Protein AF-0000000066029168 (afdb_homodimer)

Solvent-accessible surface area (backbone atoms only — not comparable to full-atom values): 29497 Å² total; per-residue (Å²): 119,81,52,88,54,54,31,35,22,41,38,50,58,65,86,40,77,75,39,48,61,49,51,48,52,44,50,51,52,42,51,74,70,70,40,44,60,35,27,30,56,81,32,41,83,78,48,62,88,82,56,47,64,32,50,69,71,51,37,32,75,62,29,53,31,34,42,28,40,27,51,43,68,51,44,52,57,50,44,74,64,18,18,88,59,65,28,30,35,32,34,28,15,76,76,62,83,32,93,64,8,74,31,48,55,93,45,38,60,63,48,48,52,36,40,44,58,63,52,44,39,79,41,65,36,54,26,36,31,36,35,36,28,51,92,88,35,76,79,45,71,49,55,12,62,27,28,40,38,39,31,16,80,43,93,84,40,68,33,40,38,34,35,24,51,70,84,42,66,49,37,44,44,49,13,45,27,39,32,42,24,21,20,63,14,15,76,45,70,35,32,77,47,63,27,45,36,38,41,56,70,42,73,34,30,37,41,20,48,32,74,48,72,54,85,63,68,67,26,38,36,40,49,29,84,43,40,40,36,40,37,49,52,95,53,100,77,76,42,45,39,40,24,30,62,82,45,69,56,72,88,55,56,68,80,28,35,36,41,38,30,52,37,93,58,45,33,39,39,51,34,53,73,78,65,49,71,40,57,45,48,22,67,75,49,69,45,43,73,135,120,80,50,88,56,54,32,34,23,41,38,51,57,65,85,40,76,76,40,50,59,48,48,48,52,44,49,52,52,42,50,75,69,72,39,45,61,36,28,31,55,80,30,41,84,78,47,62,89,82,57,48,65,31,50,69,72,52,38,32,74,61,27,55,31,33,42,30,39,28,51,42,68,52,45,49,57,51,46,75,65,18,19,89,60,65,29,30,33,34,31,28,15,78,75,62,84,32,96,66,10,74,32,48,54,93,47,37,62,63,49,48,52,36,39,45,58,63,53,43,38,79,41,66,37,54,25,35,32,36,34,36,28,51,93,89,35,76,78,46,72,49,57,14,62,28,27,38,38,39,31,15,82,43,95,85,39,68,31,40,38,35,36,24,51,69,84,41,67,49,38,43,44,47,13,43,28,39,33,43,23,22,22,64,13,15,77,45,71,35,32,78,46,63,29,46,36,37,40,58,71,44,72,32,30,37,41,21,48,31,74,49,70,55,86,65,67,68,27,36,37,39,50,28,84,45,40,40,36,40,35,49,50,95,52,98,77,76,43,47,40,39,23,30,64,82,44,68,55,74,88,56,57,68,81,28,34,36,40,38,31,53,38,94,58,45,33,39,36,51,34,54,72,80,66,50,70,40,57,47,47,22,65,76,50,68,44,43,73,135

pLDDT: mean 93.36, std 8.08, range [49.38, 98.94]

InterPro domains:
  IPR002504 NAD kinase [MF_00361] (6-287)
  IPR002504 NAD kinase [PF01513] (8-118)
  IPR016064 NAD kinase/diacylglycerol kinase-like domain superfamily [SSF111331] (7-288)
  IPR017437 ATP-NAD kinase, PpnK-type, C-terminal [G3DSA:2.60.200.30] (127-264)
  IPR017438 Inorganic polyphosphate/ATP-NAD kinase, N-terminal [G3DSA:3.40.50.10330] (23-287)

Nearest PDB structures (foldseek):
  7mh7-assembly1_A  TM=9.683E-01  e=2.211E-41  Pseudomonas aeruginosa PAO1
  7qvs-assembly1_B-2  TM=9.734E-01  e=2.471E-40  Pseudomonas aeruginosa
  2an1-assembly3_B  TM=9.473E-01  e=1.249E-38  Salmonella enterica subsp. enterica serovar Typhimurium str. LT2
  2an1-assembly3_D  TM=9.606E-01  e=1.560E-36  Salmonella enterica subsp. enterica serovar Typhimurium str. LT2
  1y3h-assembly1_A-2  TM=9.093E-01  e=1.136E-28  Mycobacterium tuberculosis

Foldseek 3Di:
DQFPWAEEEEAEDQPDPLQLVLSVVQVVLCVVSNHQYEYEPNNCVSDDPPHHYDHLLVCLQPGQEYEYEEAPLRVQVSLQSRQVSVHAYAAEYSDDAYLARHHYSVCNSVLVVCVRNPQWDKDWFWWKKKFKDDPRDTPDIGIASFWKKKFQVDPVAWFWKWKDKQNHTDDIWTARIKIKTGLSNQPPVQVVLVGDRDDRRAQKIKIGGHGTPDPPDDIDIDGLAIKMKMAGDDDPDGFMWMDHSNHTDPGHDNGMMMIMHIDPTTHMYIGHNPDDSVVSVCRVVVNDDD/DQFPWAEEEEAEDQPDPLQLVLSVVQVVLCVVSNHQYEYEPNNCVSDDPPHHYDHLLVCLQPGQEYEYEEAPLRVQVSLQSRQVSVHAYAAEYSDDAYLARHHYSVCNSVQVVCVRNPQWDKDWFWWKKKFKDDPRDTPDIGIASFWKKKFQVDPVAWFWKWKDKQNHTDDIWTARIKIKTGLSNQPPPQVVLVGDRDDRRAQKIKIGGRGTPDPPDDIDIDGLAIKMKMAGDDDPDGFMWMDHSNHTDPGHDNGMMMIMHIDPTTHMYIGHNPDDSVVSVCRVVVNDDD

Structure (mmCIF, N/CA/C/O backbone):
data_AF-0000000066029168-model_v1
#
loop_
_entity.id
_entity.type
_entity.pdbx_description
1 polymer 'NAD kinase'
#
loop_
_atom_site.group_PDB
_atom_site.id
_atom_site.type_symbol
_atom_site.label_atom_id
_atom_site.label_alt_id
_atom_site.label_comp_id
_atom_site.label_asym_id
_atom_site.label_entity_id
_atom_site.label_seq_id
_atom_site.pdbx_PDB_ins_code
_atom_site.Cartn_x
_atom_site.Cartn_y
_atom_site.Cartn_z
_atom_site.occupancy
_atom_site.B_iso_or_equiv
_atom_site.auth_seq_id
_atom_site.auth_comp_id
_atom_site.auth_asym_id
_atom_site.auth_atom_id
_atom_site.pdbx_PDB_model_num
ATOM 1 N N . MET A 1 1 ? -19.781 -22.609 -28.25 1 49.88 1 MET A N 1
ATOM 2 C CA . MET A 1 1 ? -19.094 -21.516 -28.922 1 49.88 1 MET A CA 1
ATOM 3 C C . MET A 1 1 ? -17.609 -21.828 -29.078 1 49.88 1 MET A C 1
ATOM 5 O O . MET A 1 1 ? -17.031 -22.547 -28.266 1 49.88 1 MET A O 1
ATOM 9 N N . PRO A 1 2 ? -17.125 -21.688 -30.297 1 60.5 2 PRO A N 1
ATOM 10 C CA . PRO A 1 2 ? -15.711 -22.016 -30.516 1 60.5 2 PRO A CA 1
ATOM 11 C C . PRO A 1 2 ? -14.789 -21.312 -29.516 1 60.5 2 PRO A C 1
ATOM 13 O O . PRO A 1 2 ? -15.086 -20.203 -29.078 1 60.5 2 PRO A O 1
ATOM 16 N N . SER A 1 3 ? -13.977 -22.062 -28.859 1 74.5 3 SER A N 1
ATOM 17 C CA . SER A 1 3 ? -12.992 -21.516 -27.938 1 74.5 3 SER A CA 1
ATOM 18 C C . SER A 1 3 ? -12.195 -20.375 -28.562 1 74.5 3 SER A C 1
ATOM 20 O O . SER A 1 3 ? -11.906 -20.406 -29.766 1 74.5 3 SER A O 1
ATOM 22 N N . GLN A 1 4 ? -12.016 -19.328 -27.734 1 84.06 4 GLN A N 1
ATOM 23 C CA . GLN A 1 4 ? -11.164 -18.234 -28.188 1 84.06 4 GLN A CA 1
ATOM 24 C C . GLN A 1 4 ? -9.703 -18.656 -28.219 1 84.06 4 GLN A C 1
ATOM 26 O O . GLN A 1 4 ? -8.859 -17.953 -28.766 1 84.06 4 GLN A O 1
ATOM 31 N N . PHE A 1 5 ? -9.531 -19.938 -27.672 1 92.06 5 PHE A N 1
ATOM 32 C CA . PHE A 1 5 ? -8.18 -20.484 -27.609 1 92.06 5 PHE A CA 1
ATOM 33 C C . PHE A 1 5 ? -8.07 -21.766 -28.422 1 92.06 5 PHE A C 1
ATOM 35 O O . PHE A 1 5 ? -9.031 -22.531 -28.5 1 92.06 5 PHE A O 1
ATOM 42 N N . ARG A 1 6 ? -6.918 -22.047 -28.969 1 94.44 6 ARG A N 1
ATOM 43 C CA . ARG A 1 6 ? -6.734 -23.234 -29.781 1 94.44 6 ARG A CA 1
ATOM 44 C C . ARG A 1 6 ? -5.719 -24.188 -29.156 1 94.44 6 ARG A C 1
ATOM 46 O O . ARG A 1 6 ? -5.984 -25.375 -29 1 94.44 6 ARG A O 1
ATOM 53 N N . THR A 1 7 ? -4.598 -23.688 -28.797 1 96.81 7 THR A N 1
ATOM 54 C CA . THR A 1 7 ? -3.537 -24.484 -28.219 1 96.81 7 THR A CA 1
ATOM 55 C C . THR A 1 7 ? -3.445 -24.25 -26.703 1 96.81 7 THR A C 1
ATOM 57 O O . THR A 1 7 ? -3.18 -23.141 -26.266 1 96.81 7 THR A O 1
ATOM 60 N N . ILE A 1 8 ? -3.607 -25.281 -25.938 1 97.75 8 ILE A N 1
ATOM 61 C CA . ILE A 1 8 ? -3.609 -25.219 -24.484 1 97.75 8 ILE A CA 1
ATOM 62 C C . ILE A 1 8 ? -2.338 -25.875 -23.938 1 97.75 8 ILE A C 1
ATOM 64 O O . ILE A 1 8 ? -2.061 -27.031 -24.219 1 97.75 8 ILE A O 1
ATOM 68 N N . ALA A 1 9 ? -1.584 -25.094 -23.219 1 97.81 9 ALA A N 1
ATOM 69 C CA . ALA A 1 9 ? -0.502 -25.703 -22.453 1 97.81 9 ALA A CA 1
ATOM 70 C C . ALA A 1 9 ? -1.026 -26.281 -21.141 1 97.81 9 ALA A C 1
ATOM 72 O O . ALA A 1 9 ? -1.751 -25.609 -20.406 1 97.81 9 ALA A O 1
ATOM 73 N N . LEU A 1 10 ? -0.704 -27.484 -20.891 1 96 10 LEU A N 1
ATOM 74 C CA . LEU A 1 10 ? -1.039 -28.156 -19.625 1 96 10 LEU A CA 1
ATOM 75 C C . LEU A 1 10 ? 0.212 -28.391 -18.781 1 96 10 LEU A C 1
ATOM 77 O O . LEU A 1 10 ? 1.127 -29.094 -19.203 1 96 10 LEU A O 1
ATOM 81 N N . ILE A 1 11 ? 0.187 -27.719 -17.609 1 94.56 11 ILE A N 1
ATOM 82 C CA . ILE A 1 11 ? 1.343 -27.766 -16.719 1 94.56 11 ILE A CA 1
ATOM 83 C C . ILE A 1 11 ? 0.929 -28.312 -15.367 1 94.56 11 ILE A C 1
ATOM 85 O O . ILE A 1 11 ? -0.102 -27.922 -14.812 1 94.56 11 ILE A O 1
ATOM 89 N N . GLY A 1 12 ? 1.604 -29.266 -14.836 1 89.12 12 GLY A N 1
ATOM 90 C CA . GLY A 1 12 ? 1.287 -29.844 -13.539 1 89.12 12 GLY A CA 1
ATOM 91 C C . GLY A 1 12 ? 2.518 -30.203 -12.727 1 89.12 12 GLY A C 1
ATOM 92 O O . GLY A 1 12 ? 3.617 -30.328 -13.281 1 89.12 12 GLY A O 1
ATOM 93 N N . LYS A 1 13 ? 2.23 -30.312 -11.375 1 79.38 13 LYS A N 1
ATOM 94 C CA . LYS A 1 13 ? 3.283 -30.812 -10.508 1 79.38 13 LYS A CA 1
ATOM 95 C C . LYS A 1 13 ? 3.359 -32.344 -10.57 1 79.38 13 LYS A C 1
ATOM 97 O O . LYS A 1 13 ? 2.371 -33.031 -10.305 1 79.38 13 LYS A O 1
ATOM 102 N N . PRO A 1 14 ? 4.41 -32.969 -11.016 1 65.31 14 PRO A N 1
ATOM 103 C CA . PRO A 1 14 ? 4.488 -34.406 -11.25 1 65.31 14 PRO A CA 1
ATOM 104 C C . PRO A 1 14 ? 4.141 -35.219 -10.016 1 65.31 14 PRO A C 1
ATOM 106 O O . PRO A 1 14 ? 3.625 -36.344 -10.133 1 65.31 14 PRO A O 1
ATOM 109 N N . ASP A 1 15 ? 4.535 -34.844 -8.82 1 65.12 15 ASP A N 1
ATOM 110 C CA . ASP A 1 15 ? 4.594 -35.75 -7.676 1 65.12 15 ASP A CA 1
ATOM 111 C C . ASP A 1 15 ? 3.27 -35.75 -6.914 1 65.12 15 ASP A C 1
ATOM 113 O O . ASP A 1 15 ? 3.199 -36.25 -5.785 1 65.12 15 ASP A O 1
ATOM 117 N N . ALA A 1 16 ? 2.254 -35.25 -7.426 1 62.19 16 ALA A N 1
ATOM 118 C CA . ALA A 1 16 ? 1.099 -35.281 -6.535 1 62.19 16 ALA A CA 1
ATOM 119 C C . ALA A 1 16 ? 0.057 -36.281 -7.043 1 62.19 16 ALA A C 1
ATOM 121 O O . ALA A 1 16 ? -0.502 -36.094 -8.125 1 62.19 16 ALA A O 1
ATOM 122 N N . PRO A 1 17 ? -0.01 -37.562 -6.418 1 59.47 17 PRO A N 1
ATOM 123 C CA . PRO A 1 17 ? -0.981 -38.562 -6.855 1 59.47 17 PRO A CA 1
ATOM 124 C C . PRO A 1 17 ? -2.367 -37.969 -7.105 1 59.47 17 PRO A C 1
ATOM 126 O O . PRO A 1 17 ? -3.078 -38.406 -8.008 1 59.47 17 PRO A O 1
ATOM 129 N N . ARG A 1 18 ? -2.703 -37 -6.203 1 66.69 18 ARG A N 1
ATOM 130 C CA . ARG A 1 18 ? -4.027 -36.406 -6.309 1 66.69 18 ARG A CA 1
ATOM 131 C C . ARG A 1 18 ? -4.16 -35.594 -7.598 1 66.69 18 ARG A C 1
ATOM 133 O O . ARG A 1 18 ? -5.273 -35.375 -8.078 1 66.69 18 ARG A O 1
ATOM 140 N N . ILE A 1 19 ? -3.094 -35.469 -8.234 1 73.75 19 ILE A N 1
ATOM 141 C CA . ILE A 1 19 ? -3.045 -34.594 -9.406 1 73.75 19 ILE A CA 1
ATOM 142 C C . ILE A 1 19 ? -3.424 -35.375 -10.656 1 73.75 19 ILE A C 1
ATOM 144 O O . ILE A 1 19 ? -4.008 -34.844 -11.594 1 73.75 19 ILE A O 1
ATOM 148 N N . ALA A 1 20 ? -3.273 -36.625 -10.578 1 77.44 20 ALA A N 1
ATOM 149 C CA . ALA A 1 20 ? -3.406 -37.438 -11.789 1 77.44 20 ALA A CA 1
ATOM 150 C C . ALA A 1 20 ? -4.855 -37.469 -12.266 1 77.44 20 ALA A C 1
ATOM 152 O O . ALA A 1 20 ? -5.121 -37.281 -13.461 1 77.44 20 ALA A O 1
ATOM 153 N N . ASP A 1 21 ? -5.734 -37.594 -11.328 1 83 21 ASP A N 1
ATOM 154 C CA . ASP A 1 21 ? -7.145 -37.656 -11.695 1 83 21 ASP A CA 1
ATOM 155 C C . ASP A 1 21 ? -7.621 -36.344 -12.281 1 83 21 ASP A C 1
ATOM 157 O O . ASP A 1 21 ? -8.32 -36.312 -13.297 1 83 21 ASP A O 1
ATOM 161 N N . THR A 1 22 ? -7.25 -35.281 -11.656 1 87.81 22 THR A N 1
ATOM 162 C CA . THR A 1 22 ? -7.645 -33.938 -12.125 1 87.81 22 THR A CA 1
ATOM 163 C C . THR A 1 22 ? -7.055 -33.656 -13.5 1 87.81 22 THR A C 1
ATOM 165 O O . THR A 1 22 ? -7.754 -33.188 -14.391 1 87.81 22 THR A O 1
ATOM 168 N N . LEU A 1 23 ? -5.852 -34.031 -13.672 1 87.31 23 LEU A N 1
ATOM 169 C CA . LEU A 1 23 ? -5.18 -33.812 -14.953 1 87.31 23 LEU A CA 1
ATOM 170 C C . LEU A 1 23 ? -5.824 -34.625 -16.062 1 87.31 23 LEU A C 1
ATOM 172 O O . LEU A 1 23 ? -6.004 -34.156 -17.172 1 87.31 23 LEU A O 1
ATOM 176 N N . ALA A 1 24 ? -6.109 -35.844 -15.695 1 85.75 24 ALA A N 1
ATOM 177 C CA . ALA A 1 24 ? -6.738 -36.719 -16.672 1 85.75 24 ALA A CA 1
ATOM 178 C C . ALA A 1 24 ? -8.102 -36.188 -17.109 1 85.75 24 ALA A C 1
ATOM 180 O O . ALA A 1 24 ? -8.438 -36.219 -18.281 1 85.75 24 ALA A O 1
ATOM 181 N N . ALA A 1 25 ? -8.812 -35.75 -16.141 1 90.81 25 ALA A N 1
ATOM 182 C CA . ALA A 1 25 ? -10.133 -35.188 -16.438 1 90.81 25 ALA A CA 1
ATOM 183 C C . ALA A 1 25 ? -10.016 -33.938 -17.328 1 90.81 25 ALA A C 1
ATOM 185 O O . ALA A 1 25 ? -10.773 -33.781 -18.297 1 90.81 25 ALA A O 1
ATOM 186 N N . ILE A 1 26 ? -9.109 -33.094 -17.016 1 93.62 26 ILE A N 1
ATOM 187 C CA . ILE A 1 26 ? -8.898 -31.891 -17.781 1 93.62 26 ILE A CA 1
ATOM 188 C C . ILE A 1 26 ? -8.438 -32.25 -19.203 1 93.62 26 ILE A C 1
ATOM 190 O O . ILE A 1 26 ? -8.953 -31.688 -20.172 1 93.62 26 ILE A O 1
ATOM 194 N N . HIS A 1 27 ? -7.543 -33.125 -19.25 1 92.12 27 HIS A N 1
ATOM 195 C CA . HIS A 1 27 ? -7.016 -33.562 -20.547 1 92.12 27 HIS A CA 1
ATOM 196 C C . HIS A 1 27 ? -8.117 -34.125 -21.438 1 92.12 27 HIS A C 1
ATOM 198 O O . HIS A 1 27 ? -8.227 -33.781 -22.609 1 92.12 27 HIS A O 1
ATOM 204 N N . SER A 1 28 ? -8.898 -35 -20.891 1 92.19 28 SER A N 1
ATOM 205 C CA . SER A 1 28 ? -10.008 -35.625 -21.625 1 92.19 28 SER A CA 1
ATOM 206 C C . SER A 1 28 ? -10.992 -34.562 -22.125 1 92.19 28 SER A C 1
ATOM 208 O O . SER A 1 28 ? -11.406 -34.594 -23.281 1 92.19 28 SER A O 1
ATOM 210 N N . TYR A 1 29 ? -11.32 -33.656 -21.266 1 95.31 29 TYR A N 1
ATOM 211 C CA . TYR A 1 29 ? -12.227 -32.594 -21.625 1 95.31 29 TYR A CA 1
ATOM 212 C C . TYR A 1 29 ? -11.672 -31.766 -22.781 1 95.31 29 TYR A C 1
ATOM 214 O O . TYR A 1 29 ? -12.375 -31.484 -23.75 1 95.31 29 TYR A O 1
ATOM 222 N N . LEU A 1 30 ? -10.375 -31.375 -22.672 1 94.44 30 LEU A N 1
ATOM 223 C CA . LEU A 1 30 ? -9.766 -30.531 -23.703 1 94.44 30 LEU A CA 1
ATOM 224 C C . LEU A 1 30 ? -9.727 -31.266 -25.031 1 94.44 30 LEU A C 1
ATOM 226 O O . LEU A 1 30 ? -10 -30.672 -26.078 1 94.44 30 LEU A O 1
ATOM 230 N N . LEU A 1 31 ? -9.469 -32.562 -25 1 91.75 31 LEU A N 1
ATOM 231 C CA . LEU A 1 31 ? -9.422 -33.344 -26.219 1 91.75 31 LEU A CA 1
ATOM 232 C C . LEU A 1 31 ? -10.797 -33.438 -26.875 1 91.75 31 LEU A C 1
ATOM 234 O O . LEU A 1 31 ? -10.922 -33.281 -28.094 1 91.75 31 LEU A O 1
ATOM 238 N N . THR A 1 32 ? -11.727 -33.656 -26.078 1 93.38 32 THR A N 1
ATOM 239 C CA . THR A 1 32 ? -13.086 -33.844 -26.578 1 93.38 32 THR A CA 1
ATOM 240 C C . THR A 1 32 ? -13.625 -32.531 -27.141 1 93.38 32 THR A C 1
ATOM 242 O O . THR A 1 32 ? -14.492 -32.5 -28.016 1 93.38 32 THR A O 1
ATOM 245 N N . SER A 1 33 ? -13.078 -31.453 -26.672 1 93.31 33 SER A N 1
ATOM 246 C CA . SER A 1 33 ? -13.492 -30.125 -27.141 1 93.31 33 SER A CA 1
ATOM 247 C C . SER A 1 33 ? -12.789 -29.75 -28.422 1 93.31 33 SER A C 1
ATOM 249 O O . SER A 1 33 ? -12.992 -28.656 -28.953 1 93.31 33 SER A O 1
ATOM 251 N N . GLY A 1 34 ? -11.883 -30.594 -28.891 1 92.19 34 GLY A N 1
ATOM 252 C CA . GLY A 1 34 ? -11.211 -30.359 -30.156 1 92.19 34 GLY A CA 1
ATOM 253 C C . GLY A 1 34 ? -10.039 -29.406 -30.047 1 92.19 34 GLY A C 1
ATOM 254 O O . GLY A 1 34 ? -9.648 -28.781 -31.031 1 92.19 34 GLY A O 1
ATOM 255 N N . LEU A 1 35 ? -9.547 -29.203 -28.875 1 94.31 35 LEU A N 1
ATOM 256 C CA . LEU A 1 35 ? -8.438 -28.281 -28.641 1 94.31 35 LEU A CA 1
ATOM 257 C C . LEU A 1 35 ? -7.102 -29 -28.75 1 94.31 35 LEU A C 1
ATOM 259 O O . LEU A 1 35 ? -7.027 -30.219 -28.516 1 94.31 35 LEU A O 1
ATOM 263 N N . GLU A 1 36 ? -6.113 -28.312 -29.141 1 95.62 36 GLU A N 1
ATOM 264 C CA . GLU A 1 36 ? -4.754 -28.859 -29.141 1 95.62 36 GLU A CA 1
ATOM 265 C C . GLU A 1 36 ? -4.117 -28.75 -27.766 1 95.62 36 GLU A C 1
ATOM 267 O O . GLU A 1 36 ? -4.191 -27.703 -27.125 1 95.62 36 GLU A O 1
ATOM 272 N N . ILE A 1 37 ? -3.549 -29.797 -27.344 1 96.5 37 ILE A N 1
ATOM 273 C CA . ILE A 1 37 ? -2.971 -29.828 -26 1 96.5 37 ILE A CA 1
ATOM 274 C C . ILE A 1 37 ? -1.457 -30 -26.094 1 96.5 37 ILE A C 1
ATOM 276 O O . ILE A 1 37 ? -0.971 -30.875 -26.828 1 96.5 37 ILE A O 1
ATOM 280 N N . LEU A 1 38 ? -0.752 -29.156 -25.453 1 96.44 38 LEU A N 1
ATOM 281 C CA . LEU A 1 38 ? 0.69 -29.266 -25.266 1 96.44 38 LEU A CA 1
ATOM 282 C C . LEU A 1 38 ? 1.031 -29.484 -23.797 1 96.44 38 LEU A C 1
ATOM 284 O O . LEU A 1 38 ? 0.864 -28.578 -22.984 1 96.44 38 LEU A O 1
ATOM 288 N N . VAL A 1 39 ? 1.532 -30.625 -23.5 1 94.88 39 VAL A N 1
ATOM 289 C CA . VAL A 1 39 ? 1.824 -31 -22.109 1 94.88 39 VAL A CA 1
ATOM 290 C C . VAL A 1 39 ? 3.268 -30.625 -21.781 1 94.88 39 VAL A C 1
ATOM 292 O O . VAL A 1 39 ? 4.184 -30.906 -22.562 1 94.88 39 VAL A O 1
ATOM 295 N N . GLU A 1 40 ? 3.414 -29.969 -20.641 1 94.5 40 GLU A N 1
ATOM 296 C CA . GLU A 1 40 ? 4.766 -29.641 -20.188 1 94.5 40 GLU A CA 1
ATOM 297 C C . GLU A 1 40 ? 5.582 -30.906 -19.922 1 94.5 40 GLU A C 1
ATOM 299 O O . GLU A 1 40 ? 5.086 -31.859 -19.312 1 94.5 40 GLU A O 1
ATOM 304 N N . HIS A 1 41 ? 6.785 -30.906 -20.281 1 92.06 41 HIS A N 1
ATOM 305 C CA . HIS A 1 41 ? 7.66 -32.062 -20.281 1 92.06 41 HIS A CA 1
ATOM 306 C C . HIS A 1 41 ? 7.75 -32.688 -18.891 1 92.06 41 HIS A C 1
ATOM 308 O O . HIS A 1 41 ? 7.797 -33.938 -18.75 1 92.06 41 HIS A O 1
ATOM 314 N N . GLY A 1 42 ? 7.742 -31.922 -17.891 1 86.62 42 GLY A N 1
ATOM 315 C CA . GLY A 1 42 ? 7.938 -32.406 -16.531 1 86.62 42 GLY A CA 1
ATOM 316 C C . GLY A 1 42 ? 6.793 -33.281 -16.047 1 86.62 42 GLY A C 1
ATOM 317 O O . GLY A 1 42 ? 6.98 -34.125 -15.18 1 86.62 42 GLY A O 1
ATOM 318 N N . CYS A 1 43 ? 5.645 -33.094 -16.625 1 85.12 43 CYS A N 1
ATOM 319 C CA . CYS A 1 43 ? 4.504 -33.875 -16.172 1 85.12 43 CYS A CA 1
ATOM 320 C C . CYS A 1 43 ? 3.994 -34.812 -17.266 1 85.12 43 CYS A C 1
ATOM 322 O O . CYS A 1 43 ? 2.873 -35.312 -17.188 1 85.12 43 CYS A O 1
ATOM 324 N N . ALA A 1 44 ? 4.762 -35.031 -18.266 1 86.81 44 ALA A N 1
ATOM 325 C CA . ALA A 1 44 ? 4.383 -35.812 -19.422 1 86.81 44 ALA A CA 1
ATOM 326 C C . ALA A 1 44 ? 4.07 -37.281 -19.031 1 86.81 44 ALA A C 1
ATOM 328 O O . ALA A 1 44 ? 3.246 -37.938 -19.656 1 86.81 44 ALA A O 1
ATOM 329 N N . GLY A 1 45 ? 4.688 -37.688 -17.953 1 83.88 45 GLY A N 1
ATOM 330 C CA . GLY A 1 45 ? 4.508 -39.062 -17.516 1 83.88 45 GLY A CA 1
ATOM 331 C C . GLY A 1 45 ? 3.098 -39.344 -17.031 1 83.88 45 GLY A C 1
ATOM 332 O O . GLY A 1 45 ? 2.697 -40.5 -16.938 1 83.88 45 GLY A O 1
ATOM 333 N N . LEU A 1 46 ? 2.387 -38.344 -16.781 1 82.12 46 LEU A N 1
ATOM 334 C CA . LEU A 1 46 ? 1.026 -38.5 -16.281 1 82.12 46 LEU A CA 1
ATOM 335 C C . LEU A 1 46 ? 0.031 -38.625 -17.422 1 82.12 46 LEU A C 1
ATOM 337 O O . LEU A 1 46 ? -1.163 -38.844 -17.203 1 82.12 46 LEU A O 1
ATOM 341 N N . PHE A 1 47 ? 0.499 -38.594 -18.656 1 85 47 PHE A N 1
ATOM 342 C CA . PHE A 1 47 ? -0.367 -38.625 -19.844 1 85 47 PHE A CA 1
ATOM 343 C C . PHE A 1 47 ? 0.017 -39.75 -20.781 1 85 47 PHE A C 1
ATOM 345 O O . PHE A 1 47 ? 1.091 -40.344 -20.641 1 85 47 PHE A O 1
ATOM 352 N N . PRO A 1 48 ? -0.929 -40.031 -21.656 1 81.44 48 PRO A N 1
ATOM 353 C CA . PRO A 1 48 ? -0.587 -41.031 -22.641 1 81.44 48 PRO A CA 1
ATOM 354 C C . PRO A 1 48 ? 0.63 -40.656 -23.484 1 81.44 48 PRO A C 1
ATOM 356 O O . PRO A 1 48 ? 0.89 -39.469 -23.703 1 81.44 48 PRO A O 1
ATOM 359 N N . ARG A 1 49 ? 1.316 -41.625 -23.922 1 84.56 49 ARG A N 1
ATOM 360 C CA . ARG A 1 49 ? 2.529 -41.438 -24.719 1 84.56 49 ARG A CA 1
ATOM 361 C C . ARG A 1 49 ? 2.23 -40.688 -26 1 84.56 49 ARG A C 1
ATOM 363 O O . ARG A 1 49 ? 3.127 -40.062 -26.578 1 84.56 49 ARG A O 1
ATOM 370 N N . SER A 1 50 ? 1.029 -40.656 -26.375 1 84.5 50 SER A N 1
ATOM 371 C CA . SER A 1 50 ? 0.639 -40 -27.625 1 84.5 50 SER A CA 1
ATOM 372 C C . SER A 1 50 ? 0.441 -38.5 -27.422 1 84.5 50 SER A C 1
ATOM 374 O O . SER A 1 50 ? 0.355 -37.75 -28.406 1 84.5 50 SER A O 1
ATOM 376 N N . ALA A 1 51 ? 0.479 -38.125 -26.219 1 88.38 51 ALA A N 1
ATOM 377 C CA . ALA A 1 51 ? 0.249 -36.688 -25.953 1 88.38 51 ALA A CA 1
ATOM 378 C C . ALA A 1 51 ? 1.413 -35.844 -26.453 1 88.38 51 ALA A C 1
ATOM 380 O O . ALA A 1 51 ? 2.576 -36.219 -26.312 1 88.38 51 ALA A O 1
ATOM 381 N N . ARG A 1 52 ? 1.124 -34.75 -27.125 1 93.38 52 ARG A N 1
ATOM 382 C CA . ARG A 1 52 ? 2.154 -33.781 -27.531 1 93.38 52 ARG A CA 1
ATOM 383 C C . ARG A 1 52 ? 2.762 -33.094 -26.312 1 93.38 52 ARG A C 1
ATOM 385 O O . ARG A 1 52 ? 2.035 -32.594 -25.453 1 93.38 52 ARG A O 1
ATOM 392 N N . THR A 1 53 ? 4.062 -33.094 -26.25 1 95.19 53 THR A N 1
ATOM 393 C CA . THR A 1 53 ? 4.762 -32.5 -25.125 1 95.19 53 THR A CA 1
ATOM 394 C C . THR A 1 53 ? 5.684 -31.391 -25.578 1 95.19 53 THR A C 1
ATOM 396 O O . THR A 1 53 ? 5.992 -31.281 -26.766 1 95.19 53 THR A O 1
ATOM 399 N N . GLY A 1 54 ? 6.02 -30.516 -24.703 1 95.81 54 GLY A N 1
ATOM 400 C CA . GLY A 1 54 ? 6.945 -29.422 -24.969 1 95.81 54 GLY A CA 1
ATOM 401 C C . GLY A 1 54 ? 7.637 -28.891 -23.734 1 95.81 54 GLY A C 1
ATOM 402 O O . GLY A 1 54 ? 7.141 -29.078 -22.609 1 95.81 54 GLY A O 1
ATOM 403 N N . THR A 1 55 ? 8.789 -28.297 -23.984 1 96 55 THR A N 1
ATOM 404 C CA . THR A 1 55 ? 9.484 -27.578 -22.922 1 96 55 THR A CA 1
ATOM 405 C C . THR A 1 55 ? 8.773 -26.266 -22.609 1 96 55 THR A C 1
ATOM 407 O O . THR A 1 55 ? 7.902 -25.828 -23.359 1 96 55 THR A O 1
ATOM 410 N N . MET A 1 56 ? 9.172 -25.672 -21.531 1 95.44 56 MET A N 1
ATOM 411 C CA . MET A 1 56 ? 8.539 -24.422 -21.141 1 95.44 56 MET A CA 1
ATOM 412 C C . MET A 1 56 ? 8.688 -23.359 -22.234 1 95.44 56 MET A C 1
ATOM 414 O O . MET A 1 56 ? 7.723 -22.688 -22.578 1 95.44 56 MET A O 1
ATOM 418 N N . PRO A 1 57 ? 9.844 -23.203 -22.812 1 96 57 PRO A N 1
ATOM 419 C CA . PRO A 1 57 ? 9.977 -22.234 -23.906 1 96 57 PRO A CA 1
ATOM 420 C C . PRO A 1 57 ? 9.07 -22.547 -25.094 1 96 57 PRO A C 1
ATOM 422 O O . PRO A 1 57 ? 8.547 -21.641 -25.734 1 96 57 PRO A O 1
ATOM 425 N N . GLU A 1 58 ? 8.93 -23.812 -25.359 1 97.06 58 GLU A N 1
ATOM 426 C CA . GLU A 1 58 ? 8.047 -24.219 -26.453 1 97.06 58 GLU A CA 1
ATOM 427 C C . GLU A 1 58 ? 6.59 -23.891 -26.125 1 97.06 58 GLU A C 1
ATOM 429 O O . GLU A 1 58 ? 5.852 -23.406 -26.984 1 97.06 58 GLU A O 1
ATOM 434 N N . LEU A 1 59 ? 6.234 -24.188 -24.938 1 97.69 59 LEU A N 1
ATOM 435 C CA . LEU A 1 59 ? 4.887 -23.828 -24.516 1 97.69 59 LEU A CA 1
ATOM 436 C C . LEU A 1 59 ? 4.66 -22.328 -24.656 1 97.69 59 LEU A C 1
ATOM 438 O O . LEU A 1 59 ? 3.619 -21.891 -25.156 1 97.69 59 LEU A O 1
ATOM 442 N N . ALA A 1 60 ? 5.598 -21.547 -24.234 1 97.31 60 ALA A N 1
ATOM 443 C CA . ALA A 1 60 ? 5.512 -20.078 -24.266 1 97.31 60 ALA A CA 1
ATOM 444 C C . ALA A 1 60 ? 5.27 -19.578 -25.688 1 97.31 60 ALA A C 1
ATOM 446 O O . ALA A 1 60 ? 4.516 -18.625 -25.891 1 97.31 60 ALA A O 1
ATOM 447 N N . ARG A 1 61 ? 5.793 -20.219 -26.656 1 97.06 61 ARG A N 1
ATOM 448 C CA . ARG A 1 61 ? 5.73 -19.766 -28.031 1 97.06 61 ARG A CA 1
ATOM 449 C C . ARG A 1 61 ? 4.465 -20.266 -28.719 1 97.06 61 ARG A C 1
ATOM 451 O O . ARG A 1 61 ? 3.965 -19.625 -29.656 1 97.06 61 ARG A O 1
ATOM 458 N N . GLN A 1 62 ? 3.969 -21.344 -28.188 1 97.31 62 GLN A N 1
ATOM 459 C CA . GLN A 1 62 ? 2.967 -22.047 -29 1 97.31 62 GLN A CA 1
ATOM 460 C C . GLN A 1 62 ? 1.587 -21.953 -28.344 1 97.31 62 GLN A C 1
ATOM 462 O O . GLN A 1 62 ? 0.568 -22.031 -29.047 1 97.31 62 GLN A O 1
ATOM 467 N N . ALA A 1 63 ? 1.581 -21.797 -27.094 1 97.88 63 ALA A N 1
ATOM 468 C CA . ALA A 1 63 ? 0.304 -21.906 -26.391 1 97.88 63 ALA A CA 1
ATOM 469 C C . ALA A 1 63 ? -0.451 -20.578 -26.438 1 97.88 63 ALA A C 1
ATOM 471 O O . ALA A 1 63 ? 0.158 -19.5 -26.359 1 97.88 63 ALA A O 1
ATOM 472 N N . ASP A 1 64 ? -1.763 -20.688 -26.438 1 97.44 64 ASP A N 1
ATOM 473 C CA . ASP A 1 64 ? -2.639 -19.531 -26.344 1 97.44 64 ASP A CA 1
ATOM 474 C C . ASP A 1 64 ? -3.035 -19.266 -24.891 1 97.44 64 ASP A C 1
ATOM 476 O O . ASP A 1 64 ? -3.42 -18.156 -24.531 1 97.44 64 ASP A O 1
ATOM 480 N N . ILE A 1 65 ? -3.004 -20.266 -24.156 1 98.19 65 ILE A N 1
ATOM 481 C CA . ILE A 1 65 ? -3.387 -20.234 -22.75 1 98.19 65 ILE A CA 1
ATOM 482 C C . ILE A 1 65 ? -2.721 -21.391 -22.016 1 98.19 65 ILE A C 1
ATOM 484 O O . ILE A 1 65 ? -2.426 -22.438 -22.609 1 98.19 65 ILE A O 1
ATOM 488 N N . ALA A 1 66 ? -2.449 -21.219 -20.75 1 98.44 66 ALA A N 1
ATOM 489 C CA . ALA A 1 66 ? -1.855 -22.281 -19.938 1 98.44 66 ALA A CA 1
ATOM 490 C C . ALA A 1 66 ? -2.76 -22.641 -18.766 1 98.44 66 ALA A C 1
ATOM 492 O O . ALA A 1 66 ? -3.207 -21.766 -18.031 1 98.44 66 ALA A O 1
ATOM 493 N N . VAL A 1 67 ? -3.016 -23.891 -18.641 1 97.69 67 VAL A N 1
ATOM 494 C CA . VAL A 1 67 ? -3.699 -24.453 -17.484 1 97.69 67 VAL A CA 1
ATOM 495 C C . VAL A 1 67 ? -2.682 -25.078 -16.531 1 97.69 67 VAL A C 1
ATOM 497 O O . VAL A 1 67 ? -1.995 -26.031 -16.906 1 97.69 67 VAL A O 1
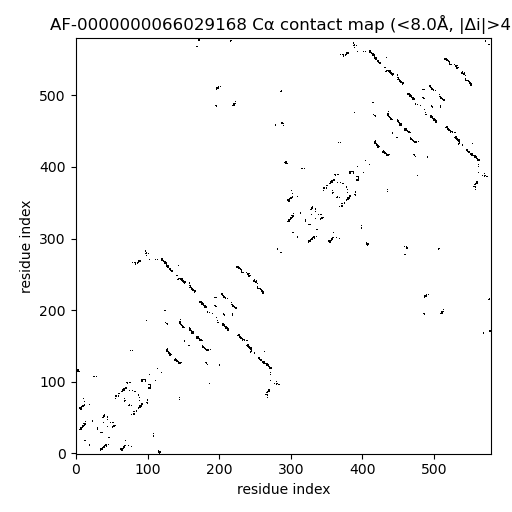ATOM 500 N N . VAL A 1 68 ? -2.611 -24.5 -15.398 1 96.75 68 VAL A N 1
ATOM 501 C CA . VAL A 1 68 ? -1.631 -24.938 -14.414 1 96.75 68 VAL A CA 1
ATOM 502 C C . VAL A 1 68 ? -2.34 -25.672 -13.273 1 96.75 68 VAL A C 1
ATOM 504 O O . VAL A 1 68 ? -3.205 -25.109 -12.609 1 96.75 68 VAL A O 1
ATOM 507 N N . VAL A 1 69 ? -1.968 -26.906 -13.078 1 94.94 69 VAL A N 1
ATOM 508 C CA . VAL A 1 69 ? -2.543 -27.734 -12.016 1 94.94 69 VAL A CA 1
ATOM 509 C C . VAL A 1 69 ? -1.511 -27.938 -10.906 1 94.94 69 VAL A C 1
ATOM 511 O O . VAL A 1 69 ? -0.472 -28.562 -11.133 1 94.94 69 VAL A O 1
ATOM 514 N N . GLY A 1 70 ? -1.735 -27.453 -9.781 1 93 70 GLY A N 1
ATOM 515 C CA . GLY A 1 70 ? -0.812 -27.484 -8.656 1 93 70 GLY A CA 1
ATOM 516 C C . GLY A 1 70 ? -1.092 -26.406 -7.625 1 93 70 GLY A C 1
ATOM 517 O O . GLY A 1 70 ? -2.238 -26 -7.449 1 93 70 GLY A O 1
ATOM 518 N N . GLY A 1 71 ? -0.097 -26.047 -6.863 1 93.44 71 GLY A N 1
ATOM 519 C CA . GLY A 1 71 ? -0.211 -24.953 -5.898 1 93.44 71 GLY A CA 1
ATOM 520 C C . GLY A 1 71 ? 0.246 -23.625 -6.449 1 93.44 71 GLY A C 1
ATOM 521 O O . GLY A 1 71 ? 0.552 -23.5 -7.637 1 93.44 71 GLY A O 1
ATOM 522 N N . ASP A 1 72 ? 0.274 -22.641 -5.57 1 95.62 72 ASP A N 1
ATOM 523 C CA . ASP A 1 72 ? 0.728 -21.297 -5.957 1 95.62 72 ASP A CA 1
ATOM 524 C C . ASP A 1 72 ? 2.146 -21.344 -6.52 1 95.62 72 ASP A C 1
ATOM 526 O O . ASP A 1 72 ? 2.461 -20.641 -7.48 1 95.62 72 ASP A O 1
ATOM 530 N N . GLY A 1 73 ? 2.967 -22.188 -5.914 1 94.12 73 GLY A N 1
ATOM 531 C CA . GLY A 1 73 ? 4.332 -22.312 -6.402 1 94.12 73 GLY A CA 1
ATOM 532 C C . GLY A 1 73 ? 4.406 -22.766 -7.848 1 94.12 73 GLY A C 1
ATOM 533 O O . GLY A 1 73 ? 5.23 -22.266 -8.617 1 94.12 73 GLY A O 1
ATOM 534 N N . THR A 1 74 ? 3.564 -23.719 -8.227 1 93.19 74 THR A N 1
ATOM 535 C CA . THR A 1 74 ? 3.525 -24.219 -9.594 1 93.19 74 THR A CA 1
ATOM 536 C C . THR A 1 74 ? 3.113 -23.125 -10.562 1 93.19 74 THR A C 1
ATOM 538 O O . THR A 1 74 ? 3.732 -22.953 -11.617 1 93.19 74 THR A O 1
ATOM 541 N N . LEU A 1 75 ? 2.096 -22.453 -10.195 1 96.38 75 LEU A N 1
ATOM 542 C CA . LEU A 1 75 ? 1.637 -21.375 -11.078 1 96.38 75 LEU A CA 1
ATOM 543 C C . LEU A 1 75 ? 2.676 -20.266 -11.172 1 96.38 75 LEU A C 1
ATOM 545 O O . LEU A 1 75 ? 2.895 -19.703 -12.25 1 96.38 75 LEU A O 1
ATOM 549 N N . LEU A 1 76 ? 3.285 -19.969 -10.039 1 96.5 76 LEU A N 1
ATOM 550 C CA . LEU A 1 76 ? 4.352 -18.969 -10.031 1 96.5 76 LEU A CA 1
ATOM 551 C C . LEU A 1 76 ? 5.457 -19.344 -11.008 1 96.5 76 LEU A C 1
ATOM 553 O O . LEU A 1 76 ? 5.922 -18.5 -11.781 1 96.5 76 LEU A O 1
ATOM 557 N N . GLY A 1 77 ? 5.883 -20.531 -10.969 1 94.69 77 GLY A N 1
ATOM 558 C CA . GLY A 1 77 ? 6.898 -21.031 -11.891 1 94.69 77 GLY A CA 1
ATOM 559 C C . GLY A 1 77 ? 6.488 -20.906 -13.344 1 94.69 77 GLY A C 1
ATOM 560 O O . GLY A 1 77 ? 7.281 -20.469 -14.188 1 94.69 77 GLY A O 1
ATOM 561 N N . ALA A 1 78 ? 5.281 -21.281 -13.648 1 96.44 78 ALA A N 1
ATOM 562 C CA . ALA A 1 78 ? 4.766 -21.172 -15.008 1 96.44 78 ALA A CA 1
ATOM 563 C C . ALA A 1 78 ? 4.711 -19.719 -15.461 1 96.44 78 ALA A C 1
ATOM 565 O O . ALA A 1 78 ? 5.109 -19.391 -16.578 1 96.44 78 ALA A O 1
ATOM 566 N N . ALA A 1 79 ? 4.258 -18.875 -14.562 1 97.62 79 ALA A N 1
ATOM 567 C CA . ALA A 1 79 ? 4.105 -17.453 -14.875 1 97.62 79 ALA A CA 1
ATOM 568 C C . ALA A 1 79 ? 5.445 -16.828 -15.258 1 97.62 79 ALA A C 1
ATOM 570 O O . ALA A 1 79 ? 5.523 -16.047 -16.203 1 97.62 79 ALA A O 1
ATOM 571 N N . ARG A 1 80 ? 6.418 -17.172 -14.531 1 94.75 80 ARG A N 1
ATOM 572 C CA . ARG A 1 80 ? 7.742 -16.594 -14.773 1 94.75 80 ARG A CA 1
ATOM 573 C C . ARG A 1 80 ? 8.203 -16.875 -16.203 1 94.75 80 ARG A C 1
ATOM 575 O O . ARG A 1 80 ? 8.883 -16.047 -16.812 1 94.75 80 ARG A O 1
ATOM 582 N N . SER A 1 81 ? 7.77 -18.016 -16.734 1 93.94 81 SER A N 1
ATOM 583 C CA . SER A 1 81 ? 8.234 -18.438 -18.047 1 93.94 81 SER A CA 1
ATOM 584 C C . SER A 1 81 ? 7.297 -17.969 -19.156 1 93.94 81 SER A C 1
ATOM 586 O O . SER A 1 81 ? 7.707 -17.828 -20.312 1 93.94 81 SER A O 1
ATOM 588 N N . LEU A 1 82 ? 6.117 -17.656 -18.812 1 97.31 82 LEU A N 1
ATOM 589 C CA . LEU A 1 82 ? 5.113 -17.531 -19.875 1 97.31 82 LEU A CA 1
ATOM 590 C C . LEU A 1 82 ? 4.699 -16.078 -20.062 1 97.31 82 LEU A C 1
ATOM 592 O O . LEU A 1 82 ? 4.215 -15.703 -21.125 1 97.31 82 LEU A O 1
ATOM 596 N N . TYR A 1 83 ? 4.812 -15.234 -19.016 1 95.88 83 TYR A N 1
ATOM 597 C CA . TYR A 1 83 ? 4.16 -13.93 -19.031 1 95.88 83 TYR A CA 1
ATOM 598 C C . TYR A 1 83 ? 4.746 -13.047 -20.125 1 95.88 83 TYR A C 1
ATOM 600 O O . TYR A 1 83 ? 4.023 -12.273 -20.766 1 95.88 83 TYR A O 1
ATOM 608 N N . ALA A 1 84 ? 6.027 -13.211 -20.375 1 94.94 84 ALA A N 1
ATOM 609 C CA . ALA A 1 84 ? 6.684 -12.383 -21.375 1 94.94 84 ALA A CA 1
ATOM 610 C C . ALA A 1 84 ? 6.121 -12.648 -22.766 1 94.94 84 ALA A C 1
ATOM 612 O O . ALA A 1 84 ? 6.262 -11.828 -23.672 1 94.94 84 ALA A O 1
ATOM 613 N N . HIS A 1 85 ? 5.5 -13.781 -22.969 1 96.44 85 HIS A N 1
ATOM 614 C CA . HIS A 1 85 ? 4.93 -14.172 -24.25 1 96.44 85 HIS A CA 1
ATOM 615 C C . HIS A 1 85 ? 3.43 -13.891 -24.297 1 96.44 85 HIS A C 1
ATOM 617 O O . HIS A 1 85 ? 2.758 -14.234 -25.266 1 96.44 85 HIS A O 1
ATOM 623 N N . GLY A 1 86 ? 2.939 -13.359 -23.188 1 96.88 86 GLY A N 1
ATOM 624 C CA . GLY A 1 86 ? 1.544 -12.953 -23.156 1 96.88 86 GLY A CA 1
ATOM 625 C C . GLY A 1 86 ? 0.585 -14.117 -23 1 96.88 86 GLY A C 1
ATOM 626 O O . GLY A 1 86 ? -0.6 -14 -23.312 1 96.88 86 GLY A O 1
ATOM 627 N N . VAL A 1 87 ? 1.068 -15.25 -22.562 1 98.06 87 VAL A N 1
ATOM 628 C CA . VAL A 1 87 ? 0.219 -16.422 -22.391 1 98.06 87 VAL A CA 1
ATOM 629 C C . VAL A 1 87 ? -0.548 -16.312 -21.078 1 98.06 87 VAL A C 1
ATOM 631 O O . VAL A 1 87 ? 0.048 -16.359 -20 1 98.06 87 VAL A O 1
ATOM 634 N N . PRO A 1 88 ? -1.835 -16.203 -21.125 1 98.38 88 PRO A N 1
ATOM 635 C CA . PRO A 1 88 ? -2.6 -16.141 -19.875 1 98.38 88 PRO A CA 1
ATOM 636 C C . PRO A 1 88 ? -2.637 -17.484 -19.141 1 98.38 88 PRO A C 1
ATOM 638 O O . PRO A 1 88 ? -2.469 -18.531 -19.766 1 98.38 88 PRO A O 1
ATOM 641 N N . LEU A 1 89 ? -2.873 -17.406 -17.859 1 98.62 89 LEU A N 1
ATOM 642 C CA . LEU A 1 89 ? -2.811 -18.594 -17.016 1 98.62 89 LEU A CA 1
ATOM 643 C C . LEU A 1 89 ? -4.156 -18.844 -16.344 1 98.62 89 LEU A C 1
ATOM 645 O O . LEU A 1 89 ? -4.871 -17.906 -15.992 1 98.62 89 LEU A O 1
ATOM 649 N N . VAL A 1 90 ? -4.465 -20.062 -16.172 1 98.5 90 VAL A N 1
ATOM 650 C CA . VAL A 1 90 ? -5.551 -20.547 -15.312 1 98.5 90 VAL A CA 1
ATOM 651 C C . VAL A 1 90 ? -4.996 -21.516 -14.266 1 98.5 90 VAL A C 1
ATOM 653 O O . VAL A 1 90 ? -4.266 -22.438 -14.602 1 98.5 90 VAL A O 1
ATOM 656 N N . GLY A 1 91 ? -5.34 -21.25 -13.039 1 97.56 91 GLY A N 1
ATOM 657 C CA . GLY A 1 91 ? -4.809 -22.078 -11.969 1 97.56 91 GLY A CA 1
ATOM 658 C C . GLY A 1 91 ? -5.844 -23 -11.344 1 97.56 91 GLY A C 1
ATOM 659 O O . GLY A 1 91 ? -6.871 -22.531 -10.844 1 97.56 91 GLY A O 1
ATOM 660 N N . ILE A 1 92 ? -5.543 -24.281 -11.359 1 96.12 92 ILE A N 1
ATOM 661 C CA . ILE A 1 92 ? -6.363 -25.297 -10.711 1 96.12 92 ILE A CA 1
ATOM 662 C C . ILE A 1 92 ? -5.613 -25.875 -9.523 1 96.12 92 ILE A C 1
ATOM 664 O O . ILE A 1 92 ? -4.508 -26.406 -9.672 1 96.12 92 ILE A O 1
ATOM 668 N N . ASN A 1 93 ? -6.254 -25.719 -8.344 1 92.75 93 ASN A N 1
ATOM 669 C CA . ASN A 1 93 ? -5.566 -26.188 -7.145 1 92.75 93 ASN A CA 1
ATOM 670 C C . ASN A 1 93 ? -5.703 -27.703 -6.973 1 92.75 93 ASN A C 1
ATOM 672 O O . ASN A 1 93 ? -6.375 -28.359 -7.766 1 92.75 93 ASN A O 1
ATOM 676 N N . LEU A 1 94 ? -4.926 -28.391 -6.027 1 84.69 94 LEU A N 1
ATOM 677 C CA . LEU A 1 94 ? -4.934 -29.828 -5.785 1 84.69 94 LEU A CA 1
ATOM 678 C C . LEU A 1 94 ? -5.664 -30.156 -4.484 1 84.69 94 LEU A C 1
ATOM 680 O O . LEU A 1 94 ? -5.492 -31.234 -3.93 1 84.69 94 LEU A O 1
ATOM 684 N N . GLY A 1 95 ? -6.43 -29.266 -3.996 1 78.88 95 GLY A N 1
ATOM 685 C CA . GLY A 1 95 ? -7.152 -29.531 -2.764 1 78.88 95 GLY A CA 1
ATOM 686 C C . GLY A 1 95 ? -7.41 -28.281 -1.939 1 78.88 95 GLY A C 1
ATOM 687 O O . GLY A 1 95 ? -8.523 -28.078 -1.45 1 78.88 95 GLY A O 1
ATOM 688 N N . ARG A 1 96 ? -6.316 -27.562 -1.767 1 84.62 96 ARG A N 1
ATOM 689 C CA . ARG A 1 96 ? -6.484 -26.359 -0.961 1 84.62 96 ARG A CA 1
ATOM 690 C C . ARG A 1 96 ? -6.422 -25.094 -1.83 1 84.62 96 ARG A C 1
ATOM 692 O O . ARG A 1 96 ? -5.574 -25 -2.721 1 84.62 96 ARG A O 1
ATOM 699 N N . LEU A 1 97 ? -7.258 -24.219 -1.529 1 90.56 97 LEU A N 1
ATOM 700 C CA . LEU A 1 97 ? -7.328 -22.953 -2.225 1 90.56 97 LEU A CA 1
ATOM 701 C C . LEU A 1 97 ? -6.027 -22.172 -2.053 1 90.56 97 LEU A C 1
ATOM 703 O O . LEU A 1 97 ? -5.469 -22.109 -0.955 1 90.56 97 LEU A O 1
ATOM 707 N N . GLY A 1 98 ? -5.504 -21.594 -3.188 1 95 98 GLY A N 1
ATOM 708 C CA . GLY A 1 98 ? -4.348 -20.719 -3.15 1 95 98 GLY A CA 1
ATOM 709 C C . GLY A 1 98 ? -4.66 -19.312 -3.609 1 95 98 GLY A C 1
ATOM 710 O O . GLY A 1 98 ? -5.75 -19.031 -4.117 1 95 98 GLY A O 1
ATOM 711 N N . PHE A 1 99 ? -3.74 -18.422 -3.432 1 97 99 PHE A N 1
ATOM 712 C CA . PHE A 1 99 ? -3.922 -17.031 -3.85 1 97 99 PHE A CA 1
ATOM 713 C C . PHE A 1 99 ? -3.9 -16.922 -5.371 1 97 99 PHE A C 1
ATOM 715 O O . PHE A 1 99 ? -4.527 -16.031 -5.938 1 97 99 PHE A O 1
ATOM 722 N N . LEU A 1 100 ? -3.195 -17.906 -6.016 1 97.31 100 LEU A N 1
ATOM 723 C CA . LEU A 1 100 ? -3.076 -17.828 -7.465 1 97.31 100 LEU A CA 1
ATOM 724 C C . LEU A 1 100 ? -3.889 -18.938 -8.125 1 97.31 100 LEU A C 1
ATOM 726 O O . LEU A 1 100 ? -4.348 -18.781 -9.266 1 97.31 100 LEU A O 1
ATOM 730 N N . VAL A 1 101 ? -4.027 -20.062 -7.477 1 96.62 101 VAL A N 1
ATOM 731 C CA . VAL A 1 101 ? -4.777 -21.203 -8 1 96.62 101 VAL A CA 1
ATOM 732 C C . VAL A 1 101 ? -6.145 -21.281 -7.328 1 96.62 101 VAL A C 1
ATOM 734 O O . VAL A 1 101 ? -6.305 -21.938 -6.297 1 96.62 101 VAL A O 1
ATOM 737 N N . ASP A 1 102 ? -7.129 -20.75 -7.977 1 96.31 102 ASP A N 1
ATOM 738 C CA . ASP A 1 102 ? -8.383 -20.438 -7.301 1 96.31 102 ASP A CA 1
ATOM 739 C C . ASP A 1 102 ? -9.5 -21.375 -7.773 1 96.31 102 ASP A C 1
ATOM 741 O O . ASP A 1 102 ? -10.664 -21.203 -7.402 1 96.31 102 ASP A O 1
ATOM 745 N N . ILE A 1 103 ? -9.211 -22.406 -8.602 1 96.75 103 ILE A N 1
ATOM 746 C CA . ILE A 1 103 ? -10.219 -23.344 -9.07 1 96.75 103 ILE A CA 1
ATOM 747 C C . ILE A 1 103 ? -10 -24.719 -8.422 1 96.75 103 ILE A C 1
ATOM 749 O O . ILE A 1 103 ? -8.906 -25.281 -8.5 1 96.75 103 ILE A O 1
ATOM 753 N N . SER A 1 104 ? -11 -25.234 -7.82 1 94.38 104 SER A N 1
ATOM 754 C CA . SER A 1 104 ? -10.914 -26.547 -7.172 1 94.38 104 SER A CA 1
ATOM 755 C C . SER A 1 104 ? -10.945 -27.672 -8.195 1 94.38 104 SER A C 1
ATOM 757 O O . SER A 1 104 ? -11.555 -27.531 -9.258 1 94.38 104 SER A O 1
ATOM 759 N N . PRO A 1 105 ? -10.383 -28.812 -7.816 1 92.38 105 PRO A N 1
ATOM 760 C CA . PRO A 1 105 ? -10.375 -29.953 -8.727 1 92.38 105 PRO A CA 1
ATOM 761 C C . PRO A 1 105 ? -11.781 -30.422 -9.109 1 92.38 105 PRO A C 1
ATOM 763 O O . PRO A 1 105 ? -12.031 -30.781 -10.258 1 92.38 105 PRO A O 1
ATOM 766 N N . ASN A 1 106 ? -12.695 -30.328 -8.188 1 92.38 106 ASN A N 1
ATOM 767 C CA . ASN A 1 106 ? -14.047 -30.812 -8.422 1 92.38 106 ASN A CA 1
ATOM 768 C C . ASN A 1 106 ? -14.797 -29.922 -9.406 1 92.38 106 ASN A C 1
ATOM 770 O O . ASN A 1 106 ? -15.773 -30.359 -10.023 1 92.38 106 ASN A O 1
ATOM 774 N N . GLU A 1 107 ? -14.336 -28.703 -9.562 1 95.06 107 GLU A N 1
ATOM 775 C CA . GLU A 1 107 ? -15 -27.766 -10.477 1 95.06 107 GLU A CA 1
ATOM 776 C C . GLU A 1 107 ? -14.125 -27.469 -11.688 1 95.06 107 GLU A C 1
ATOM 778 O O . GLU A 1 107 ? -14.445 -26.594 -12.492 1 95.06 107 GLU A O 1
ATOM 783 N N . ALA A 1 108 ? -13.086 -28.156 -11.828 1 95.69 108 ALA A N 1
ATOM 784 C CA . ALA A 1 108 ? -12.039 -27.797 -12.781 1 95.69 108 ALA A CA 1
ATOM 785 C C . ALA A 1 108 ? -12.578 -27.781 -14.211 1 95.69 108 ALA A C 1
ATOM 787 O O . ALA A 1 108 ? -12.422 -26.797 -14.93 1 95.69 108 ALA A O 1
ATOM 788 N N . VAL A 1 109 ? -13.25 -28.828 -14.609 1 96.5 109 VAL A N 1
ATOM 789 C CA . VAL A 1 109 ? -13.711 -28.969 -15.992 1 96.5 109 VAL A CA 1
ATOM 790 C C . VAL A 1 109 ? -14.773 -27.922 -16.297 1 96.5 109 VAL A C 1
ATOM 792 O O . VAL A 1 109 ? -14.711 -27.25 -17.312 1 96.5 109 VAL A O 1
ATOM 795 N N . ASP A 1 110 ? -15.695 -27.703 -15.383 1 96.94 110 ASP A N 1
ATOM 796 C CA . ASP A 1 110 ? -16.766 -26.75 -15.57 1 96.94 110 ASP A CA 1
ATOM 797 C C . ASP A 1 110 ? -16.219 -25.328 -15.672 1 96.94 110 ASP A C 1
ATOM 799 O O . ASP A 1 110 ? -16.609 -24.562 -16.578 1 96.94 110 ASP A O 1
ATOM 803 N N . LYS A 1 111 ? -15.383 -24.984 -14.766 1 97.44 111 LYS A N 1
ATOM 804 C CA . LYS A 1 111 ? -14.82 -23.625 -14.742 1 97.44 111 LYS A CA 1
ATOM 805 C C . LYS A 1 111 ? -13.914 -23.391 -15.953 1 97.44 111 LYS A C 1
ATOM 807 O O . LYS A 1 111 ? -13.914 -22.312 -16.531 1 97.44 111 LYS A O 1
ATOM 812 N N . LEU A 1 112 ? -13.18 -24.406 -16.297 1 96.88 112 LEU A N 1
ATOM 813 C CA . LEU A 1 112 ? -12.328 -24.297 -17.469 1 96.88 112 LEU A CA 1
ATOM 814 C C . LEU A 1 112 ? -13.172 -24.109 -18.734 1 96.88 112 LEU A C 1
ATOM 816 O O . LEU A 1 112 ? -12.836 -23.297 -19.594 1 96.88 112 LEU A O 1
ATOM 820 N N . HIS A 1 113 ? -14.258 -24.875 -18.875 1 96.5 113 HIS A N 1
ATOM 821 C CA . HIS A 1 113 ? -15.172 -24.719 -20 1 96.5 113 HIS A CA 1
ATOM 822 C C . HIS A 1 113 ? -15.68 -23.281 -20.094 1 96.5 113 HIS A C 1
ATOM 824 O O . HIS A 1 113 ? -15.672 -22.688 -21.188 1 96.5 113 HIS A O 1
ATOM 830 N N . ALA A 1 114 ? -16.094 -22.75 -18.969 1 97.12 114 ALA A N 1
ATOM 831 C CA . ALA A 1 114 ? -16.594 -21.391 -18.938 1 97.12 114 ALA A CA 1
ATOM 832 C C . ALA A 1 114 ? -15.516 -20.391 -19.375 1 97.12 114 ALA A C 1
ATOM 834 O O . ALA A 1 114 ? -15.766 -19.531 -20.203 1 97.12 114 ALA A O 1
ATOM 835 N N . ILE A 1 115 ? -14.328 -20.562 -18.859 1 97.38 115 ILE A N 1
ATOM 836 C CA . ILE A 1 115 ? -13.227 -19.656 -19.156 1 97.38 115 ILE A CA 1
ATOM 837 C C . ILE A 1 115 ? -12.859 -19.734 -20.625 1 97.38 115 ILE A C 1
ATOM 839 O O . ILE A 1 115 ? -12.719 -18.703 -21.297 1 97.38 115 ILE A O 1
ATOM 843 N N . LEU A 1 116 ? -12.789 -20.922 -21.203 1 96.19 116 LEU A N 1
ATOM 844 C CA . LEU A 1 116 ? -12.398 -21.109 -22.594 1 96.19 116 LEU A CA 1
ATOM 845 C C . LEU A 1 116 ? -13.477 -20.578 -23.531 1 96.19 116 LEU A C 1
ATOM 847 O O . LEU A 1 116 ? -13.195 -20.234 -24.688 1 96.19 116 LEU A O 1
ATOM 851 N N . SER A 1 117 ? -14.688 -20.484 -22.969 1 94.81 117 SER A N 1
ATOM 852 C CA . SER A 1 117 ? -15.797 -19.969 -23.766 1 94.81 117 SER A CA 1
ATOM 853 C C . SER A 1 117 ? -15.891 -18.438 -23.625 1 94.81 117 SER A C 1
ATOM 855 O O . SER A 1 117 ? -16.781 -17.828 -24.219 1 94.81 117 SER A O 1
ATOM 857 N N . GLY A 1 118 ? -15.062 -17.891 -22.75 1 95.12 118 GLY A N 1
ATOM 858 C CA . GLY A 1 118 ? -15.008 -16.438 -22.641 1 95.12 118 GLY A CA 1
ATOM 859 C C . GLY A 1 118 ? -15.648 -15.906 -21.375 1 95.12 118 GLY A C 1
ATOM 860 O O . GLY A 1 118 ? -15.617 -14.703 -21.109 1 95.12 118 GLY A O 1
ATOM 861 N N . ALA A 1 119 ? -16.266 -16.75 -20.625 1 96.62 119 ALA A N 1
ATOM 862 C CA . ALA A 1 119 ? -16.891 -16.344 -19.375 1 96.62 119 ALA A CA 1
ATOM 863 C C . ALA A 1 119 ? -15.875 -16.359 -18.234 1 96.62 119 ALA A C 1
ATOM 865 O O . ALA A 1 119 ? -15.844 -17.281 -17.422 1 96.62 119 ALA A O 1
ATOM 866 N N . CYS A 1 120 ? -15.094 -15.305 -18.141 1 97.12 120 CYS A N 1
ATOM 867 C CA . CYS A 1 120 ? -14.047 -15.234 -17.141 1 97.12 120 CYS A CA 1
ATOM 868 C C . CYS A 1 120 ? -13.688 -13.789 -16.828 1 97.12 120 CYS A C 1
ATOM 870 O O . CYS A 1 120 ? -14.141 -12.867 -17.516 1 97.12 120 CYS A O 1
ATOM 872 N N . ARG A 1 121 ? -13.031 -13.562 -15.75 1 97.06 121 ARG A N 1
ATOM 873 C CA . ARG A 1 121 ? -12.406 -12.297 -15.383 1 97.06 121 ARG A CA 1
ATOM 874 C C . ARG A 1 121 ? -10.906 -12.328 -15.648 1 97.06 121 ARG A C 1
ATOM 876 O O . ARG A 1 121 ? -10.172 -13.07 -14.992 1 97.06 121 ARG A O 1
ATOM 883 N N . ALA A 1 122 ? -10.484 -11.53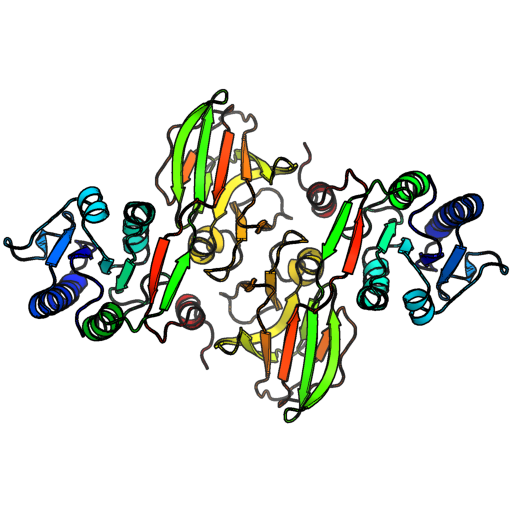1 -16.609 1 97.38 122 ALA A N 1
ATOM 884 C CA . ALA A 1 122 ? -9.055 -11.414 -16.891 1 97.38 122 ALA A CA 1
ATOM 885 C C . ALA A 1 122 ? -8.398 -10.383 -15.969 1 97.38 122 ALA A C 1
ATOM 887 O O . ALA A 1 122 ? -8.898 -9.266 -15.82 1 97.38 122 ALA A O 1
ATOM 888 N N . GLU A 1 123 ? -7.418 -10.766 -15.312 1 98.12 123 GLU A N 1
ATOM 889 C CA . GLU A 1 123 ? -6.699 -9.883 -14.398 1 98.12 123 GLU A CA 1
ATOM 890 C C . GLU A 1 123 ? -5.227 -9.773 -14.781 1 98.12 123 GLU A C 1
ATOM 892 O O . GLU A 1 123 ? -4.586 -10.781 -15.094 1 98.12 123 GLU A O 1
ATOM 897 N N . GLU A 1 124 ? -4.719 -8.523 -14.789 1 98.38 124 GLU A N 1
ATOM 898 C CA . GLU A 1 124 ? -3.307 -8.266 -15.055 1 98.38 124 GLU A CA 1
ATOM 899 C C . GLU A 1 124 ? -2.557 -7.926 -13.773 1 98.38 124 GLU A C 1
ATOM 901 O O . GLU A 1 124 ? -2.977 -7.043 -13.016 1 98.38 124 GLU A O 1
ATOM 906 N N . ARG A 1 125 ? -1.58 -8.633 -13.469 1 98.38 125 ARG A N 1
ATOM 907 C CA . ARG A 1 125 ? -0.666 -8.375 -12.367 1 98.38 125 ARG A CA 1
ATOM 908 C C . ARG A 1 125 ? 0.76 -8.172 -12.867 1 98.38 125 ARG A C 1
ATOM 910 O O . ARG A 1 125 ? 1.184 -8.828 -13.82 1 98.38 125 ARG A O 1
ATOM 917 N N . TYR A 1 126 ? 1.523 -7.293 -12.273 1 98.56 126 TYR A N 1
ATOM 918 C CA . TYR A 1 126 ? 2.834 -6.949 -12.812 1 98.56 126 TYR A CA 1
ATOM 919 C C . TYR A 1 126 ? 3.947 -7.555 -11.969 1 98.56 126 TYR A C 1
ATOM 921 O O . TYR A 1 126 ? 3.969 -7.387 -10.742 1 98.56 126 TYR A O 1
ATOM 929 N N . PRO A 1 127 ? 4.852 -8.25 -12.609 1 98.62 127 PRO A N 1
ATOM 930 C CA . PRO A 1 127 ? 6.07 -8.68 -11.922 1 98.62 127 PRO A CA 1
ATOM 931 C C . PRO A 1 127 ? 7.047 -7.531 -11.68 1 98.62 127 PRO A C 1
ATOM 933 O O . PRO A 1 127 ? 6.797 -6.402 -12.109 1 98.62 127 PRO A O 1
ATOM 936 N N . LEU A 1 128 ? 8.039 -7.852 -10.945 1 98.81 128 LEU A N 1
ATOM 937 C CA . LEU A 1 128 ? 9.203 -6.98 -10.836 1 98.81 128 LEU A CA 1
ATOM 938 C C . LEU A 1 128 ? 10.297 -7.395 -11.812 1 98.81 128 LEU A C 1
ATOM 940 O O . LEU A 1 128 ? 10.445 -8.586 -12.109 1 98.81 128 LEU A O 1
ATOM 944 N N . ALA A 1 129 ? 10.977 -6.438 -12.336 1 98.62 129 ALA A N 1
ATOM 945 C CA . ALA A 1 129 ? 12.227 -6.645 -13.07 1 98.62 129 ALA A CA 1
ATOM 946 C C . ALA A 1 129 ? 13.43 -6.188 -12.242 1 98.62 129 ALA A C 1
ATOM 948 O O . ALA A 1 129 ? 13.461 -5.059 -11.75 1 98.62 129 ALA A O 1
ATOM 949 N N . ALA A 1 130 ? 14.406 -7.035 -12.102 1 98.62 130 ALA A N 1
ATOM 950 C CA . ALA A 1 130 ? 15.602 -6.723 -11.32 1 98.62 130 ALA A CA 1
ATOM 951 C C . ALA A 1 130 ? 16.859 -6.816 -12.18 1 98.62 130 ALA A C 1
ATOM 953 O O . ALA A 1 130 ? 16.969 -7.695 -13.039 1 98.62 130 ALA A O 1
ATOM 954 N N . ARG A 1 131 ? 17.766 -5.93 -11.898 1 98.5 131 ARG A N 1
ATOM 955 C CA . ARG A 1 131 ? 19.094 -5.949 -12.531 1 98.5 131 ARG A CA 1
ATOM 956 C C . ARG A 1 131 ? 20.203 -5.832 -11.492 1 98.5 131 ARG A C 1
ATOM 958 O O . ARG A 1 131 ? 20.078 -5.062 -10.531 1 98.5 131 ARG A O 1
ATOM 965 N N . LEU A 1 132 ? 21.156 -6.621 -11.656 1 98.25 132 LEU A N 1
ATOM 966 C CA . LEU A 1 132 ? 22.391 -6.5 -10.906 1 98.25 132 LEU A CA 1
ATOM 967 C C . LEU A 1 132 ? 23.453 -5.754 -11.719 1 98.25 132 LEU A C 1
ATOM 969 O O . LEU A 1 132 ? 23.812 -6.188 -12.812 1 98.25 132 LEU A O 1
ATOM 973 N N . LEU A 1 133 ? 23.922 -4.695 -11.18 1 98.25 133 LEU A N 1
ATOM 974 C CA . LEU A 1 133 ? 24.875 -3.846 -11.883 1 98.25 133 LEU A CA 1
ATOM 975 C C . LEU A 1 133 ? 26.25 -3.914 -11.219 1 98.25 133 LEU A C 1
ATOM 977 O O . LEU A 1 133 ? 26.359 -3.803 -10 1 98.25 133 LEU A O 1
ATOM 981 N N . ARG A 1 134 ? 27.266 -4.18 -12.039 1 97 134 ARG A N 1
ATOM 982 C CA . ARG A 1 134 ? 28.672 -4.125 -11.648 1 97 134 ARG A CA 1
ATOM 983 C C . ARG A 1 134 ? 29.453 -3.176 -12.555 1 97 134 ARG A C 1
ATOM 985 O O . ARG A 1 134 ? 29.5 -3.367 -13.766 1 97 134 ARG A O 1
ATOM 992 N N . ASN A 1 135 ? 30.062 -2.104 -11.953 1 94.88 135 ASN A N 1
ATOM 993 C CA . ASN A 1 135 ? 30.781 -1.089 -12.719 1 94.88 135 ASN A CA 1
ATOM 994 C C . ASN A 1 135 ? 29.906 -0.481 -13.812 1 94.88 135 ASN A C 1
ATOM 996 O O . ASN A 1 135 ? 30.312 -0.368 -14.961 1 94.88 135 ASN A O 1
ATOM 1000 N N . GLY A 1 136 ? 28.625 -0.321 -13.469 1 93.62 136 GLY A N 1
ATOM 1001 C CA . GLY A 1 136 ? 27.688 0.361 -14.352 1 93.62 136 GLY A CA 1
ATOM 1002 C C . GLY A 1 136 ? 27.109 -0.547 -15.414 1 93.62 136 GLY A C 1
ATOM 1003 O O . GLY A 1 136 ? 26.25 -0.123 -16.203 1 93.62 136 GLY A O 1
ATOM 1004 N N . GLN A 1 137 ? 27.531 -1.801 -15.391 1 97.06 137 GLN A N 1
ATOM 1005 C CA . GLN A 1 137 ? 27.047 -2.746 -16.391 1 97.06 137 GLN A CA 1
ATOM 1006 C C . GLN A 1 137 ? 26.141 -3.791 -15.758 1 97.06 137 GLN A C 1
ATOM 1008 O O . GLN A 1 137 ? 26.391 -4.266 -14.656 1 97.06 137 GLN A O 1
ATOM 1013 N N . THR A 1 138 ? 25.172 -4.148 -16.484 1 97.62 138 THR A N 1
ATOM 1014 C CA . THR A 1 138 ? 24.281 -5.211 -16.031 1 97.62 138 THR A CA 1
ATOM 1015 C C . THR A 1 138 ? 24.969 -6.574 -16.141 1 97.62 138 THR A C 1
ATOM 1017 O O . THR A 1 138 ? 25.328 -7 -17.25 1 97.62 138 THR A O 1
ATOM 1020 N N . ILE A 1 139 ? 25.109 -7.297 -15.07 1 96.12 139 ILE A N 1
ATOM 1021 C CA . ILE A 1 139 ? 25.781 -8.594 -15.141 1 96.12 139 ILE A CA 1
ATOM 1022 C C . ILE A 1 139 ? 24.75 -9.711 -14.984 1 96.12 139 ILE A C 1
ATOM 1024 O O . ILE A 1 139 ? 25.047 -10.875 -15.258 1 96.12 139 ILE A O 1
ATOM 1028 N N . ALA A 1 140 ? 23.562 -9.359 -14.477 1 97.25 140 ALA A N 1
ATOM 1029 C CA . ALA A 1 140 ? 22.453 -10.305 -14.352 1 97.25 140 ALA A CA 1
ATOM 1030 C C . ALA A 1 140 ? 21.109 -9.586 -14.336 1 97.25 140 ALA A C 1
ATOM 1032 O O . ALA A 1 140 ? 21.031 -8.414 -13.961 1 97.25 140 ALA A O 1
ATOM 1033 N N . GLN A 1 141 ? 20.141 -10.195 -14.805 1 97.38 141 GLN A N 1
ATOM 1034 C CA . GLN A 1 141 ? 18.781 -9.68 -14.789 1 97.38 141 GLN A CA 1
ATOM 1035 C C . GLN A 1 141 ? 17.781 -10.789 -14.484 1 97.38 141 GLN A C 1
ATOM 1037 O O . GLN A 1 141 ? 18.047 -11.961 -14.734 1 97.38 141 GLN A O 1
ATOM 1042 N N . GLY A 1 142 ? 16.688 -10.453 -13.922 1 96.62 142 GLY A N 1
ATOM 1043 C CA . GLY A 1 142 ? 15.641 -11.398 -13.586 1 96.62 142 GLY A CA 1
ATOM 1044 C C . GLY A 1 142 ? 14.297 -10.742 -13.344 1 96.62 142 GLY A C 1
ATOM 1045 O O . GLY A 1 142 ? 14.188 -9.516 -13.352 1 96.62 142 GLY A O 1
ATOM 1046 N N . SER A 1 143 ? 13.312 -11.555 -13.289 1 97.44 143 SER A N 1
ATOM 1047 C CA . SER A 1 143 ? 11.961 -11.086 -12.977 1 97.44 143 SER A CA 1
ATOM 1048 C C . SER A 1 143 ? 11.383 -11.844 -11.789 1 97.44 143 SER A C 1
ATOM 1050 O O . SER A 1 143 ? 11.812 -12.953 -11.477 1 97.44 143 SER A O 1
ATOM 1052 N N . ALA A 1 144 ? 10.508 -11.227 -11.109 1 98.44 144 ALA A N 1
ATOM 1053 C CA . ALA A 1 144 ? 9.867 -11.82 -9.938 1 98.44 144 ALA A CA 1
ATOM 1054 C C . ALA A 1 144 ? 8.367 -11.562 -9.945 1 98.44 144 ALA A C 1
ATOM 1056 O O . ALA A 1 144 ? 7.926 -10.414 -10.008 1 98.44 144 ALA A O 1
ATOM 1057 N N . ILE A 1 145 ? 7.617 -12.656 -9.836 1 98.5 145 ILE A N 1
ATOM 1058 C CA . ILE A 1 145 ? 6.168 -12.555 -9.703 1 98.5 145 ILE A CA 1
ATOM 1059 C C . ILE A 1 145 ? 5.809 -12.102 -8.289 1 98.5 145 ILE A C 1
ATOM 1061 O O . ILE A 1 145 ? 4.914 -11.273 -8.102 1 98.5 145 ILE A O 1
ATOM 1065 N N . ASN A 1 146 ? 6.551 -12.648 -7.371 1 98.5 146 ASN A N 1
ATOM 1066 C CA . ASN A 1 146 ? 6.336 -12.305 -5.969 1 98.5 146 ASN A CA 1
ATOM 1067 C C . ASN A 1 146 ? 7.289 -11.203 -5.512 1 98.5 146 ASN A C 1
ATOM 1069 O O . ASN A 1 146 ? 6.863 -10.07 -5.254 1 98.5 146 ASN A O 1
ATOM 1073 N N . GLU A 1 147 ? 8.594 -11.531 -5.457 1 98.81 147 GLU A N 1
ATOM 1074 C CA . GLU A 1 147 ? 9.461 -10.555 -4.809 1 98.81 147 GLU A CA 1
ATOM 1075 C C . GLU A 1 147 ? 10.914 -10.742 -5.238 1 98.81 147 GLU A C 1
ATOM 1077 O O . GLU A 1 147 ? 11.289 -11.805 -5.734 1 98.81 147 GLU A O 1
ATOM 1082 N N . VAL A 1 148 ? 11.648 -9.734 -5.121 1 98.81 148 VAL A N 1
ATOM 1083 C CA . VAL A 1 148 ? 13.109 -9.742 -5.09 1 98.81 148 VAL A CA 1
ATOM 1084 C C . VAL A 1 148 ? 13.594 -9.672 -3.645 1 98.81 148 VAL A C 1
ATOM 1086 O O . VAL A 1 148 ? 13.156 -8.82 -2.871 1 98.81 148 VAL A O 1
ATOM 1089 N N . VAL A 1 149 ? 14.484 -10.602 -3.268 1 98.38 149 VAL A N 1
ATOM 1090 C CA . VAL A 1 149 ? 15.008 -10.625 -1.904 1 98.38 149 VAL A CA 1
ATOM 1091 C C . VAL A 1 149 ? 16.516 -10.414 -1.924 1 98.38 149 VAL A C 1
ATOM 1093 O O . VAL A 1 149 ? 17.234 -11.055 -2.707 1 98.38 149 VAL A O 1
ATOM 1096 N N . VAL A 1 150 ? 16.938 -9.492 -1.163 1 97.06 150 VAL A N 1
ATOM 1097 C CA . VAL A 1 150 ? 18.359 -9.359 -0.83 1 97.06 150 VAL A CA 1
ATOM 1098 C C . VAL A 1 150 ? 18.609 -9.867 0.585 1 97.06 150 VAL A C 1
ATOM 1100 O O . VAL A 1 150 ? 17.953 -9.43 1.537 1 97.06 150 VAL A O 1
ATOM 1103 N N . HIS A 1 151 ? 19.5 -10.734 0.751 1 94 151 HIS A N 1
ATOM 1104 C CA . HIS A 1 151 ? 19.719 -11.281 2.084 1 94 151 HIS A CA 1
ATOM 1105 C C . HIS A 1 151 ? 21.203 -11.531 2.338 1 94 151 HIS A C 1
ATOM 1107 O O . HIS A 1 151 ? 22 -11.602 1.396 1 94 151 HIS A O 1
ATOM 1113 N N . SER A 1 152 ? 21.75 -11.609 3.586 1 88.56 152 SER A N 1
ATOM 1114 C CA . SER A 1 152 ? 23.141 -11.734 4.031 1 88.56 152 SER A CA 1
ATOM 1115 C C . SER A 1 152 ? 23.734 -13.086 3.641 1 88.56 152 SER A C 1
ATOM 1117 O O . SER A 1 152 ? 24.953 -13.242 3.582 1 88.56 152 SER A O 1
ATOM 1119 N N . GLY A 1 153 ? 23.172 -13.984 3.062 1 75.94 153 GLY A N 1
ATOM 1120 C CA . GLY A 1 153 ? 23.672 -15.289 2.67 1 75.94 153 GLY A CA 1
ATOM 1121 C C . GLY A 1 153 ? 24.062 -16.156 3.852 1 75.94 153 GLY A C 1
ATOM 1122 O O . GLY A 1 153 ? 24.375 -17.344 3.684 1 75.94 153 GLY A O 1
ATOM 1123 N N . SER A 1 154 ? 24.359 -15.508 5.004 1 71.06 154 SER A N 1
ATOM 1124 C CA . SER A 1 154 ? 24.719 -16.25 6.207 1 71.06 154 SER A CA 1
ATOM 1125 C C . SER A 1 154 ? 23.766 -15.93 7.359 1 71.06 154 SER A C 1
ATOM 1127 O O . SER A 1 154 ? 23.344 -14.781 7.523 1 71.06 154 SER A O 1
ATOM 1129 N N . ALA A 1 155 ? 23.406 -16.922 8.094 1 64.88 155 ALA A N 1
ATOM 1130 C CA . ALA A 1 155 ? 22.5 -16.781 9.234 1 64.88 155 ALA A CA 1
ATOM 1131 C C . ALA A 1 155 ? 23.188 -16.031 10.383 1 64.88 155 ALA A C 1
ATOM 1133 O O . ALA A 1 155 ? 22.516 -15.492 11.266 1 64.88 155 ALA A O 1
ATOM 1134 N N . THR A 1 156 ? 24.344 -15.938 10.266 1 71.38 156 THR A N 1
ATOM 1135 C CA . THR A 1 156 ? 25.031 -15.445 11.453 1 71.38 156 THR A CA 1
ATOM 1136 C C . THR A 1 156 ? 25.391 -13.969 11.289 1 71.38 156 THR A C 1
ATOM 1138 O O . THR A 1 156 ? 25.875 -13.336 12.234 1 71.38 156 THR A O 1
ATOM 1141 N N . SER A 1 157 ? 25.094 -13.484 10.125 1 79.69 157 SER A N 1
ATOM 1142 C CA . SER A 1 157 ? 25.547 -12.102 9.969 1 79.69 157 SER A CA 1
ATOM 1143 C C . SER A 1 157 ? 24.484 -11.25 9.281 1 79.69 157 SER A C 1
ATOM 1145 O O . SER A 1 157 ? 23.781 -11.734 8.391 1 79.69 157 SER A O 1
ATOM 1147 N N . MET A 1 158 ? 24.422 -10.055 9.773 1 87.12 158 MET A N 1
ATOM 1148 C CA . MET A 1 158 ? 23.562 -9.062 9.125 1 87.12 158 MET A CA 1
ATOM 1149 C C . MET A 1 158 ? 24.297 -8.375 7.977 1 87.12 158 MET A C 1
ATOM 1151 O O . MET A 1 158 ? 25.531 -8.469 7.875 1 87.12 158 MET A O 1
ATOM 1155 N N . ILE A 1 159 ? 23.516 -7.836 7.105 1 90.5 159 ILE A N 1
ATOM 1156 C CA . ILE A 1 159 ? 24.078 -7.043 6.02 1 90.5 159 ILE A CA 1
ATOM 1157 C C . ILE A 1 159 ? 23.594 -5.594 6.141 1 90.5 159 ILE A C 1
ATOM 1159 O O . ILE A 1 159 ? 22.547 -5.328 6.727 1 90.5 159 ILE A O 1
ATOM 1163 N N . GLU A 1 160 ? 24.422 -4.738 5.684 1 93 160 GLU A N 1
ATOM 1164 C CA . GLU A 1 160 ? 24.031 -3.33 5.652 1 93 160 GLU A CA 1
ATOM 1165 C C . GLU A 1 160 ? 23.656 -2.891 4.242 1 93 160 GLU A C 1
ATOM 1167 O O . GLU A 1 160 ? 24.5 -2.926 3.334 1 93 160 GLU A O 1
ATOM 1172 N N . LEU A 1 161 ? 22.469 -2.469 4.098 1 95.19 161 LEU A N 1
ATOM 1173 C CA . LEU A 1 161 ? 21.906 -2.098 2.801 1 95.19 161 LEU A CA 1
ATOM 1174 C C . LEU A 1 161 ? 21.625 -0.602 2.74 1 95.19 161 LEU A C 1
ATOM 1176 O O . LEU A 1 161 ? 21.141 -0.018 3.719 1 95.19 161 LEU A O 1
ATOM 1180 N N . GLU A 1 162 ? 22 -0.042 1.668 1 97 162 GLU A N 1
ATOM 1181 C CA . GLU A 1 162 ? 21.562 1.312 1.347 1 97 162 GLU A CA 1
ATOM 1182 C C . GLU A 1 162 ? 20.484 1.299 0.261 1 97 162 GLU A C 1
ATOM 1184 O O . GLU A 1 162 ? 20.719 0.814 -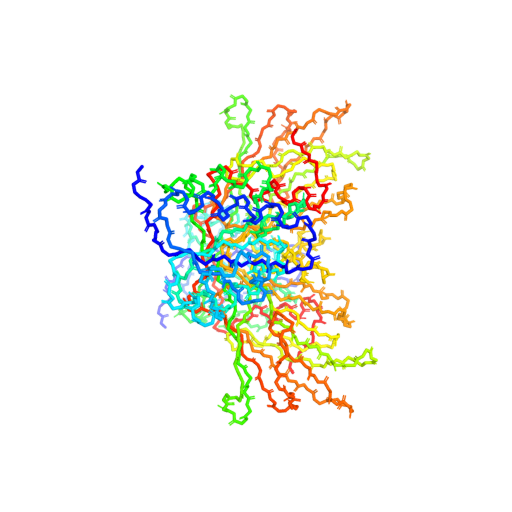0.847 1 97 162 GLU A O 1
ATOM 1189 N N . THR A 1 163 ? 19.359 1.843 0.582 1 98.25 163 THR A N 1
ATOM 1190 C CA . THR A 1 163 ? 18.234 1.799 -0.338 1 98.25 163 THR A CA 1
ATOM 1191 C C . THR A 1 163 ? 17.859 3.205 -0.796 1 98.25 163 THR A C 1
ATOM 1193 O O . THR A 1 163 ? 17.875 4.148 -0.002 1 98.25 163 THR A O 1
ATOM 1196 N N . ALA A 1 164 ? 17.547 3.373 -2.045 1 98.56 164 ALA A N 1
ATOM 1197 C CA . ALA A 1 164 ? 17.016 4.617 -2.609 1 98.56 164 ALA A CA 1
ATOM 1198 C C . ALA A 1 164 ? 15.773 4.359 -3.445 1 98.56 164 ALA A C 1
ATOM 1200 O O . ALA A 1 164 ? 15.625 3.287 -4.035 1 98.56 164 ALA A O 1
ATOM 1201 N N . ILE A 1 165 ? 14.859 5.277 -3.424 1 98.75 165 ILE A N 1
ATOM 1202 C CA . ILE A 1 165 ? 13.656 5.254 -4.242 1 98.75 165 ILE A CA 1
ATOM 1203 C C . ILE A 1 165 ? 13.68 6.422 -5.227 1 98.75 165 ILE A C 1
ATOM 1205 O O . ILE A 1 165 ? 13.703 7.586 -4.816 1 98.75 165 ILE A O 1
ATOM 1209 N N . ASP A 1 166 ? 13.672 6.113 -6.527 1 98.38 166 ASP A N 1
ATOM 1210 C CA . ASP A 1 166 ? 13.727 7.125 -7.578 1 98.38 166 ASP A CA 1
ATOM 1211 C C . ASP A 1 166 ? 14.898 8.078 -7.367 1 98.38 166 ASP A C 1
ATOM 1213 O O . ASP A 1 166 ? 14.742 9.297 -7.469 1 98.38 166 ASP A O 1
ATOM 1217 N N . GLY A 1 167 ? 15.945 7.48 -6.961 1 97.88 167 GLY A N 1
ATOM 1218 C CA . GLY A 1 167 ? 17.188 8.234 -6.824 1 97.88 167 GLY A CA 1
ATOM 1219 C C . GLY A 1 167 ? 17.297 8.961 -5.496 1 97.88 167 GLY A C 1
ATOM 1220 O O . GLY A 1 167 ? 18.328 9.562 -5.199 1 97.88 167 GLY A O 1
ATOM 1221 N N . VAL A 1 168 ? 16.281 8.984 -4.703 1 97.81 168 VAL A N 1
ATOM 1222 C CA . VAL A 1 168 ? 16.297 9.656 -3.41 1 97.81 168 VAL A CA 1
ATOM 1223 C C . VAL A 1 168 ? 16.609 8.648 -2.307 1 97.81 168 VAL A C 1
ATOM 1225 O O . VAL A 1 168 ? 15.961 7.602 -2.209 1 97.81 168 VAL A O 1
ATOM 1228 N N . PHE A 1 169 ? 17.578 8.953 -1.471 1 98.06 169 PHE A N 1
ATOM 1229 C CA . PHE A 1 169 ? 18.031 8.086 -0.396 1 98.06 169 PHE A CA 1
ATOM 1230 C C . PHE A 1 169 ? 16.922 7.824 0.609 1 98.06 169 PHE A C 1
ATOM 1232 O O . PHE A 1 169 ? 16.344 8.766 1.158 1 98.06 169 PHE A O 1
ATOM 1239 N N . LEU A 1 170 ? 16.594 6.555 0.805 1 97.88 170 LEU A N 1
ATOM 1240 C CA . LEU A 1 170 ? 15.633 6.168 1.823 1 97.88 170 LEU A CA 1
ATOM 1241 C C . LEU A 1 170 ? 16.312 5.996 3.18 1 97.88 170 LEU A C 1
ATOM 1243 O O . LEU A 1 170 ? 16.094 6.801 4.09 1 97.88 170 LEU A O 1
ATOM 1247 N N . ASN A 1 171 ? 17.188 5.004 3.271 1 96.69 171 ASN A N 1
ATOM 1248 C CA . ASN A 1 171 ? 17.922 4.77 4.504 1 96.69 171 ASN A CA 1
ATOM 1249 C C . ASN A 1 171 ? 19.062 3.762 4.293 1 96.69 171 ASN A C 1
ATOM 1251 O O . ASN A 1 171 ? 19.203 3.217 3.199 1 96.69 171 ASN A O 1
ATOM 1255 N N . SER A 1 172 ? 19.891 3.688 5.281 1 95 172 SER A N 1
ATOM 1256 C CA . SER A 1 172 ? 20.797 2.562 5.484 1 95 172 SER A CA 1
ATOM 1257 C C . SER A 1 172 ? 20.312 1.655 6.609 1 95 172 SER A C 1
ATOM 1259 O O . SER A 1 172 ? 19.875 2.137 7.656 1 95 172 SER A O 1
ATOM 1261 N N . GLN A 1 173 ? 20.281 0.431 6.332 1 93.75 173 GLN A N 1
ATOM 1262 C CA . GLN A 1 173 ? 19.766 -0.447 7.371 1 93.75 173 GLN A CA 1
ATOM 1263 C C . GLN A 1 173 ? 20.609 -1.707 7.512 1 93.75 173 GLN A C 1
ATOM 1265 O O . GLN A 1 173 ? 21.125 -2.223 6.523 1 93.75 173 GLN A O 1
ATOM 1270 N N . ARG A 1 174 ? 20.766 -2.082 8.719 1 92.62 174 ARG A N 1
ATOM 1271 C CA . ARG A 1 174 ? 21.312 -3.398 9.039 1 92.62 174 ARG A CA 1
ATOM 1272 C C . ARG A 1 174 ? 20.188 -4.398 9.32 1 92.62 174 ARG A C 1
ATOM 1274 O O . ARG A 1 174 ? 19.312 -4.145 10.141 1 92.62 174 ARG A O 1
ATOM 1281 N N . SER A 1 175 ? 20.234 -5.441 8.609 1 93.69 175 SER A N 1
ATOM 1282 C CA . SER A 1 175 ? 19.203 -6.465 8.703 1 93.69 175 SER A CA 1
ATOM 1283 C C . SER A 1 175 ? 19.688 -7.789 8.117 1 93.69 175 SER A C 1
ATOM 1285 O O . SER A 1 175 ? 20.812 -7.883 7.621 1 93.69 175 SER A O 1
ATOM 1287 N N . ASP A 1 176 ? 18.828 -8.82 8.281 1 94.75 176 ASP A N 1
ATOM 1288 C CA . ASP A 1 176 ? 19.078 -10.07 7.566 1 94.75 176 ASP A CA 1
ATOM 1289 C C . ASP A 1 176 ? 18.859 -9.891 6.066 1 94.75 176 ASP A C 1
ATOM 1291 O O . ASP A 1 176 ? 19.344 -10.695 5.262 1 94.75 176 ASP A O 1
ATOM 1295 N N . GLY A 1 177 ? 18.109 -8.891 5.711 1 95.88 177 GLY A N 1
ATOM 1296 C CA . GLY A 1 177 ? 17.859 -8.609 4.305 1 95.88 177 GLY A CA 1
ATOM 1297 C C . GLY A 1 177 ? 16.688 -7.672 4.082 1 95.88 177 GLY A C 1
ATOM 1298 O O . GLY A 1 177 ? 16.219 -7.027 5.023 1 95.88 177 GLY A O 1
ATOM 1299 N N . LEU A 1 178 ? 16.328 -7.555 2.857 1 98.06 178 LEU A N 1
ATOM 1300 C CA . LEU A 1 178 ? 15.211 -6.723 2.416 1 98.06 178 LEU A CA 1
ATOM 1301 C C . LEU A 1 178 ? 14.398 -7.426 1.335 1 98.06 178 LEU A C 1
ATOM 1303 O O . LEU A 1 178 ? 14.961 -8 0.403 1 98.06 178 LEU A O 1
ATOM 1307 N N . ILE A 1 179 ? 13.109 -7.418 1.522 1 98.81 179 ILE A N 1
ATOM 1308 C CA . ILE A 1 179 ? 12.188 -7.953 0.526 1 98.81 179 ILE A CA 1
ATOM 1309 C C . ILE A 1 179 ? 11.547 -6.805 -0.253 1 98.81 179 ILE A C 1
ATOM 1311 O O . ILE A 1 179 ? 10.969 -5.891 0.339 1 98.81 179 ILE A O 1
ATOM 1315 N N . VAL A 1 180 ? 11.688 -6.711 -1.527 1 98.94 180 VAL A N 1
ATOM 1316 C CA . VAL A 1 180 ? 10.914 -5.859 -2.426 1 98.94 180 VAL A CA 1
ATOM 1317 C C . VAL A 1 180 ? 9.852 -6.695 -3.135 1 98.94 180 VAL A C 1
ATOM 1319 O O . VAL A 1 180 ? 10.172 -7.562 -3.947 1 98.94 180 VAL A O 1
ATOM 1322 N N . SER A 1 181 ? 8.609 -6.348 -2.904 1 98.94 181 SER A N 1
ATOM 1323 C CA . SER A 1 181 ? 7.574 -7.309 -3.275 1 98.94 181 SER A CA 1
ATOM 1324 C C . SER A 1 181 ? 6.473 -6.645 -4.094 1 98.94 181 SER A C 1
ATOM 1326 O O . SER A 1 181 ? 6.133 -5.48 -3.861 1 98.94 181 SER A O 1
ATOM 1328 N N . THR A 1 182 ? 5.941 -7.406 -5.004 1 98.88 182 THR A N 1
ATOM 1329 C CA . THR A 1 182 ? 4.73 -7.051 -5.73 1 98.88 182 THR A CA 1
ATOM 1330 C C . THR A 1 182 ? 3.498 -7.211 -4.844 1 98.88 182 THR A C 1
ATOM 1332 O O . THR A 1 182 ? 3.586 -7.777 -3.75 1 98.88 182 THR A O 1
ATOM 1335 N N . PRO A 1 183 ? 2.322 -6.715 -5.332 1 98.88 183 PRO A N 1
ATOM 1336 C CA . PRO A 1 183 ? 1.086 -7.035 -4.617 1 98.88 183 PRO A CA 1
ATOM 1337 C C . PRO A 1 183 ? 0.826 -8.539 -4.527 1 98.88 183 PRO A C 1
ATOM 1339 O O . PRO A 1 183 ? 0.368 -9.031 -3.492 1 98.88 183 PRO A O 1
ATOM 1342 N N . THR A 1 184 ? 1.145 -9.281 -5.578 1 98.56 184 THR A N 1
ATOM 1343 C CA . THR A 1 184 ? 1.009 -10.734 -5.543 1 98.56 184 THR A CA 1
ATOM 1344 C C . THR A 1 184 ? 1.845 -11.328 -4.41 1 98.56 184 THR A C 1
ATOM 1346 O O . THR A 1 184 ? 1.349 -12.133 -3.623 1 98.56 184 THR A O 1
ATOM 1349 N N . GLY A 1 185 ? 3.053 -10.852 -4.293 1 98.56 185 GLY A N 1
ATOM 1350 C CA . GLY A 1 185 ? 3.98 -11.359 -3.295 1 98.56 185 GLY A CA 1
ATOM 1351 C C . GLY A 1 185 ? 3.68 -10.875 -1.892 1 98.56 185 GLY A C 1
ATOM 1352 O O . GLY A 1 185 ? 4.25 -11.367 -0.919 1 98.56 185 GLY A O 1
ATOM 1353 N N . SER A 1 186 ? 2.797 -9.898 -1.726 1 98.75 186 SER A N 1
ATOM 1354 C CA . SER A 1 186 ? 2.486 -9.336 -0.414 1 98.75 186 SER A CA 1
ATOM 1355 C C . SER A 1 186 ? 1.838 -10.383 0.491 1 98.75 186 SER A C 1
ATOM 1357 O O . SER A 1 186 ? 1.785 -10.203 1.71 1 98.75 186 SER A O 1
ATOM 1359 N N . THR A 1 187 ? 1.339 -11.484 -0.038 1 97.88 187 THR A N 1
ATOM 1360 C CA . THR A 1 187 ? 0.729 -12.547 0.745 1 97.88 187 THR A CA 1
ATOM 1361 C C . THR A 1 187 ? 1.686 -13.727 0.888 1 97.88 187 THR A C 1
ATOM 1363 O O . THR A 1 187 ? 1.285 -14.812 1.322 1 97.88 187 THR A O 1
ATOM 1366 N N . ALA A 1 188 ? 2.881 -13.562 0.487 1 97.31 188 ALA A N 1
ATOM 1367 C CA . ALA A 1 188 ? 3.904 -14.602 0.586 1 97.31 188 ALA A CA 1
ATOM 1368 C C . ALA A 1 188 ? 4.973 -14.227 1.609 1 97.31 188 ALA A C 1
ATOM 1370 O O . ALA A 1 188 ? 4.66 -13.992 2.779 1 97.31 188 ALA A O 1
ATOM 1371 N N . TYR A 1 189 ? 6.297 -14.141 1.191 1 97.94 189 TYR A N 1
ATOM 1372 C CA . TYR A 1 189 ? 7.41 -13.93 2.109 1 97.94 189 TYR A CA 1
ATOM 1373 C C . TYR A 1 189 ? 7.316 -12.555 2.77 1 97.94 189 TYR A C 1
ATOM 1375 O O . TYR A 1 189 ? 7.668 -12.398 3.941 1 97.94 189 TYR A O 1
ATOM 1383 N N . ALA A 1 190 ? 6.828 -11.562 2.031 1 98.25 190 ALA A N 1
ATOM 1384 C CA . ALA A 1 190 ? 6.695 -10.211 2.588 1 98.25 190 ALA A CA 1
ATOM 1385 C C . ALA A 1 190 ? 5.75 -10.203 3.787 1 98.25 190 ALA A C 1
ATOM 1387 O O . ALA A 1 190 ? 5.973 -9.469 4.754 1 98.25 190 ALA A O 1
ATOM 1388 N N . LEU A 1 191 ? 4.707 -10.969 3.68 1 97.69 191 LEU A N 1
ATOM 1389 C CA . LEU A 1 191 ? 3.752 -11.07 4.781 1 97.69 191 LEU A CA 1
ATOM 1390 C C . LEU A 1 191 ? 4.43 -11.602 6.039 1 97.69 191 LEU A C 1
ATOM 1392 O O . LEU A 1 191 ? 4.203 -11.086 7.137 1 97.69 191 LEU A O 1
ATOM 1396 N N . SER A 1 192 ? 5.25 -12.555 5.914 1 96.12 192 SER A N 1
ATOM 1397 C CA . SER A 1 192 ? 5.961 -13.164 7.027 1 96.12 192 SER A CA 1
ATOM 1398 C C . SER A 1 192 ? 6.93 -12.18 7.676 1 96.12 192 SER A C 1
ATOM 1400 O O . SER A 1 192 ? 7.234 -12.297 8.867 1 96.12 192 SER A O 1
ATOM 1402 N N . ALA A 1 193 ? 7.375 -11.266 6.852 1 96.25 193 ALA A N 1
ATOM 1403 C CA . ALA A 1 193 ? 8.32 -10.273 7.344 1 96.25 193 ALA A CA 1
ATOM 1404 C C . ALA A 1 193 ? 7.598 -9.07 7.941 1 96.25 193 ALA A C 1
ATOM 1406 O O . ALA A 1 193 ? 8.219 -8.047 8.234 1 96.25 193 ALA A O 1
ATOM 1407 N N . GLY A 1 194 ? 6.293 -9.188 8.031 1 95.88 194 GLY A N 1
ATOM 1408 C CA . GLY A 1 194 ? 5.531 -8.133 8.688 1 95.88 194 GLY A CA 1
ATOM 1409 C C . GLY A 1 194 ? 4.934 -7.141 7.711 1 95.88 194 GLY A C 1
ATOM 1410 O O . GLY A 1 194 ? 4.406 -6.102 8.117 1 95.88 194 GLY A O 1
ATOM 1411 N N . GLY A 1 195 ? 5.016 -7.398 6.453 1 98.06 195 GLY A N 1
ATOM 1412 C CA . GLY A 1 195 ? 4.43 -6.527 5.445 1 98.06 195 GLY A CA 1
ATOM 1413 C C . GLY A 1 195 ? 2.914 -6.582 5.418 1 98.06 195 GLY A C 1
ATOM 1414 O O . GLY A 1 195 ? 2.312 -7.523 5.938 1 98.06 195 GLY A O 1
ATOM 1415 N N . PRO A 1 196 ? 2.328 -5.547 4.82 1 98.69 196 PRO A N 1
ATOM 1416 C CA . PRO A 1 196 ? 0.876 -5.547 4.621 1 98.69 196 PRO A CA 1
ATOM 1417 C C . PRO A 1 196 ? 0.442 -6.43 3.455 1 98.69 196 PRO A C 1
ATOM 1419 O O . PRO A 1 196 ? 1.277 -6.855 2.652 1 98.69 196 PRO A O 1
ATOM 1422 N N . ILE A 1 197 ? -0.83 -6.734 3.455 1 98.75 197 ILE A N 1
ATOM 1423 C CA . ILE A 1 197 ? -1.435 -7.328 2.266 1 98.75 197 ILE A CA 1
ATOM 1424 C C . ILE A 1 197 ? -1.8 -6.227 1.271 1 98.75 197 ILE A C 1
ATOM 1426 O O . ILE A 1 197 ? -2.424 -5.23 1.64 1 98.75 197 ILE A O 1
ATOM 1430 N N . LEU A 1 198 ? -1.371 -6.32 0.073 1 98.88 198 LEU A N 1
ATOM 1431 C CA . LEU A 1 198 ? -1.767 -5.414 -0.999 1 98.88 198 LEU A CA 1
ATOM 1432 C C . LEU A 1 198 ? -2.811 -6.062 -1.902 1 98.88 198 LEU A C 1
ATOM 1434 O O . LEU A 1 198 ? -2.684 -7.23 -2.266 1 98.88 198 LEU A O 1
ATOM 1438 N N . TYR A 1 199 ? -3.865 -5.324 -2.199 1 98.75 199 TYR A N 1
ATOM 1439 C CA . TYR A 1 199 ? -4.789 -5.812 -3.219 1 98.75 199 TYR A CA 1
ATOM 1440 C C . TYR A 1 199 ? -4.047 -6.141 -4.512 1 98.75 199 TYR A C 1
ATOM 1442 O O . TYR A 1 199 ? -3.158 -5.398 -4.93 1 98.75 199 TYR A O 1
ATOM 1450 N N . PRO A 1 200 ? -4.367 -7.199 -5.207 1 97.75 200 PRO A N 1
ATOM 1451 C CA . PRO A 1 200 ? -3.518 -7.77 -6.254 1 97.75 200 PRO A CA 1
ATOM 1452 C C . PRO A 1 200 ? -3.266 -6.797 -7.406 1 97.75 200 PRO A C 1
ATOM 1454 O O . PRO A 1 200 ? -2.193 -6.816 -8.016 1 97.75 200 PRO A O 1
ATOM 1457 N N . THR A 1 201 ? -4.242 -5.965 -7.719 1 97.56 201 THR A N 1
ATOM 1458 C CA . THR A 1 201 ? -4.094 -5.117 -8.898 1 97.56 201 THR A CA 1
ATOM 1459 C C . THR A 1 201 ? -3.633 -3.717 -8.508 1 97.56 201 THR A C 1
ATOM 1461 O O . THR A 1 201 ? -3.602 -2.812 -9.344 1 97.56 201 THR A O 1
ATOM 1464 N N . LEU A 1 202 ? -3.371 -3.484 -7.203 1 98.69 202 LEU A N 1
ATOM 1465 C CA . LEU A 1 202 ? -2.863 -2.189 -6.762 1 98.69 202 LEU A CA 1
ATOM 1466 C C . LEU A 1 202 ? -1.507 -1.893 -7.395 1 98.69 202 LEU A C 1
ATOM 1468 O O . LEU A 1 202 ? -0.607 -2.734 -7.367 1 98.69 202 LEU A O 1
ATOM 1472 N N . ASN A 1 203 ? -1.333 -0.728 -8.016 1 98.75 203 ASN A N 1
ATOM 1473 C CA . ASN A 1 203 ? -0.028 -0.332 -8.539 1 98.75 203 ASN A CA 1
ATOM 1474 C C . ASN A 1 203 ? 0.893 0.16 -7.426 1 98.75 203 ASN A C 1
ATOM 1476 O O . ASN A 1 203 ? 1.06 1.366 -7.238 1 98.75 203 ASN A O 1
ATOM 1480 N N . ALA A 1 204 ? 1.483 -0.777 -6.75 1 98.88 204 ALA A N 1
ATOM 1481 C CA . ALA A 1 204 ? 2.316 -0.47 -5.59 1 98.88 204 ALA A CA 1
ATOM 1482 C C . ALA A 1 204 ? 3.391 -1.536 -5.391 1 98.88 204 ALA A C 1
ATOM 1484 O O . ALA A 1 204 ? 3.279 -2.645 -5.918 1 98.88 204 ALA A O 1
ATOM 1485 N N . THR A 1 205 ? 4.414 -1.172 -4.727 1 98.88 205 THR A N 1
ATOM 1486 C CA . THR A 1 205 ? 5.504 -2.045 -4.305 1 98.88 205 THR A CA 1
ATOM 1487 C C . THR A 1 205 ? 5.773 -1.895 -2.811 1 98.88 205 THR A C 1
ATOM 1489 O O . THR A 1 205 ? 5.781 -0.779 -2.285 1 98.88 205 THR A O 1
ATOM 1492 N N . VAL A 1 206 ? 5.914 -3.006 -2.143 1 98.81 206 VAL A N 1
ATOM 1493 C CA . VAL A 1 206 ? 6.191 -2.922 -0.713 1 98.81 206 VAL A CA 1
ATOM 1494 C C . VAL A 1 206 ? 7.648 -3.295 -0.45 1 98.81 206 VAL A C 1
ATOM 1496 O O . VAL A 1 206 ? 8.188 -4.215 -1.072 1 98.81 206 VAL A O 1
ATOM 1499 N N . LEU A 1 207 ? 8.367 -2.543 0.341 1 98.88 207 LEU A N 1
ATOM 1500 C CA . LEU A 1 207 ? 9.664 -2.857 0.921 1 98.88 207 LEU A CA 1
ATOM 1501 C C . LEU A 1 207 ? 9.523 -3.318 2.367 1 98.88 207 LEU A C 1
ATOM 1503 O O . LEU A 1 207 ? 9.039 -2.566 3.219 1 98.88 207 LEU A O 1
ATOM 1507 N N . ALA A 1 208 ? 9.898 -4.523 2.646 1 98.44 208 ALA A N 1
ATOM 1508 C CA . ALA A 1 208 ? 9.797 -5.105 3.982 1 98.44 208 ALA A CA 1
ATOM 1509 C C . ALA A 1 208 ? 11.148 -5.633 4.453 1 98.44 208 ALA A C 1
ATOM 1511 O O . ALA A 1 208 ? 11.664 -6.613 3.908 1 98.44 208 ALA A O 1
ATOM 1512 N N . PRO A 1 209 ? 11.75 -5.059 5.438 1 97.06 209 PRO A N 1
ATOM 1513 C CA . PRO A 1 209 ? 13.023 -5.57 5.957 1 97.06 209 PRO A CA 1
ATOM 1514 C C . PRO A 1 209 ? 12.867 -6.91 6.672 1 97.06 209 PRO A C 1
ATOM 1516 O O . PRO A 1 209 ? 11.828 -7.18 7.277 1 97.06 209 PRO A O 1
ATOM 1519 N N . ILE A 1 210 ? 13.898 -7.688 6.574 1 96.19 210 ILE A N 1
ATOM 1520 C CA . ILE A 1 210 ? 13.93 -8.953 7.293 1 96.19 210 ILE A CA 1
ATOM 1521 C C . ILE A 1 210 ? 14.719 -8.797 8.586 1 96.19 210 ILE A C 1
ATOM 1523 O O . ILE A 1 210 ? 15.938 -8.609 8.562 1 96.19 210 ILE A O 1
ATOM 1527 N N . ASN A 1 211 ? 14.086 -8.828 9.727 1 94.19 211 ASN A N 1
ATOM 1528 C CA . ASN A 1 211 ? 14.703 -8.734 11.047 1 94.19 211 ASN A CA 1
ATOM 1529 C C . ASN A 1 211 ? 15.656 -7.547 11.141 1 94.19 211 ASN A C 1
ATOM 1531 O O . ASN A 1 211 ? 16.828 -7.711 11.469 1 94.19 211 ASN A O 1
ATOM 1535 N N . PRO A 1 212 ? 15.164 -6.391 10.906 1 93.75 212 PRO A N 1
ATOM 1536 C CA . PRO A 1 212 ? 16.031 -5.215 11 1 93.75 212 PRO A CA 1
ATOM 1537 C C . PRO A 1 212 ? 16.531 -4.965 12.422 1 93.75 212 PRO A C 1
ATOM 1539 O O . PRO A 1 212 ? 15.82 -5.238 13.391 1 93.75 212 PRO A O 1
ATOM 1542 N N . HIS A 1 213 ? 17.625 -4.422 12.453 1 92.06 213 HIS A N 1
ATOM 1543 C CA . HIS A 1 213 ? 18.234 -4.078 13.734 1 92.06 213 HIS A CA 1
ATOM 1544 C C . HIS A 1 213 ? 17.516 -2.889 14.375 1 92.06 213 HIS A C 1
ATOM 1546 O O . HIS A 1 213 ? 17.469 -2.773 15.602 1 92.06 213 HIS A O 1
ATOM 1552 N N . THR A 1 214 ? 17.047 -2.039 13.586 1 90.5 214 THR A N 1
ATOM 1553 C CA . THR A 1 214 ? 16.344 -0.853 14.07 1 90.5 214 THR A CA 1
ATOM 1554 C C . THR A 1 214 ? 14.922 -1.197 14.5 1 90.5 214 THR A C 1
ATOM 1556 O O . THR A 1 214 ? 14.117 -1.646 13.68 1 90.5 214 THR A O 1
ATOM 1559 N N . LEU A 1 215 ? 14.539 -0.844 15.695 1 87.69 215 LEU A N 1
ATOM 1560 C CA . LEU A 1 215 ? 13.258 -1.236 16.281 1 87.69 215 LEU A CA 1
ATOM 1561 C C . LEU A 1 215 ? 12.109 -0.475 15.633 1 87.69 215 LEU A C 1
ATOM 1563 O O . LEU A 1 215 ? 10.969 -0.944 15.641 1 87.69 215 LEU A O 1
ATOM 1567 N N . SER A 1 216 ? 12.414 0.644 15.086 1 91.5 216 SER A N 1
ATOM 1568 C CA . SER A 1 216 ? 11.344 1.473 14.539 1 91.5 216 SER A CA 1
ATOM 1569 C C . SER A 1 216 ? 11.094 1.152 13.07 1 91.5 216 SER A C 1
ATOM 1571 O O . SER A 1 216 ? 10.273 1.802 12.414 1 91.5 216 SER A O 1
ATOM 1573 N N . ASN A 1 217 ? 11.719 0.174 12.609 1 91.69 217 ASN A N 1
ATOM 1574 C CA . ASN A 1 217 ? 11.562 -0.161 11.195 1 91.69 217 ASN A CA 1
ATOM 1575 C C . ASN A 1 217 ? 10.133 -0.593 10.875 1 91.69 217 ASN A C 1
ATOM 1577 O O . ASN A 1 217 ? 9.484 -1.259 11.688 1 91.69 217 ASN A O 1
ATOM 1581 N N . ARG A 1 218 ? 9.656 -0.15 9.773 1 95.94 218 ARG A N 1
ATOM 1582 C CA . ARG A 1 218 ? 8.336 -0.47 9.242 1 95.94 218 ARG A CA 1
ATOM 1583 C C . ARG A 1 218 ? 8.391 -0.74 7.742 1 95.94 218 ARG A C 1
ATOM 1585 O O . ARG A 1 218 ? 9.203 -0.138 7.027 1 95.94 218 ARG A O 1
ATOM 1592 N N . PRO A 1 219 ? 7.5 -1.623 7.289 1 98.25 219 PRO A N 1
ATOM 1593 C CA . PRO A 1 219 ? 7.387 -1.723 5.832 1 98.25 219 PRO A CA 1
ATOM 1594 C C . PRO A 1 219 ? 6.945 -0.413 5.184 1 98.25 219 PRO A C 1
ATOM 1596 O O . PRO A 1 219 ? 6.18 0.348 5.777 1 98.25 219 PRO A O 1
ATOM 1599 N N . ILE A 1 220 ? 7.402 -0.212 4.023 1 98.75 220 ILE A N 1
ATOM 1600 C CA . ILE A 1 220 ? 7.027 0.971 3.258 1 98.75 220 ILE A CA 1
ATOM 1601 C C . ILE A 1 220 ? 6.391 0.549 1.937 1 98.75 220 ILE A C 1
ATOM 1603 O O . ILE A 1 220 ? 6.871 -0.375 1.275 1 98.75 220 ILE A O 1
ATOM 1607 N N . VAL A 1 221 ? 5.277 1.18 1.594 1 98.94 221 VAL A N 1
ATOM 1608 C CA . VAL A 1 221 ? 4.617 0.952 0.313 1 98.94 221 VAL A CA 1
ATOM 1609 C C . VAL A 1 221 ? 4.793 2.174 -0.584 1 98.94 221 VAL A C 1
ATOM 1611 O O . VAL A 1 221 ? 4.496 3.299 -0.176 1 98.94 221 VAL A O 1
ATOM 1614 N N . ILE A 1 222 ? 5.301 1.961 -1.746 1 98.94 222 ILE A N 1
ATOM 1615 C CA . ILE A 1 222 ? 5.559 3.021 -2.715 1 98.94 222 ILE A CA 1
ATOM 1616 C C . ILE A 1 222 ? 4.824 2.719 -4.02 1 98.94 222 ILE A C 1
ATOM 1618 O O . ILE A 1 222 ? 4.16 1.686 -4.141 1 98.94 222 ILE A O 1
ATOM 1622 N N . SER A 1 223 ? 4.918 3.682 -4.984 1 98.88 223 SER A N 1
ATOM 1623 C CA . SER A 1 223 ? 4.309 3.48 -6.293 1 98.88 223 SER A CA 1
ATOM 1624 C C . SER A 1 223 ? 4.922 2.283 -7.012 1 98.88 223 SER A C 1
ATOM 1626 O O . SER A 1 223 ? 6.137 2.08 -6.961 1 98.88 223 SER A O 1
ATOM 1628 N N . GLY A 1 224 ? 4.074 1.565 -7.656 1 98.75 224 GLY A N 1
ATOM 1629 C CA . GLY A 1 224 ? 4.582 0.479 -8.477 1 98.75 224 GLY A CA 1
ATOM 1630 C C . GLY A 1 224 ? 5.484 0.952 -9.602 1 98.75 224 GLY A C 1
ATOM 1631 O O . GLY A 1 224 ? 6.211 0.155 -10.195 1 98.75 224 GLY A O 1
ATOM 1632 N N . ASP A 1 225 ? 5.492 2.234 -9.891 1 98.69 225 ASP A N 1
ATOM 1633 C CA . ASP A 1 225 ? 6.254 2.777 -11.008 1 98.69 225 ASP A CA 1
ATOM 1634 C C . ASP A 1 225 ? 7.617 3.287 -10.547 1 98.69 225 ASP A C 1
ATOM 1636 O O . ASP A 1 225 ? 8.414 3.766 -11.352 1 98.69 225 ASP A O 1
ATOM 1640 N N . SER A 1 226 ? 7.879 3.209 -9.25 1 98.81 226 SER A N 1
ATOM 1641 C CA . SER A 1 226 ? 9.133 3.715 -8.703 1 98.81 226 SER A CA 1
ATOM 1642 C C . SER A 1 226 ? 10.289 2.766 -8.992 1 98.81 226 SER A C 1
ATOM 1644 O O . SER A 1 226 ? 10.086 1.562 -9.172 1 98.81 226 SER A O 1
ATOM 1646 N N . LEU A 1 227 ? 11.477 3.303 -9.062 1 98.88 227 LEU A N 1
ATOM 1647 C CA . LEU A 1 227 ? 12.719 2.541 -9.133 1 98.88 227 LEU A CA 1
ATOM 1648 C C . LEU A 1 227 ? 13.352 2.396 -7.758 1 98.88 227 LEU A C 1
ATOM 1650 O O . LEU A 1 227 ? 13.625 3.396 -7.09 1 98.88 227 LEU A O 1
ATOM 1654 N N . VAL A 1 228 ? 13.516 1.2 -7.316 1 98.94 228 VAL A N 1
ATOM 1655 C CA . VAL A 1 228 ? 14.227 0.918 -6.07 1 98.94 228 VAL A CA 1
ATOM 1656 C C . VAL A 1 228 ? 15.68 0.552 -6.371 1 98.94 228 VAL A C 1
ATOM 1658 O O . VAL A 1 228 ? 15.945 -0.293 -7.227 1 98.94 228 VAL A O 1
ATOM 1661 N N . THR A 1 229 ? 16.578 1.161 -5.75 1 98.81 229 THR A N 1
ATOM 1662 C CA . THR A 1 229 ? 17.984 0.798 -5.875 1 98.81 229 THR A CA 1
ATOM 1663 C C . THR A 1 229 ? 18.562 0.392 -4.52 1 98.81 229 THR A C 1
ATOM 1665 O O . THR A 1 229 ? 18.281 1.03 -3.504 1 98.81 229 THR A O 1
ATOM 1668 N N . ILE A 1 230 ? 19.344 -0.609 -4.504 1 98.44 230 ILE A N 1
ATOM 1669 C CA . ILE A 1 230 ? 19.953 -1.125 -3.285 1 98.44 230 ILE A CA 1
ATOM 1670 C C . ILE A 1 230 ? 21.469 -1.235 -3.479 1 98.44 230 ILE A C 1
ATOM 1672 O O . ILE A 1 230 ? 21.938 -1.821 -4.457 1 98.44 230 ILE A O 1
ATOM 1676 N N . ALA A 1 231 ? 22.188 -0.646 -2.635 1 97.19 231 ALA A N 1
ATOM 1677 C CA . ALA A 1 231 ? 23.641 -0.766 -2.559 1 97.19 231 ALA A CA 1
ATOM 1678 C C . ALA A 1 231 ? 24.078 -1.378 -1.229 1 97.19 231 ALA A C 1
ATOM 1680 O O . ALA A 1 231 ? 23.25 -1.558 -0.326 1 97.19 231 ALA A O 1
ATOM 1681 N N . PHE A 1 232 ? 25.328 -1.714 -1.159 1 94.81 232 PHE A N 1
ATOM 1682 C CA . PHE A 1 232 ? 25.844 -2.416 0.009 1 94.81 232 PHE A CA 1
ATOM 1683 C C . PHE A 1 232 ? 26.953 -1.604 0.69 1 94.81 232 PHE A C 1
ATOM 1685 O O . PHE A 1 232 ? 27.672 -0.86 0.032 1 94.81 232 PHE A O 1
ATOM 1692 N N . ARG A 1 233 ? 26.922 -1.735 1.892 1 90.31 233 ARG A N 1
ATOM 1693 C CA . ARG A 1 233 ? 28.016 -1.114 2.648 1 90.31 233 ARG A CA 1
ATOM 1694 C C . ARG A 1 233 ? 28.969 -2.166 3.203 1 90.31 233 ARG A C 1
ATOM 1696 O O . ARG A 1 233 ? 28.547 -3.281 3.525 1 90.31 233 ARG A O 1
ATOM 1703 N N . PRO A 1 234 ? 30.297 -1.782 3.273 1 81.25 234 PRO A N 1
ATOM 1704 C CA . PRO A 1 234 ? 31.297 -2.742 3.721 1 81.25 234 PRO A CA 1
ATOM 1705 C C . PRO A 1 234 ? 31.062 -3.223 5.152 1 81.25 234 PRO A C 1
ATOM 1707 O O . PRO A 1 234 ? 30.625 -2.445 6.004 1 81.25 234 PRO A O 1
ATOM 1710 N N . ASN A 1 235 ? 31.109 -4.547 5.223 1 74.19 235 ASN A N 1
ATOM 1711 C CA . ASN A 1 235 ? 31.219 -5.184 6.531 1 74.19 235 ASN A CA 1
ATOM 1712 C C . ASN A 1 235 ? 32.281 -6.277 6.539 1 74.19 235 ASN A C 1
ATOM 1714 O O . ASN A 1 235 ? 32.844 -6.605 5.496 1 74.19 235 ASN A O 1
ATOM 1718 N N . LYS A 1 236 ? 32.844 -6.707 7.68 1 63.28 236 LYS A N 1
ATOM 1719 C CA . LYS A 1 236 ? 34 -7.621 7.809 1 63.28 236 LYS A CA 1
ATOM 1720 C C . LYS A 1 236 ? 33.875 -8.781 6.82 1 63.28 236 LYS A C 1
ATOM 1722 O O . LYS A 1 236 ? 34.844 -9.133 6.152 1 63.28 236 LYS A O 1
ATOM 1727 N N . GLU A 1 237 ? 32.844 -9.461 6.773 1 73.31 237 GLU A N 1
ATOM 1728 C CA . GLU A 1 237 ? 32.625 -10.555 5.84 1 73.31 237 GLU A CA 1
ATOM 1729 C C . GLU A 1 237 ? 31.344 -10.328 5.023 1 73.31 237 GLU A C 1
ATOM 1731 O O . GLU A 1 237 ? 30.297 -10.898 5.328 1 73.31 237 GLU A O 1
ATOM 1736 N N . PHE A 1 238 ? 31.641 -9.539 3.953 1 79.62 238 PHE A N 1
ATOM 1737 C CA . PHE A 1 238 ? 30.469 -9.203 3.146 1 79.62 238 PHE A CA 1
ATOM 1738 C C . PHE A 1 238 ? 29.969 -10.422 2.379 1 79.62 238 PHE A C 1
ATOM 1740 O O . PHE A 1 238 ? 30.734 -11.039 1.623 1 79.62 238 PHE A O 1
ATOM 1747 N N . ARG A 1 239 ? 28.781 -10.82 2.646 1 85.62 239 ARG A N 1
ATOM 1748 C CA . ARG A 1 239 ? 28.062 -11.836 1.879 1 85.62 239 ARG A CA 1
ATOM 1749 C C . ARG A 1 239 ? 26.609 -11.43 1.643 1 85.62 239 ARG A C 1
ATOM 1751 O O . ARG A 1 239 ? 25.875 -11.141 2.592 1 85.62 239 ARG A O 1
ATOM 1758 N N . ALA A 1 240 ? 26.297 -11.195 0.402 1 91.88 240 ALA A N 1
ATOM 1759 C CA . ALA A 1 240 ? 24.922 -10.883 0.05 1 91.88 240 ALA A CA 1
ATOM 1760 C C . ALA A 1 240 ? 24.438 -11.742 -1.115 1 91.88 240 ALA A C 1
ATOM 1762 O O . ALA A 1 240 ? 25.219 -12.086 -2.006 1 91.88 240 ALA A O 1
ATOM 1763 N N . GLN A 1 241 ? 23.297 -12.117 -1.018 1 94.5 241 GLN A N 1
ATOM 1764 C CA . GLN A 1 241 ? 22.656 -12.859 -2.096 1 94.5 241 GLN A CA 1
ATOM 1765 C C . GLN A 1 241 ? 21.375 -12.18 -2.545 1 94.5 241 GLN A C 1
ATOM 1767 O O . GLN A 1 241 ? 20.656 -11.586 -1.731 1 94.5 241 GLN A O 1
ATOM 1772 N N . VAL A 1 242 ? 21.125 -12.25 -3.816 1 96.81 242 VAL A N 1
ATOM 1773 C CA . VAL A 1 242 ? 19.891 -11.727 -4.398 1 96.81 242 VAL A CA 1
ATOM 1774 C C . VAL A 1 242 ? 19.141 -12.844 -5.109 1 96.81 242 VAL A C 1
ATOM 1776 O O . VAL A 1 242 ? 19.75 -13.695 -5.758 1 96.81 242 VAL A O 1
ATOM 1779 N N . SER A 1 243 ? 17.875 -12.859 -4.938 1 97.62 243 SER A N 1
ATOM 1780 C CA . SER A 1 243 ? 17.047 -13.836 -5.645 1 97.62 243 SER A CA 1
ATOM 1781 C C . SER A 1 243 ? 15.742 -13.219 -6.125 1 97.62 243 SER A C 1
ATOM 1783 O O . SER A 1 243 ? 15.25 -12.266 -5.531 1 97.62 243 SER A O 1
ATOM 1785 N N . CYS A 1 244 ? 15.266 -13.68 -7.219 1 98 244 CYS A N 1
ATOM 1786 C CA . CYS A 1 244 ? 13.93 -13.414 -7.746 1 98 244 CYS A CA 1
ATOM 1787 C C . CYS A 1 244 ? 13.039 -14.641 -7.633 1 98 244 CYS A C 1
ATOM 1789 O O . CYS A 1 244 ? 13.258 -15.641 -8.32 1 98 244 CYS A O 1
ATOM 1791 N N . ASP A 1 245 ? 12.078 -14.555 -6.797 1 97.62 245 ASP A N 1
ATOM 1792 C CA . ASP A 1 245 ? 11.227 -15.711 -6.535 1 97.62 245 ASP A CA 1
ATOM 1793 C C . ASP A 1 245 ? 12.07 -16.969 -6.277 1 97.62 245 ASP A C 1
ATOM 1795 O O . ASP A 1 245 ? 11.844 -18 -6.895 1 97.62 245 ASP A O 1
ATOM 1799 N N . ASN A 1 246 ? 13.023 -16.812 -5.465 1 94.5 246 ASN A N 1
ATOM 1800 C CA . ASN A 1 246 ? 13.883 -17.891 -4.973 1 94.5 246 ASN A CA 1
ATOM 1801 C C . ASN A 1 246 ? 14.859 -18.344 -6.043 1 94.5 246 ASN A C 1
ATOM 1803 O O . ASN A 1 246 ? 15.562 -19.344 -5.859 1 94.5 246 ASN A O 1
ATOM 1807 N N . VAL A 1 247 ? 14.844 -17.781 -7.219 1 95.25 247 VAL A N 1
ATOM 1808 C CA . VAL A 1 247 ? 15.883 -18.031 -8.219 1 95.25 247 VAL A CA 1
ATOM 1809 C C . VAL A 1 247 ? 17.078 -17.125 -7.965 1 95.25 247 VAL A C 1
ATOM 1811 O O . VAL A 1 247 ? 16.969 -15.898 -8.109 1 95.25 247 VAL A O 1
ATOM 1814 N N . PRO A 1 248 ? 18.188 -17.641 -7.688 1 95.38 248 PRO A N 1
ATOM 1815 C CA . PRO A 1 248 ? 19.328 -16.828 -7.25 1 95.38 248 PRO A CA 1
ATOM 1816 C C . PRO A 1 248 ? 20.016 -16.109 -8.406 1 95.38 248 PRO A C 1
ATOM 1818 O O . PRO A 1 248 ? 20.125 -16.656 -9.508 1 95.38 248 PRO A O 1
ATOM 1821 N N . PHE A 1 249 ? 20.453 -14.922 -8.117 1 94.5 249 PHE A N 1
ATOM 1822 C CA . PHE A 1 249 ? 21.422 -14.227 -8.961 1 94.5 249 PHE A CA 1
ATOM 1823 C C . PHE A 1 249 ? 22.828 -14.758 -8.719 1 94.5 249 PHE A C 1
ATOM 1825 O O . PHE A 1 249 ? 23.062 -15.5 -7.762 1 94.5 249 PHE A O 1
ATOM 1832 N N . PRO A 1 250 ? 23.781 -14.438 -9.68 1 92.19 250 PRO A N 1
ATOM 1833 C CA . PRO A 1 250 ? 25.188 -14.742 -9.375 1 92.19 250 PRO A CA 1
ATOM 1834 C C . PRO A 1 250 ? 25.688 -14.016 -8.133 1 92.19 250 PRO A C 1
ATOM 1836 O O . PRO A 1 250 ? 24.984 -13.164 -7.578 1 92.19 250 PRO A O 1
ATOM 1839 N N . ASP A 1 251 ? 26.844 -14.297 -7.758 1 91.44 251 ASP A N 1
ATOM 1840 C CA . ASP A 1 251 ? 27.422 -13.727 -6.547 1 91.44 251 ASP A CA 1
ATOM 1841 C C . ASP A 1 251 ? 27.438 -12.195 -6.605 1 91.44 251 ASP A C 1
ATOM 1843 O O . ASP A 1 251 ? 27.781 -11.617 -7.637 1 91.44 251 ASP A O 1
ATOM 1847 N N . VAL A 1 252 ? 27.078 -11.641 -5.488 1 93 252 VAL A N 1
ATOM 1848 C CA . VAL A 1 252 ? 27 -10.188 -5.375 1 93 252 VAL A CA 1
ATOM 1849 C C . VAL A 1 252 ? 28.281 -9.664 -4.719 1 93 252 VAL A C 1
ATOM 1851 O O . VAL A 1 252 ? 28.75 -10.219 -3.725 1 93 252 VAL A O 1
ATOM 1854 N N . GLY A 1 253 ? 28.844 -8.68 -5.34 1 92.25 253 GLY A N 1
ATOM 1855 C CA . GLY A 1 253 ? 29.984 -8 -4.754 1 92.25 253 GLY A CA 1
ATOM 1856 C C . GLY A 1 253 ? 29.609 -6.746 -3.99 1 92.25 253 GLY A C 1
ATOM 1857 O O . GLY A 1 253 ? 28.531 -6.191 -4.195 1 92.25 253 GLY A O 1
ATOM 1858 N N . ILE A 1 254 ? 30.5 -6.254 -3.188 1 92.5 254 ILE A N 1
ATOM 1859 C CA . ILE A 1 254 ? 30.266 -5.129 -2.293 1 92.5 254 ILE A CA 1
ATOM 1860 C C . ILE A 1 254 ? 30 -3.865 -3.111 1 92.5 254 ILE A C 1
ATOM 1862 O O . ILE A 1 254 ? 29.266 -2.979 -2.678 1 92.5 254 ILE A O 1
ATOM 1866 N N . GLU A 1 255 ? 30.562 -3.773 -4.336 1 94.44 255 GLU A N 1
ATOM 1867 C CA . GLU A 1 255 ? 30.422 -2.57 -5.152 1 94.44 255 GLU A CA 1
ATOM 1868 C C . GLU A 1 255 ? 29.219 -2.676 -6.09 1 94.44 255 GLU A C 1
ATOM 1870 O O . GLU A 1 255 ? 28.906 -1.733 -6.82 1 94.44 255 GLU A O 1
ATOM 1875 N N . ASP A 1 256 ? 28.578 -3.795 -6.043 1 96.38 256 ASP A N 1
ATOM 1876 C CA . ASP A 1 256 ? 27.438 -4.02 -6.934 1 96.38 256 ASP A CA 1
ATOM 1877 C C . ASP A 1 256 ? 26.219 -3.211 -6.492 1 96.38 256 ASP A C 1
ATOM 1879 O O . ASP A 1 256 ? 26.172 -2.73 -5.359 1 96.38 256 ASP A O 1
ATOM 1883 N N . ARG A 1 257 ? 25.328 -2.994 -7.422 1 97.75 257 ARG A N 1
ATOM 1884 C CA . ARG A 1 257 ? 24.047 -2.348 -7.18 1 97.75 257 ARG A CA 1
ATOM 1885 C C . ARG A 1 257 ? 22.906 -3.16 -7.777 1 97.75 257 ARG A C 1
ATOM 1887 O O . ARG A 1 257 ? 23.047 -3.768 -8.844 1 97.75 257 ARG A O 1
ATOM 1894 N N . ILE A 1 258 ? 21.828 -3.135 -7.07 1 98.5 258 ILE A N 1
ATOM 1895 C CA . ILE A 1 258 ? 20.625 -3.797 -7.574 1 98.5 258 ILE A CA 1
ATOM 1896 C C . ILE A 1 258 ? 19.578 -2.752 -7.945 1 98.5 258 ILE A C 1
ATOM 1898 O O . ILE A 1 258 ? 19.312 -1.826 -7.172 1 98.5 258 ILE A O 1
ATOM 1902 N N . GLU A 1 259 ? 19.031 -2.857 -9.07 1 98.88 259 GLU A N 1
ATOM 1903 C CA . GLU A 1 259 ? 17.891 -2.033 -9.5 1 98.88 259 GLU A CA 1
ATOM 1904 C C . GLU A 1 259 ? 16.641 -2.871 -9.672 1 98.88 259 GLU A C 1
ATOM 1906 O O . GLU A 1 259 ? 16.656 -3.924 -10.312 1 98.88 259 GLU A O 1
ATOM 1911 N N . ILE A 1 260 ? 15.578 -2.439 -9.086 1 98.94 260 ILE A N 1
ATOM 1912 C CA . ILE A 1 260 ? 14.305 -3.158 -9.148 1 98.94 260 ILE A CA 1
ATOM 1913 C C . ILE A 1 260 ? 13.195 -2.211 -9.602 1 98.94 260 ILE A C 1
ATOM 1915 O O . ILE A 1 260 ? 13.039 -1.122 -9.047 1 98.94 260 ILE A O 1
ATOM 1919 N N . ARG A 1 261 ? 12.422 -2.568 -10.547 1 98.81 261 ARG A N 1
ATOM 1920 C CA . ARG A 1 261 ? 11.289 -1.793 -11.031 1 98.81 261 ARG A CA 1
ATOM 1921 C C . ARG A 1 261 ? 10.18 -2.707 -11.547 1 98.81 261 ARG A C 1
ATOM 1923 O O . ARG A 1 261 ? 10.391 -3.91 -11.719 1 98.81 261 ARG A O 1
ATOM 1930 N N . LYS A 1 262 ? 9.055 -2.146 -11.734 1 98.69 262 LYS A N 1
ATOM 1931 C CA . LYS A 1 262 ? 7.93 -2.867 -12.328 1 98.69 262 LYS A CA 1
ATOM 1932 C C . LYS A 1 262 ? 8.266 -3.338 -13.742 1 98.69 262 LYS A C 1
ATOM 1934 O O . LYS A 1 262 ? 8.852 -2.59 -14.531 1 98.69 262 LYS A O 1
ATOM 1939 N N . ALA A 1 263 ? 7.957 -4.586 -14.055 1 98.12 263 ALA A N 1
ATOM 1940 C CA . ALA A 1 263 ? 8.18 -5.105 -15.398 1 98.12 263 ALA A CA 1
ATOM 1941 C C . ALA A 1 263 ? 7.297 -4.395 -16.422 1 98.12 263 ALA A C 1
ATOM 1943 O O . ALA A 1 263 ? 6.246 -3.854 -16.062 1 98.12 263 ALA A O 1
ATOM 1944 N N . GLU A 1 264 ? 7.715 -4.402 -17.641 1 96.38 264 GLU A N 1
ATOM 1945 C CA . GLU A 1 264 ? 6.992 -3.732 -18.719 1 96.38 264 GLU A CA 1
ATOM 1946 C C . GLU A 1 264 ? 5.676 -4.445 -19.016 1 96.38 264 GLU A C 1
ATOM 1948 O O . GLU A 1 264 ? 4.656 -3.797 -19.266 1 96.38 264 GLU A O 1
ATOM 1953 N N . ARG A 1 265 ? 5.684 -5.781 -18.922 1 96.88 265 ARG A N 1
ATOM 1954 C CA . ARG A 1 265 ? 4.508 -6.574 -19.266 1 96.88 265 ARG A CA 1
ATOM 1955 C C . ARG A 1 265 ? 3.912 -7.234 -18.031 1 96.88 265 ARG A C 1
ATOM 1957 O O . ARG A 1 265 ? 4.645 -7.727 -17.172 1 96.88 265 ARG A O 1
ATOM 1964 N N . PRO A 1 266 ? 2.668 -7.258 -18 1 98.12 266 PRO A N 1
ATOM 1965 C CA . PRO A 1 266 ? 2.008 -8 -16.922 1 98.12 266 PRO A CA 1
ATOM 1966 C C . PRO A 1 266 ? 1.874 -9.492 -17.219 1 98.12 266 PRO A C 1
ATOM 1968 O O . PRO A 1 266 ? 2.031 -9.906 -18.375 1 98.12 266 PRO A O 1
ATOM 1971 N N . PHE A 1 267 ? 1.702 -10.266 -16.219 1 97.19 267 PHE A N 1
ATOM 1972 C CA . PHE A 1 267 ? 1.134 -11.586 -16.469 1 97.19 267 PHE A CA 1
ATOM 1973 C C . PHE A 1 267 ? -0.377 -11.57 -16.266 1 97.19 267 PHE A C 1
ATOM 1975 O O . PHE A 1 267 ? -0.898 -10.766 -15.492 1 97.19 267 PHE A O 1
ATOM 1982 N N . ARG A 1 268 ? -1.019 -12.461 -17.078 1 98.12 268 ARG A N 1
ATOM 1983 C CA . ARG A 1 268 ? -2.477 -12.484 -17.078 1 98.12 268 ARG A CA 1
ATOM 1984 C C . ARG A 1 268 ? -3.008 -13.781 -16.484 1 98.12 268 ARG A C 1
ATOM 1986 O O . ARG A 1 268 ? -2.539 -14.867 -16.828 1 98.12 268 ARG A O 1
ATOM 1993 N N . ILE A 1 269 ? -3.867 -13.531 -15.57 1 98.56 269 ILE A N 1
ATOM 1994 C CA . ILE A 1 269 ? -4.574 -14.664 -14.992 1 98.56 269 ILE A CA 1
ATOM 1995 C C . ILE A 1 269 ? -6.055 -14.594 -15.352 1 98.56 269 ILE A C 1
ATOM 1997 O O . ILE A 1 269 ? -6.668 -13.523 -15.273 1 98.56 269 ILE A O 1
ATOM 2001 N N . LEU A 1 270 ? -6.609 -15.672 -15.773 1 98.31 270 LEU A N 1
ATOM 2002 C CA . LEU A 1 270 ? -8.047 -15.766 -16.016 1 98.31 270 LEU A CA 1
ATOM 2003 C C . LEU A 1 270 ? -8.75 -16.453 -14.859 1 98.31 270 LEU A C 1
ATOM 2005 O O . LEU A 1 270 ? -8.477 -17.625 -14.562 1 98.31 270 LEU A O 1
ATOM 2009 N N . HIS A 1 271 ? -9.586 -15.672 -14.25 1 98.38 271 HIS A N 1
ATOM 2010 C CA . HIS A 1 271 ? -10.367 -16.188 -13.133 1 98.38 271 HIS A CA 1
ATOM 2011 C C . HIS A 1 271 ? -11.797 -16.5 -13.547 1 98.38 271 HIS A C 1
ATOM 2013 O O . HIS A 1 271 ? -12.312 -15.914 -14.508 1 98.38 271 HIS A O 1
ATOM 2019 N N . PRO A 1 272 ? -12.383 -17.484 -12.781 1 97.69 272 PRO A N 1
ATOM 2020 C CA . PRO A 1 272 ? -13.836 -17.594 -12.953 1 97.69 272 PRO A CA 1
ATOM 2021 C C . PRO A 1 272 ? -14.562 -16.297 -12.664 1 97.69 272 PRO A C 1
ATOM 2023 O O . PRO A 1 272 ? -14.023 -15.414 -11.984 1 97.69 272 PRO A O 1
ATOM 2026 N N . THR A 1 273 ? -15.797 -16.141 -13.141 1 97.06 273 THR A N 1
ATOM 2027 C CA . THR A 1 273 ? -16.547 -14.898 -13.008 1 97.06 273 THR A CA 1
ATOM 2028 C C . THR A 1 273 ? -16.875 -14.617 -11.547 1 97.06 273 THR A C 1
ATOM 2030 O O . THR A 1 273 ? -17.078 -13.461 -11.164 1 97.06 273 THR A O 1
ATOM 2033 N N . ASP A 1 274 ? -16.859 -15.625 -10.742 1 95.69 274 ASP A N 1
ATOM 2034 C CA . ASP A 1 274 ? -17.203 -15.461 -9.336 1 95.69 274 ASP A CA 1
ATOM 2035 C C . ASP A 1 274 ? -15.953 -15.32 -8.469 1 95.69 274 ASP A C 1
ATOM 2037 O O . ASP A 1 274 ? -16.016 -15.453 -7.246 1 95.69 274 ASP A O 1
ATOM 2041 N N . TYR A 1 275 ? -14.859 -15.117 -9.125 1 95.88 275 TYR A N 1
ATOM 2042 C CA . TYR A 1 275 ? -13.602 -14.93 -8.398 1 95.88 275 TYR A CA 1
ATOM 2043 C C . TYR A 1 275 ? -13.734 -13.82 -7.363 1 95.88 275 TYR A C 1
ATOM 2045 O O . TYR A 1 275 ? -14.281 -12.758 -7.652 1 95.88 275 TYR A O 1
ATOM 2053 N N . ASP A 1 276 ? -13.266 -14.164 -6.191 1 95.94 276 ASP A N 1
ATOM 2054 C CA . ASP A 1 276 ? -13.289 -13.25 -5.051 1 95.94 276 ASP A CA 1
ATOM 2055 C C . ASP A 1 276 ? -11.984 -13.328 -4.258 1 95.94 276 ASP A C 1
ATOM 2057 O O . ASP A 1 276 ? -11.781 -14.266 -3.486 1 95.94 276 ASP A O 1
ATOM 2061 N N . PHE A 1 277 ? -11.18 -12.336 -4.426 1 97.5 277 PHE A N 1
ATOM 2062 C CA . PHE A 1 277 ? -9.883 -12.312 -3.756 1 97.5 277 PHE A CA 1
ATOM 2063 C C . PHE A 1 277 ? -10.062 -12.367 -2.244 1 97.5 277 PHE A C 1
ATOM 2065 O O . PHE A 1 277 ? -9.305 -13.055 -1.552 1 97.5 277 PHE A O 1
ATOM 2072 N N . PHE A 1 278 ? -10.969 -11.617 -1.723 1 97.75 278 PHE A N 1
ATOM 2073 C CA . PHE A 1 278 ? -11.148 -11.539 -0.277 1 97.75 278 PHE A CA 1
ATOM 2074 C C . PHE A 1 278 ? -11.641 -12.867 0.285 1 97.75 278 PHE A C 1
ATOM 2076 O O . PHE A 1 278 ? -11.297 -13.234 1.411 1 97.75 278 PHE A O 1
ATOM 2083 N N . GLN A 1 279 ? -12.398 -13.586 -0.494 1 96.25 279 GLN A N 1
ATOM 2084 C CA . GLN A 1 279 ? -12.781 -14.93 -0.068 1 96.25 279 GLN A CA 1
ATOM 2085 C C . GLN A 1 279 ? -11.555 -15.82 0.119 1 96.25 279 GLN A C 1
ATOM 2087 O O . GLN A 1 279 ? -11.469 -16.578 1.09 1 96.25 279 GLN A O 1
ATOM 2092 N N . ILE A 1 280 ? -10.672 -15.758 -0.82 1 96.25 280 ILE A N 1
ATOM 2093 C CA . ILE A 1 280 ? -9.43 -16.516 -0.732 1 96.25 280 ILE A CA 1
ATOM 2094 C C . ILE A 1 280 ? -8.648 -16.094 0.503 1 96.25 280 ILE A C 1
ATOM 2096 O O . ILE A 1 280 ? -8.141 -16.922 1.25 1 96.25 280 ILE A O 1
ATOM 2100 N N . LEU A 1 281 ? -8.586 -14.812 0.686 1 96.56 281 LEU A N 1
ATOM 2101 C CA . LEU A 1 281 ? -7.875 -14.25 1.831 1 96.56 281 LEU A CA 1
ATOM 2102 C C . LEU A 1 281 ? -8.453 -14.781 3.141 1 96.56 281 LEU A C 1
ATOM 2104 O O . LEU A 1 281 ? -7.707 -15.211 4.023 1 96.56 281 LEU A O 1
ATOM 2108 N N . ARG A 1 282 ? -9.742 -14.742 3.293 1 96.19 282 ARG A N 1
ATOM 2109 C CA . ARG A 1 282 ? -10.398 -15.227 4.5 1 96.19 282 ARG A CA 1
ATOM 2110 C C . ARG A 1 282 ? -10.078 -16.703 4.738 1 96.19 282 ARG A C 1
ATOM 2112 O O . ARG A 1 282 ? -9.82 -17.109 5.871 1 96.19 282 ARG A O 1
ATOM 2119 N N . HIS A 1 283 ? -10.094 -17.438 3.697 1 93.75 283 HIS A N 1
ATOM 2120 C CA . HIS A 1 283 ? -9.789 -18.859 3.803 1 93.75 283 HIS A CA 1
ATOM 2121 C C . HIS A 1 283 ? -8.344 -19.078 4.234 1 93.75 283 HIS A C 1
ATOM 2123 O O . HIS A 1 283 ? -8.07 -19.906 5.113 1 93.75 283 HIS A O 1
ATOM 2129 N N . LYS A 1 284 ? -7.441 -18.312 3.646 1 94.69 284 LYS A N 1
ATOM 2130 C CA . LYS A 1 284 ? -6.012 -18.516 3.863 1 94.69 284 LYS A CA 1
ATOM 2131 C C . LYS A 1 284 ? -5.582 -18.016 5.238 1 94.69 284 LYS A C 1
ATOM 2133 O O . LYS A 1 284 ? -4.648 -18.547 5.836 1 94.69 284 LYS A O 1
ATOM 2138 N N . LEU A 1 285 ? -6.312 -17 5.77 1 94.12 285 LEU A N 1
ATOM 2139 C CA . LEU A 1 285 ? -5.883 -16.359 7.016 1 94.12 285 LEU A CA 1
ATOM 2140 C C . LEU A 1 285 ? -6.871 -16.656 8.141 1 94.12 285 LEU A C 1
ATOM 2142 O O . LEU A 1 285 ? -6.754 -16.094 9.234 1 94.12 285 LEU A O 1
ATOM 2146 N N . ASN A 1 286 ? -7.867 -17.453 7.863 1 92.62 286 ASN A N 1
ATOM 2147 C CA . ASN A 1 286 ? -8.875 -17.859 8.836 1 92.62 286 ASN A CA 1
ATOM 2148 C C . ASN A 1 286 ? -9.641 -16.656 9.391 1 92.62 286 ASN A C 1
ATOM 2150 O O . ASN A 1 286 ? -9.789 -16.516 10.602 1 92.62 286 ASN A O 1
ATOM 2154 N N . TRP A 1 287 ? -9.891 -15.789 8.508 1 91.5 287 TRP A N 1
ATOM 2155 C CA . TRP A 1 287 ? -10.75 -14.664 8.859 1 91.5 287 TRP A CA 1
ATOM 2156 C C . TRP A 1 287 ? -12.219 -15.078 8.844 1 91.5 287 TRP A C 1
ATOM 2158 O O . TRP A 1 287 ? -12.586 -16.047 8.172 1 91.5 287 TRP A O 1
ATOM 2168 N N . SER A 1 288 ? -13 -14.383 9.594 1 82.94 288 SER A N 1
ATOM 2169 C CA . SER A 1 288 ? -14.414 -14.742 9.703 1 82.94 288 SER A CA 1
ATOM 2170 C C . SER A 1 288 ? -15.141 -14.531 8.375 1 82.94 288 SER A C 1
ATOM 2172 O O . SER A 1 288 ? -14.875 -13.562 7.664 1 82.94 288 SER A O 1
ATOM 2174 N N . ASN A 1 289 ? -16.031 -15.57 8.156 1 76.94 289 ASN A N 1
ATOM 2175 C CA . ASN A 1 289 ? -16.891 -15.508 6.98 1 76.94 289 ASN A CA 1
ATOM 2176 C C . ASN A 1 289 ? -18.234 -14.867 7.301 1 76.94 289 ASN A C 1
ATOM 2178 O O . ASN A 1 289 ? -18.547 -14.625 8.469 1 76.94 289 ASN A O 1
ATOM 2182 N N . ARG A 1 290 ? -18.922 -14.438 6.16 1 69.12 290 ARG A N 1
ATOM 2183 C CA . ARG A 1 290 ? -20.281 -13.93 6.379 1 69.12 290 ARG A CA 1
ATOM 2184 C C . ARG A 1 290 ? -21.203 -15.039 6.859 1 69.12 290 ARG A C 1
ATOM 2186 O O . ARG A 1 290 ? -21.031 -16.203 6.5 1 69.12 290 ARG A O 1
ATOM 2193 N N . MET B 1 1 ? 10.18 39.375 -7.84 1 49.38 1 MET B N 1
ATOM 2194 C CA . MET B 1 1 ? 9.07 38.969 -8.703 1 49.38 1 MET B CA 1
ATOM 2195 C C . MET B 1 1 ? 7.75 38.969 -7.93 1 49.38 1 MET B C 1
ATOM 2197 O O . MET B 1 1 ? 7.734 38.781 -6.715 1 49.38 1 MET B O 1
ATOM 2201 N N . PRO B 1 2 ? 6.781 39.656 -8.5 1 59.78 2 PRO B N 1
ATOM 2202 C CA . PRO B 1 2 ? 5.508 39.75 -7.777 1 59.78 2 PRO B CA 1
ATOM 2203 C C . PRO B 1 2 ? 4.98 38.406 -7.336 1 59.78 2 PRO B C 1
ATOM 2205 O O . PRO B 1 2 ? 5.215 37.406 -8.016 1 59.78 2 PRO B O 1
ATOM 2208 N N . SER B 1 3 ? 4.695 38.281 -6.09 1 74.31 3 SER B N 1
ATOM 2209 C CA . SER B 1 3 ? 4.121 37.031 -5.547 1 74.31 3 SER B CA 1
ATOM 2210 C C . SER B 1 3 ? 2.924 36.594 -6.367 1 74.31 3 SER B C 1
ATOM 2212 O O . SER B 1 3 ? 2.164 37.406 -6.887 1 74.31 3 SER B O 1
ATOM 2214 N N . GLN B 1 4 ? 2.91 35.25 -6.57 1 83.88 4 GLN B N 1
ATOM 2215 C CA . GLN B 1 4 ? 1.747 34.688 -7.234 1 83.88 4 GLN B CA 1
ATOM 2216 C C . GLN B 1 4 ? 0.527 34.688 -6.32 1 83.88 4 GLN B C 1
ATOM 2218 O O . GLN B 1 4 ? -0.592 34.438 -6.766 1 83.88 4 GLN B O 1
ATOM 2223 N N . PHE B 1 5 ? 0.87 35.125 -5.031 1 91.88 5 PHE B N 1
ATOM 2224 C CA . PHE B 1 5 ? -0.186 35.156 -4.023 1 91.88 5 PHE B CA 1
ATOM 2225 C C . PHE B 1 5 ? -0.371 36.594 -3.504 1 91.88 5 PHE B C 1
ATOM 2227 O O . PHE B 1 5 ? 0.592 37.344 -3.41 1 91.88 5 PHE B O 1
ATOM 2234 N N . ARG B 1 6 ? -1.559 36.938 -3.107 1 94.5 6 ARG B N 1
ATOM 2235 C CA . ARG B 1 6 ? -1.834 38.281 -2.615 1 94.5 6 ARG B CA 1
ATOM 2236 C C . ARG B 1 6 ? -2.266 38.25 -1.153 1 94.5 6 ARG B C 1
ATOM 2238 O O . ARG B 1 6 ? -1.722 38.969 -0.326 1 94.5 6 ARG B O 1
ATOM 2245 N N . THR B 1 7 ? -3.207 37.438 -0.844 1 96.88 7 THR B N 1
ATOM 2246 C CA . THR B 1 7 ? -3.727 37.344 0.516 1 96.88 7 THR B CA 1
ATOM 2247 C C . THR B 1 7 ? -3.211 36.094 1.21 1 96.88 7 THR B C 1
ATOM 2249 O O . THR B 1 7 ? -3.48 34.969 0.765 1 96.88 7 THR B O 1
ATOM 2252 N N . ILE B 1 8 ? -2.541 36.25 2.301 1 97.75 8 ILE B N 1
ATOM 2253 C CA . ILE B 1 8 ? -1.927 35.156 3.057 1 97.75 8 ILE B CA 1
ATOM 2254 C C . ILE B 1 8 ? -2.686 34.969 4.363 1 97.75 8 ILE B C 1
ATOM 2256 O O . ILE B 1 8 ? -2.82 35.875 5.168 1 97.75 8 ILE B O 1
ATOM 2260 N N . ALA B 1 9 ? -3.189 33.781 4.523 1 97.88 9 ALA B N 1
ATOM 2261 C CA . ALA B 1 9 ? -3.691 33.406 5.844 1 97.88 9 ALA B CA 1
ATOM 2262 C C . ALA B 1 9 ? -2.553 32.969 6.758 1 97.88 9 ALA B C 1
ATOM 2264 O O . ALA B 1 9 ? -1.731 32.125 6.371 1 97.88 9 ALA B O 1
ATOM 2265 N N . LEU B 1 10 ? -2.49 33.531 7.902 1 96.12 10 LEU B N 1
ATOM 2266 C CA . LEU B 1 10 ? -1.524 33.125 8.922 1 96.12 10 LEU B CA 1
ATOM 2267 C C . LEU B 1 10 ? -2.217 32.438 10.086 1 96.12 10 LEU B C 1
ATOM 2269 O O . LEU B 1 10 ? -3.064 33.031 10.758 1 96.12 10 LEU B O 1
ATOM 2273 N N . ILE B 1 11 ? -1.832 31.156 10.242 1 94.62 11 ILE B N 1
ATOM 2274 C CA . ILE B 1 11 ? -2.459 30.328 11.258 1 94.62 11 ILE B CA 1
ATOM 2275 C C . ILE B 1 11 ? -1.398 29.797 12.219 1 94.62 11 ILE B C 1
ATOM 2277 O O . ILE B 1 11 ? -0.333 29.344 11.797 1 94.62 11 ILE B O 1
ATOM 2281 N N . GLY B 1 12 ? -1.573 29.922 13.484 1 89.19 12 GLY B N 1
ATOM 2282 C CA . GLY B 1 12 ? -0.621 29.453 14.477 1 89.19 12 GLY B CA 1
ATOM 2283 C C . GLY B 1 12 ? -1.283 28.875 15.711 1 89.19 12 GLY B C 1
ATOM 2284 O O . GLY B 1 12 ? -2.465 29.109 15.961 1 89.19 12 GLY B O 1
ATOM 2285 N N . LYS B 1 13 ? -0.431 28.047 16.391 1 79.31 13 LYS B N 1
ATOM 2286 C CA . LYS B 1 13 ? -0.881 27.547 17.703 1 79.31 13 LYS B CA 1
ATOM 2287 C C . LYS B 1 13 ? -0.66 28.594 18.781 1 79.31 13 LYS B C 1
ATOM 2289 O O . LYS B 1 13 ? 0.469 29.031 19.016 1 79.31 13 LYS B O 1
ATOM 2294 N N . PRO B 1 14 ? -1.636 29.109 19.438 1 65.31 14 PRO B N 1
ATOM 2295 C CA . PRO B 1 14 ? -1.508 30.234 20.391 1 65.31 14 PRO B CA 1
ATOM 2296 C C . PRO B 1 14 ? -0.516 29.938 21.516 1 65.31 14 PRO B C 1
ATOM 2298 O O . PRO B 1 14 ? 0.116 30.859 22.031 1 65.31 14 PRO B O 1
ATOM 2301 N N . ASP B 1 15 ? -0.439 28.719 22.047 1 64.62 15 ASP B N 1
ATOM 2302 C CA . ASP B 1 15 ? 0.188 28.484 23.344 1 64.62 15 ASP B CA 1
ATOM 2303 C C . ASP B 1 15 ? 1.688 28.234 23.188 1 64.62 15 ASP B C 1
ATOM 2305 O O . ASP B 1 15 ? 2.348 27.781 24.125 1 64.62 15 ASP B O 1
ATOM 2309 N N . ALA B 1 16 ? 2.268 28.438 22.141 1 62.16 16 ALA B N 1
ATOM 2310 C CA . ALA B 1 16 ? 3.686 28.094 22.172 1 62.16 16 ALA B CA 1
ATOM 2311 C C . ALA B 1 16 ? 4.562 29.328 22.141 1 62.16 16 ALA B C 1
ATOM 2313 O O . ALA B 1 16 ? 4.543 30.094 21.172 1 62.16 16 ALA B O 1
ATOM 2314 N N . PRO B 1 17 ? 5.121 29.781 23.344 1 58.78 17 PRO B N 1
ATOM 2315 C CA . PRO B 1 17 ? 5.98 30.969 23.406 1 58.78 17 PRO B CA 1
ATOM 2316 C C . PRO B 1 17 ? 6.98 31.031 22.25 1 58.78 17 PRO B C 1
ATOM 2318 O O . PRO B 1 17 ? 7.289 32.125 21.75 1 58.78 17 PRO B O 1
ATOM 2321 N N . ARG B 1 18 ? 7.523 29.812 21.938 1 65.44 18 ARG B N 1
ATOM 2322 C CA . ARG B 1 18 ? 8.523 29.766 20.875 1 65.44 18 ARG B CA 1
ATOM 2323 C C . ARG B 1 18 ? 7.918 30.156 19.531 1 65.44 18 ARG B C 1
ATOM 2325 O O . ARG B 1 18 ? 8.633 30.594 18.641 1 65.44 18 ARG B O 1
ATOM 2332 N N . ILE B 1 19 ? 6.672 30.266 19.547 1 72.31 19 ILE B N 1
ATOM 2333 C CA . ILE B 1 19 ? 5.938 30.5 18.312 1 72.31 19 ILE B CA 1
ATOM 2334 C C . ILE B 1 19 ? 5.879 32 18.016 1 72.31 19 ILE B C 1
ATOM 2336 O O . ILE B 1 19 ? 5.875 32.406 16.859 1 72.31 19 ILE B O 1
ATOM 2340 N N . ALA B 1 20 ? 6.039 32.719 19.016 1 77.44 20 ALA B N 1
ATOM 2341 C CA . ALA B 1 20 ? 5.785 34.156 18.875 1 77.44 20 ALA B CA 1
ATOM 2342 C C . ALA B 1 20 ? 6.859 34.812 18.016 1 77.44 20 ALA B C 1
ATOM 2344 O O . ALA B 1 20 ? 6.543 35.625 17.125 1 77.44 20 ALA B O 1
ATOM 2345 N N . ASP B 1 21 ? 8.062 34.406 18.234 1 83.06 21 ASP B N 1
ATOM 2346 C CA . ASP B 1 21 ? 9.156 35 17.469 1 83.06 21 ASP B CA 1
ATOM 2347 C C . ASP B 1 21 ? 9.055 34.656 15.992 1 83.06 21 ASP B C 1
ATOM 2349 O O . ASP B 1 21 ? 9.227 35.5 15.117 1 83.06 21 ASP B O 1
ATOM 2353 N N . THR B 1 22 ? 8.781 33.406 15.75 1 87.75 22 THR B N 1
ATOM 2354 C CA . THR B 1 22 ? 8.672 32.938 14.367 1 87.75 22 THR B CA 1
ATOM 2355 C C . THR B 1 22 ? 7.496 33.625 13.664 1 87.75 22 THR B C 1
ATOM 2357 O O . THR B 1 22 ? 7.633 34.062 12.523 1 87.75 22 THR B O 1
ATOM 2360 N N . LEU B 1 23 ? 6.438 33.75 14.336 1 87.56 23 LEU B N 1
ATOM 2361 C CA . LEU B 1 23 ? 5.254 34.375 13.773 1 87.56 23 LEU B CA 1
ATOM 2362 C C . LEU B 1 23 ? 5.508 35.844 13.484 1 87.56 23 LEU B C 1
ATOM 2364 O O . LEU B 1 23 ? 5.082 36.375 12.445 1 87.56 23 LEU B O 1
ATOM 2368 N N . ALA B 1 24 ? 6.148 36.438 14.414 1 85.88 24 ALA B N 1
ATOM 2369 C CA . ALA B 1 24 ? 6.457 37.844 14.25 1 85.88 24 ALA B CA 1
ATOM 2370 C C . ALA B 1 24 ? 7.363 38.094 13.047 1 85.88 24 ALA B C 1
ATOM 2372 O O . ALA B 1 24 ? 7.16 39.031 12.273 1 85.88 24 ALA B O 1
ATOM 2373 N N . ALA B 1 25 ? 8.32 37.25 12.945 1 90.88 25 ALA B N 1
ATOM 2374 C CA . ALA B 1 25 ? 9.242 37.344 11.812 1 90.88 25 ALA B CA 1
ATOM 2375 C C . ALA B 1 25 ? 8.516 37.125 10.492 1 90.88 25 ALA B C 1
ATOM 2377 O O . ALA B 1 25 ? 8.742 37.875 9.531 1 90.88 25 ALA B O 1
ATOM 2378 N N . ILE B 1 26 ? 7.684 36.188 10.445 1 93.62 26 ILE B N 1
ATOM 2379 C CA . ILE B 1 26 ? 6.922 35.875 9.242 1 93.62 26 ILE B CA 1
ATOM 2380 C C . ILE B 1 26 ? 5.98 37.031 8.914 1 93.62 26 ILE B C 1
ATOM 2382 O O . ILE B 1 26 ? 5.906 37.469 7.766 1 93.62 26 ILE B O 1
ATOM 2386 N N . HIS B 1 27 ? 5.355 37.5 9.906 1 92.25 27 HIS B N 1
ATOM 2387 C CA . HIS B 1 27 ? 4.418 38.594 9.734 1 92.25 27 HIS B CA 1
ATOM 2388 C C . HIS B 1 27 ? 5.121 39.812 9.18 1 92.25 27 HIS B C 1
ATOM 2390 O O . HIS B 1 27 ? 4.637 40.469 8.234 1 92.25 27 HIS B O 1
ATOM 2396 N N . SER B 1 28 ? 6.215 40.188 9.773 1 92.25 28 SER B N 1
ATOM 2397 C CA . SER B 1 28 ? 6.996 41.344 9.336 1 92.25 28 SER B CA 1
ATOM 2398 C C . SER B 1 28 ? 7.441 41.188 7.887 1 92.25 28 SER B C 1
ATOM 2400 O O . SER B 1 28 ? 7.32 42.125 7.094 1 92.25 28 SER B O 1
ATOM 2402 N N . TYR B 1 29 ? 7.922 40.031 7.574 1 95.25 29 TYR B N 1
ATOM 2403 C CA . TYR B 1 29 ? 8.352 39.75 6.207 1 95.25 29 TYR B CA 1
ATOM 2404 C C . TYR B 1 29 ? 7.203 39.938 5.227 1 95.25 29 TYR B C 1
ATOM 2406 O O . TYR B 1 29 ? 7.352 40.594 4.191 1 95.25 29 TYR B O 1
ATOM 2414 N N . LEU B 1 30 ? 6.031 39.312 5.559 1 94.5 30 LEU B N 1
ATOM 2415 C CA . LEU B 1 30 ? 4.887 39.375 4.656 1 94.5 30 LEU B CA 1
ATOM 2416 C C . LEU B 1 30 ? 4.418 40.812 4.465 1 94.5 30 LEU B C 1
ATOM 2418 O O . LEU B 1 30 ? 4.098 41.219 3.346 1 94.5 30 LEU B O 1
ATOM 2422 N N . LEU B 1 31 ? 4.469 41.625 5.508 1 91.81 31 LEU B N 1
ATOM 2423 C CA . LEU B 1 31 ? 4.062 43 5.449 1 91.81 31 LEU B CA 1
ATOM 2424 C C . LEU B 1 31 ? 5.004 43.812 4.559 1 91.81 31 LEU B C 1
ATOM 2426 O O . LEU B 1 31 ? 4.559 44.594 3.719 1 91.81 31 LEU B O 1
ATOM 2430 N N . THR B 1 32 ? 6.215 43.594 4.746 1 93.31 32 THR B N 1
ATOM 2431 C CA . THR B 1 32 ? 7.227 44.344 4.004 1 93.31 32 THR B CA 1
ATOM 2432 C C . THR B 1 32 ? 7.195 43.969 2.525 1 93.31 32 THR B C 1
ATOM 2434 O O . THR B 1 32 ? 7.59 44.75 1.671 1 93.31 32 THR B O 1
ATOM 2437 N N . SER B 1 33 ? 6.703 42.812 2.258 1 93.25 33 SER B N 1
ATOM 2438 C CA . SER B 1 33 ? 6.609 42.312 0.88 1 93.25 33 SER B CA 1
ATOM 2439 C C . SER B 1 33 ? 5.352 42.844 0.198 1 93.25 33 SER B C 1
ATOM 2441 O O . SER B 1 33 ? 5.09 42.531 -0.963 1 93.25 33 SER B O 1
ATOM 2443 N N . GLY B 1 34 ? 4.531 43.594 0.931 1 92.19 34 GLY B N 1
ATOM 2444 C CA . GLY B 1 34 ? 3.346 44.219 0.363 1 92.19 34 GLY B CA 1
ATOM 2445 C C . GLY B 1 34 ? 2.172 43.25 0.241 1 92.19 34 GLY B C 1
ATOM 2446 O O . GLY B 1 34 ? 1.277 43.469 -0.581 1 92.19 34 GLY B O 1
ATOM 2447 N N . LEU B 1 35 ? 2.207 42.156 0.94 1 94.25 35 LEU B N 1
ATOM 2448 C CA . LEU B 1 35 ? 1.149 41.156 0.885 1 94.25 35 LEU B CA 1
ATOM 2449 C C . LEU B 1 35 ? 0.073 41.469 1.927 1 94.25 35 LEU B C 1
ATOM 2451 O O . LEU B 1 35 ? 0.347 42.094 2.951 1 94.25 35 LEU B O 1
ATOM 2455 N N . GLU B 1 36 ? -1.103 41.094 1.646 1 95.69 36 GLU B N 1
ATOM 2456 C CA . GLU B 1 36 ? -2.189 41.156 2.615 1 95.69 36 GLU B CA 1
ATOM 2457 C C . GLU B 1 36 ? -2.178 39.969 3.568 1 95.69 36 GLU B C 1
ATOM 2459 O O . GLU B 1 36 ? -2.039 38.844 3.133 1 95.69 36 GLU B O 1
ATOM 2464 N N . ILE B 1 37 ? -2.291 40.281 4.789 1 96.56 37 ILE B N 1
ATOM 2465 C CA . ILE B 1 37 ? -2.219 39.219 5.797 1 96.56 37 ILE B CA 1
ATOM 2466 C C . ILE B 1 37 ? -3.557 39.094 6.523 1 96.56 37 ILE B C 1
ATOM 2468 O O . ILE B 1 37 ? -4.121 40.094 6.961 1 96.56 37 ILE B O 1
ATOM 2472 N N . LEU B 1 38 ? -4.074 37.938 6.562 1 96.5 38 LEU B N 1
ATOM 2473 C CA . LEU B 1 38 ? -5.242 37.594 7.367 1 96.5 38 LEU B CA 1
ATOM 2474 C C . LEU B 1 38 ? -4.871 36.594 8.477 1 96.5 38 LEU B C 1
ATOM 2476 O O . LEU B 1 38 ? -4.559 35.438 8.203 1 96.5 38 LEU B O 1
ATOM 2480 N N . VAL B 1 39 ? -4.949 37.062 9.688 1 95 39 VAL B N 1
ATOM 2481 C CA . VAL B 1 39 ? -4.543 36.25 10.828 1 95 39 VAL B CA 1
ATOM 2482 C C . VAL B 1 39 ? -5.746 35.5 11.367 1 95 39 VAL B C 1
ATOM 2484 O O . VAL B 1 39 ? -6.828 36.031 11.531 1 95 39 VAL B O 1
ATOM 2487 N N . GLU B 1 40 ? -5.516 34.188 11.586 1 94.62 40 GLU B N 1
ATOM 2488 C CA . GLU B 1 40 ? -6.578 33.375 12.172 1 94.62 40 GLU B CA 1
ATOM 2489 C C . GLU B 1 40 ? -6.934 33.875 13.578 1 94.62 40 GLU B C 1
ATOM 2491 O O . GLU B 1 40 ? -6.047 34.156 14.383 1 94.62 40 GLU B O 1
ATOM 2496 N N . HIS B 1 41 ? -8.141 33.875 13.906 1 92.25 41 HIS B N 1
ATOM 2497 C CA . HIS B 1 41 ? -8.68 34.5 15.125 1 92.25 41 HIS B CA 1
ATOM 2498 C C . HIS B 1 41 ? -8.031 33.875 16.375 1 92.25 41 HIS B C 1
ATOM 2500 O O . HIS B 1 41 ? -7.773 34.594 17.344 1 92.25 41 HIS B O 1
ATOM 2506 N N . GLY B 1 42 ? -7.746 32.656 16.344 1 86.81 42 GLY B N 1
ATOM 2507 C CA . GLY B 1 42 ? -7.234 31.969 17.531 1 86.81 42 GLY B CA 1
ATOM 2508 C C . GLY B 1 42 ? -5.844 32.438 17.922 1 86.81 42 GLY B C 1
ATOM 2509 O O . GLY B 1 42 ? -5.465 32.344 19.094 1 86.81 42 GLY B O 1
ATOM 2510 N N . CYS B 1 43 ? -5.121 32.969 16.969 1 85.38 43 CYS B N 1
ATOM 2511 C CA . CYS B 1 43 ? -3.764 33.375 17.297 1 85.38 43 CYS B CA 1
ATOM 2512 C C . CYS B 1 43 ? -3.609 34.906 17.141 1 85.38 43 CYS B C 1
ATOM 2514 O O . CYS B 1 43 ? -2.49 35.406 17.078 1 85.38 43 CYS B O 1
ATOM 2516 N N . ALA B 1 44 ? -4.672 35.625 17.094 1 87.12 44 ALA B N 1
ATOM 2517 C CA . ALA B 1 44 ? -4.688 37.062 16.875 1 87.12 44 ALA B CA 1
ATOM 2518 C C . ALA B 1 44 ? -3.961 37.781 18 1 87.12 44 ALA B C 1
ATOM 2520 O O . ALA B 1 44 ? -3.379 38.844 17.781 1 87.12 44 ALA B O 1
ATOM 2521 N N . GLY B 1 45 ? -3.951 37.156 19.141 1 84.06 45 GLY B N 1
ATOM 2522 C CA . GLY B 1 45 ? -3.34 37.812 20.297 1 84.06 45 GLY B CA 1
ATOM 2523 C C . GLY B 1 45 ? -1.835 37.938 20.172 1 84.06 45 GLY B C 1
ATOM 2524 O O . GLY B 1 45 ? -1.219 38.75 20.891 1 84.06 45 GLY B O 1
ATOM 2525 N N . LEU B 1 46 ? -1.305 37.25 19.266 1 82.5 46 LEU B N 1
ATOM 2526 C CA . LEU B 1 46 ? 0.142 37.281 19.078 1 82.5 46 LEU B CA 1
ATOM 2527 C C . LEU B 1 46 ? 0.548 38.375 18.125 1 82.5 46 LEU B C 1
ATOM 2529 O O . LEU B 1 46 ? 1.738 38.594 17.891 1 82.5 46 LEU B O 1
ATOM 2533 N N . PHE B 1 47 ? -0.414 39.156 17.625 1 85.31 47 PHE B N 1
ATOM 2534 C CA . PHE B 1 47 ? -0.153 40.188 16.625 1 85.31 47 PHE B CA 1
ATOM 2535 C C . PHE B 1 47 ? -0.685 41.531 17.078 1 85.31 47 PHE B C 1
ATOM 2537 O O . PHE B 1 47 ? -1.466 41.625 18.031 1 85.31 47 PHE B O 1
ATOM 2544 N N . PRO B 1 48 ? -0.176 42.531 16.406 1 81.69 48 PRO B N 1
ATOM 2545 C CA . PRO B 1 48 ? -0.709 43.875 16.75 1 81.69 48 PRO B CA 1
ATOM 2546 C C . PRO B 1 48 ? -2.217 43.969 16.531 1 81.69 48 PRO B C 1
ATOM 2548 O O . PRO B 1 48 ? -2.768 43.281 15.664 1 81.69 48 PRO B O 1
ATOM 2551 N N . ARG B 1 49 ? -2.816 44.781 17.266 1 84.81 49 ARG B N 1
ATOM 2552 C CA . ARG B 1 49 ? -4.262 44.969 17.203 1 84.81 49 ARG B CA 1
ATOM 2553 C C . ARG B 1 49 ? -4.695 45.438 15.812 1 84.81 49 ARG B C 1
ATOM 2555 O O . ARG B 1 49 ? -5.852 45.25 15.422 1 84.81 49 ARG B O 1
ATOM 2562 N N . SER B 1 50 ? -3.795 45.938 15.07 1 84.75 50 SER B N 1
ATOM 2563 C CA . SER B 1 50 ? -4.105 46.469 13.75 1 84.75 50 SER B CA 1
ATOM 2564 C C . SER B 1 50 ? -4.133 45.344 12.703 1 84.75 50 SER B C 1
ATOM 2566 O O . SER B 1 50 ? -4.621 45.562 11.586 1 84.75 50 SER B O 1
ATOM 2568 N N . ALA B 1 51 ? -3.719 44.219 13.117 1 88.69 51 ALA B N 1
ATOM 2569 C CA . ALA B 1 51 ? -3.68 43.125 12.148 1 88.69 51 ALA B CA 1
ATOM 2570 C C . ALA B 1 51 ? -5.09 42.688 11.758 1 88.69 51 ALA B C 1
ATOM 2572 O O . ALA B 1 51 ? -5.98 42.625 12.602 1 88.69 51 ALA B O 1
ATOM 2573 N N . ARG B 1 52 ? -5.32 42.5 10.477 1 93.5 52 ARG B N 1
ATOM 2574 C CA . ARG B 1 52 ? -6.59 41.938 10.016 1 93.5 52 ARG B CA 1
ATOM 2575 C C . ARG B 1 52 ? -6.746 40.5 10.43 1 93.5 52 ARG B C 1
ATOM 2577 O O . ARG B 1 52 ? -5.836 39.688 10.242 1 93.5 52 ARG B O 1
ATOM 2584 N N . THR B 1 53 ? -7.879 40.188 11.023 1 95.31 53 THR B N 1
ATOM 2585 C CA . THR B 1 53 ? -8.125 38.844 11.531 1 95.31 53 THR B CA 1
ATOM 2586 C C . THR B 1 53 ? -9.359 38.219 10.867 1 95.31 53 THR B C 1
ATOM 2588 O O . THR B 1 53 ? -10.156 38.938 10.258 1 95.31 53 THR B O 1
ATOM 2591 N N . GLY B 1 54 ? -9.445 36.938 10.867 1 95.94 54 GLY B N 1
ATOM 2592 C CA . GLY B 1 54 ? -10.594 36.219 10.336 1 95.94 54 GLY B CA 1
ATOM 2593 C C . GLY B 1 54 ? -10.773 34.844 10.938 1 95.94 54 GLY B C 1
ATOM 2594 O O . GLY B 1 54 ? -9.82 34.281 11.461 1 95.94 54 GLY B O 1
ATOM 2595 N N . THR B 1 55 ? -12.023 34.406 10.852 1 96 55 THR B N 1
ATOM 2596 C CA . THR B 1 55 ? -12.32 33.031 11.211 1 96 55 THR B CA 1
ATOM 2597 C C . THR B 1 55 ? -11.828 32.062 10.141 1 96 55 THR B C 1
ATOM 2599 O O . THR B 1 55 ? -11.461 32.469 9.039 1 96 55 THR B O 1
ATOM 2602 N N . MET B 1 56 ? -11.828 30.812 10.469 1 95.44 56 MET B N 1
ATOM 2603 C CA . MET B 1 56 ? -11.344 29.812 9.516 1 95.44 56 MET B CA 1
ATOM 2604 C C . MET B 1 56 ? -12.156 29.859 8.227 1 95.44 56 MET B C 1
ATOM 2606 O O . MET B 1 56 ? -11.594 29.859 7.133 1 95.44 56 MET B O 1
ATOM 2610 N N . PRO B 1 57 ? -13.453 29.953 8.289 1 96 57 PRO B N 1
ATOM 2611 C CA . PRO B 1 57 ? -14.234 30.062 7.055 1 96 57 PRO B CA 1
ATOM 2612 C C . PRO B 1 57 ? -13.883 31.312 6.242 1 96 57 PRO B C 1
ATOM 2614 O O . PRO B 1 57 ? -13.883 31.266 5.008 1 96 57 PRO B O 1
ATOM 2617 N N . GLU B 1 58 ? -13.625 32.375 6.941 1 97.06 58 GLU B N 1
ATOM 2618 C CA . GLU B 1 58 ? -13.242 33.594 6.25 1 97.06 58 GLU B CA 1
ATOM 2619 C C . GLU B 1 58 ? -11.883 33.438 5.57 1 97.06 58 GLU B C 1
ATOM 2621 O O . GLU B 1 58 ? -11.695 33.875 4.434 1 97.06 58 GLU B O 1
ATOM 2626 N N . LEU B 1 59 ? -10.992 32.844 6.289 1 97.75 59 LEU B N 1
ATOM 2627 C CA . LEU B 1 59 ? -9.695 32.562 5.684 1 97.75 59 LEU B CA 1
ATOM 2628 C C . LEU B 1 59 ? -9.852 31.719 4.43 1 97.75 59 LEU B C 1
ATOM 2630 O O . LEU B 1 59 ? -9.234 32 3.398 1 97.75 59 LEU B O 1
ATOM 2634 N N . ALA B 1 60 ? -10.664 30.703 4.5 1 97.31 60 ALA B N 1
ATOM 2635 C CA . ALA B 1 60 ? -10.891 29.781 3.396 1 97.31 60 ALA B CA 1
ATOM 2636 C C . ALA B 1 60 ? -11.383 30.516 2.152 1 97.31 60 ALA B C 1
ATOM 2638 O O . ALA B 1 60 ? -11 30.172 1.031 1 97.31 60 ALA B O 1
ATOM 2639 N N . ARG B 1 61 ? -12.125 31.531 2.312 1 97 61 ARG B N 1
ATOM 2640 C CA . ARG B 1 61 ? -12.758 32.219 1.2 1 97 61 ARG B CA 1
ATOM 2641 C C . ARG B 1 61 ? -11.836 33.312 0.639 1 97 61 ARG B C 1
ATOM 2643 O O . ARG B 1 61 ? -11.922 33.656 -0.541 1 97 61 ARG B O 1
ATOM 2650 N N . GLN B 1 62 ? -10.953 33.75 1.502 1 97.31 62 GLN B N 1
ATOM 2651 C CA . GLN B 1 62 ? -10.281 35 1.124 1 97.31 62 GLN B CA 1
ATOM 2652 C C . GLN B 1 62 ? -8.805 34.75 0.824 1 97.31 62 GLN B C 1
ATOM 2654 O O . GLN B 1 62 ? -8.188 35.5 0.065 1 97.31 62 GLN B O 1
ATOM 2659 N N . ALA B 1 63 ? -8.289 33.75 1.389 1 97.88 63 ALA B N 1
ATOM 2660 C CA . ALA B 1 63 ? -6.844 33.562 1.3 1 97.88 63 ALA B CA 1
ATOM 2661 C C . ALA B 1 63 ? -6.457 32.844 0.006 1 97.88 63 ALA B C 1
ATOM 2663 O O . ALA B 1 63 ? -7.18 31.969 -0.465 1 97.88 63 ALA B O 1
ATOM 2664 N N . ASP B 1 64 ? -5.281 33.188 -0.482 1 97.44 64 ASP B N 1
ATOM 2665 C CA . ASP B 1 64 ? -4.695 32.5 -1.633 1 97.44 64 ASP B CA 1
ATOM 2666 C C . ASP B 1 64 ? -3.773 31.375 -1.191 1 97.44 64 ASP B C 1
ATOM 2668 O O . ASP B 1 64 ? -3.5 30.453 -1.964 1 97.44 64 ASP B O 1
ATOM 2672 N N . ILE B 1 65 ? -3.303 31.516 -0.06 1 98.19 65 ILE B N 1
ATOM 2673 C CA . ILE B 1 65 ? -2.369 30.547 0.528 1 98.19 65 ILE B CA 1
ATOM 2674 C C . ILE B 1 65 ? -2.408 30.656 2.051 1 98.19 65 ILE B C 1
ATOM 2676 O O . ILE B 1 65 ? -2.725 31.719 2.594 1 98.19 65 ILE B O 1
ATOM 2680 N N . ALA B 1 66 ? -2.146 29.594 2.729 1 98.44 66 ALA B N 1
ATOM 2681 C CA . ALA B 1 66 ? -2.109 29.609 4.188 1 98.44 66 ALA B CA 1
ATOM 2682 C C . ALA B 1 66 ? -0.735 29.188 4.703 1 98.44 66 ALA B C 1
ATOM 2684 O O . ALA B 1 66 ? -0.194 28.156 4.281 1 98.44 66 ALA B O 1
ATOM 2685 N N . VAL B 1 67 ? -0.218 29.984 5.555 1 97.75 67 VAL B N 1
ATOM 2686 C CA . VAL B 1 67 ? 0.995 29.656 6.301 1 97.75 67 VAL B CA 1
ATOM 2687 C C . VAL B 1 67 ? 0.629 29.188 7.707 1 97.75 67 VAL B C 1
ATOM 2689 O O . VAL B 1 67 ? 0.06 29.953 8.492 1 97.75 67 VAL B O 1
ATOM 2692 N N . VAL B 1 68 ? 0.945 27.969 7.949 1 96.75 68 VAL B N 1
ATOM 2693 C CA . VAL B 1 68 ? 0.594 27.375 9.234 1 96.75 68 VAL B CA 1
ATOM 2694 C C . VAL B 1 68 ? 1.854 27.188 10.078 1 96.75 68 VAL B C 1
ATOM 2696 O O . VAL B 1 68 ? 2.785 26.484 9.664 1 96.75 68 VAL B O 1
ATOM 2699 N N . VAL B 1 69 ? 1.857 27.797 11.227 1 95.06 69 VAL B N 1
ATOM 2700 C CA . VAL B 1 69 ? 2.984 27.688 12.148 1 95.06 69 VAL B CA 1
ATOM 2701 C C . VAL B 1 69 ? 2.59 26.828 13.352 1 95.06 69 VAL B C 1
ATOM 2703 O O . VAL B 1 69 ? 1.702 27.203 14.125 1 95.06 69 VAL B O 1
ATOM 2706 N N . GLY B 1 70 ? 3.174 25.75 13.523 1 93.06 70 GLY B N 1
ATOM 2707 C CA . GLY B 1 70 ? 2.85 24.781 14.555 1 93.06 70 GLY B CA 1
ATOM 2708 C C . GLY B 1 70 ? 3.326 23.375 14.234 1 93.06 70 GLY B C 1
ATOM 2709 O O . GLY B 1 70 ? 4.332 23.203 13.547 1 93.06 70 GLY B O 1
ATOM 2710 N N . GLY B 1 71 ? 2.701 22.375 14.812 1 93.44 71 GLY B N 1
ATOM 2711 C CA . GLY B 1 71 ? 2.998 20.984 14.516 1 93.44 71 GLY B CA 1
ATOM 2712 C C . GLY B 1 71 ? 2.094 20.406 13.445 1 93.44 71 GLY B C 1
ATOM 2713 O O . GLY B 1 71 ? 1.289 21.125 12.844 1 93.44 71 GLY B O 1
ATOM 2714 N N . ASP B 1 72 ? 2.254 19.109 13.227 1 95.56 72 ASP B N 1
ATOM 2715 C CA . ASP B 1 72 ? 1.422 18.406 12.258 1 95.56 72 ASP B CA 1
ATOM 2716 C C . ASP B 1 72 ? -0.06 18.547 12.586 1 95.56 72 ASP B C 1
ATOM 2718 O O . ASP B 1 72 ? -0.892 18.703 11.695 1 95.56 72 ASP B O 1
ATOM 2722 N N . GLY B 1 73 ? -0.355 18.516 13.883 1 94.12 73 GLY B N 1
ATOM 2723 C CA . GLY B 1 73 ? -1.741 18.672 14.289 1 94.12 73 GLY B CA 1
ATOM 2724 C C . GLY B 1 73 ? -2.338 20 13.859 1 94.12 73 GLY B C 1
ATOM 2725 O O . GLY B 1 73 ? -3.494 20.062 13.438 1 94.12 73 GLY B O 1
ATOM 2726 N N . THR B 1 74 ? -1.574 21.078 13.969 1 93.25 74 THR B N 1
ATOM 2727 C CA . THR B 1 74 ? -2.025 22.406 13.57 1 93.25 74 THR B CA 1
ATOM 2728 C C . THR B 1 74 ? -2.297 22.453 12.062 1 93.25 74 THR B C 1
ATOM 2730 O O . THR B 1 74 ? -3.326 22.969 11.633 1 93.25 74 THR B O 1
ATOM 2733 N N . LEU B 1 75 ? -1.375 21.938 11.352 1 96.38 75 LEU B N 1
ATOM 2734 C CA . LEU B 1 75 ? -1.562 21.953 9.906 1 96.38 75 LEU B CA 1
ATOM 2735 C C . LEU B 1 75 ? -2.738 21.078 9.5 1 96.38 75 LEU B C 1
ATOM 2737 O O . LEU B 1 75 ? -3.504 21.422 8.602 1 96.38 75 LEU B O 1
ATOM 2741 N N . LEU B 1 76 ? -2.85 19.938 10.156 1 96.5 76 LEU B N 1
ATOM 2742 C CA . LEU B 1 76 ? -3.982 19.047 9.906 1 96.5 76 LEU B CA 1
ATOM 2743 C C . LEU B 1 76 ? -5.301 19.781 10.109 1 96.5 76 LEU B C 1
ATOM 2745 O O . LEU B 1 76 ? -6.211 19.688 9.281 1 96.5 76 LEU B O 1
ATOM 2749 N N . GLY B 1 77 ? -5.418 20.469 11.188 1 94.62 77 GLY B N 1
ATOM 2750 C CA . GLY B 1 77 ? -6.609 21.25 11.469 1 94.62 77 GLY B CA 1
ATOM 2751 C C . GLY B 1 77 ? -6.898 22.297 10.414 1 94.62 77 GLY B C 1
ATOM 2752 O O . GLY B 1 77 ? -8.047 22.453 9.977 1 94.62 77 GLY B O 1
ATOM 2753 N N . ALA B 1 78 ? -5.891 23.016 9.992 1 96.44 78 ALA B N 1
ATOM 2754 C CA . ALA B 1 78 ? -6.047 24.016 8.945 1 96.44 78 ALA B CA 1
ATOM 2755 C C . ALA B 1 78 ? -6.48 23.375 7.629 1 96.44 78 ALA B C 1
ATOM 2757 O O . ALA B 1 78 ? -7.379 23.875 6.953 1 96.44 78 ALA B O 1
ATOM 2758 N N . ALA B 1 79 ? -5.863 22.266 7.324 1 97.62 79 ALA B N 1
ATOM 2759 C CA . ALA B 1 79 ? -6.148 21.578 6.066 1 97.62 79 ALA B CA 1
ATOM 2760 C C . ALA B 1 79 ? -7.613 21.156 5.984 1 97.62 79 ALA B C 1
ATOM 2762 O O . ALA B 1 79 ? -8.25 21.297 4.934 1 97.62 79 ALA B O 1
ATOM 2763 N N . ARG B 1 80 ? -8.094 20.672 7.043 1 94.69 80 ARG B N 1
ATOM 2764 C CA . ARG B 1 80 ? -9.477 20.203 7.07 1 94.69 80 ARG B CA 1
ATOM 2765 C C . ARG B 1 80 ? -10.438 21.328 6.684 1 94.69 80 ARG B C 1
ATOM 2767 O O . ARG B 1 80 ? -11.469 21.078 6.051 1 94.69 80 ARG B O 1
ATOM 2774 N N . SER B 1 81 ? -10.062 22.547 7.016 1 93.94 81 SER B N 1
ATOM 2775 C CA . SER B 1 81 ? -10.953 23.688 6.801 1 93.94 81 SER B CA 1
ATOM 2776 C C . SER B 1 81 ? -10.688 24.344 5.453 1 93.94 81 SER B C 1
ATOM 2778 O O . SER B 1 81 ? -11.578 24.984 4.891 1 93.94 81 SER B O 1
ATOM 2780 N N . LEU B 1 82 ? -9.562 24.141 4.906 1 97.25 82 LEU B N 1
ATOM 2781 C CA . LEU B 1 82 ? -9.156 25 3.812 1 97.25 82 LEU B CA 1
ATOM 2782 C C . LEU B 1 82 ? -9.156 24.25 2.486 1 97.25 82 LEU B C 1
ATOM 2784 O O . LEU B 1 82 ? -9.273 24.859 1.421 1 97.25 82 LEU B O 1
ATOM 2788 N N . TYR B 1 83 ? -8.977 22.922 2.508 1 95.69 83 TYR B N 1
ATOM 2789 C CA . TYR B 1 83 ? -8.664 22.188 1.278 1 95.69 83 TYR B CA 1
ATOM 2790 C C . TYR B 1 83 ? -9.828 22.266 0.293 1 95.69 83 TYR B C 1
ATOM 2792 O O . TYR B 1 83 ? -9.609 22.344 -0.92 1 95.69 83 TYR B O 1
ATOM 2800 N N . ALA B 1 84 ? -11.023 22.297 0.82 1 94.75 84 ALA B N 1
ATOM 2801 C CA . ALA B 1 84 ? -12.203 22.328 -0.048 1 94.75 84 ALA B CA 1
ATOM 2802 C C . ALA B 1 84 ? -12.25 23.625 -0.859 1 94.75 84 ALA B C 1
ATOM 2804 O O . ALA B 1 84 ? -12.93 23.688 -1.887 1 94.75 84 ALA B O 1
ATOM 2805 N N . HIS B 1 85 ? -11.57 24.641 -0.415 1 96.38 85 HIS B N 1
ATOM 2806 C CA . HIS B 1 85 ? -11.547 25.938 -1.09 1 96.38 85 HIS B CA 1
ATOM 2807 C C . HIS B 1 85 ? -10.297 26.078 -1.957 1 96.38 85 HIS B C 1
ATOM 2809 O O . HIS B 1 85 ? -10.055 27.141 -2.535 1 96.38 85 HIS B O 1
ATOM 2815 N N . GLY B 1 86 ? -9.492 25.031 -1.942 1 96.81 86 GLY B N 1
ATOM 2816 C CA . GLY B 1 86 ? -8.328 25.016 -2.814 1 96.81 86 GLY B CA 1
ATOM 2817 C C . GLY B 1 86 ? -7.184 25.859 -2.303 1 96.81 86 GLY B C 1
ATOM 2818 O O . GLY B 1 86 ? -6.301 26.25 -3.07 1 96.81 86 GLY B O 1
ATOM 2819 N N . VAL B 1 87 ? -7.199 26.219 -1.039 1 98.06 87 VAL B N 1
ATOM 2820 C CA . VAL B 1 87 ? -6.145 27.047 -0.468 1 98.06 87 VAL B CA 1
ATOM 2821 C C . VAL B 1 87 ? -4.926 26.188 -0.148 1 98.06 87 VAL B C 1
ATOM 2823 O O . VAL B 1 87 ? -4.98 25.312 0.733 1 98.06 87 VAL B O 1
ATOM 2826 N N . PRO B 1 88 ? -3.84 26.391 -0.818 1 98.38 88 PRO B N 1
ATOM 2827 C CA . PRO B 1 88 ? -2.641 25.609 -0.5 1 98.38 88 PRO B CA 1
ATOM 2828 C C . PRO B 1 88 ? -2.029 25.984 0.847 1 98.38 88 PRO B C 1
ATOM 2830 O O . PRO B 1 88 ? -2.236 27.109 1.328 1 98.38 88 PRO B O 1
ATOM 2833 N N . LEU B 1 89 ? -1.29 25.062 1.39 1 98.62 89 LEU B N 1
ATOM 2834 C CA . LEU B 1 89 ? -0.745 25.234 2.732 1 98.62 89 LEU B CA 1
ATOM 2835 C C . LEU B 1 89 ? 0.779 25.188 2.711 1 98.62 89 LEU B C 1
ATOM 2837 O O . LEU B 1 89 ? 1.369 24.453 1.917 1 98.62 89 LEU B O 1
ATOM 2841 N N . VAL B 1 90 ? 1.37 25.938 3.547 1 98.5 90 VAL B N 1
ATOM 2842 C CA . VAL B 1 90 ? 2.785 25.859 3.895 1 98.5 90 VAL B CA 1
ATOM 2843 C C . VAL B 1 90 ? 2.939 25.641 5.398 1 98.5 90 VAL B C 1
ATOM 2845 O O . VAL B 1 90 ? 2.336 26.359 6.199 1 98.5 90 VAL B O 1
ATOM 2848 N N . GLY B 1 91 ? 3.721 24.656 5.738 1 97.56 91 GLY B N 1
ATOM 2849 C CA . GLY B 1 91 ? 3.875 24.344 7.145 1 97.56 91 GLY B CA 1
ATOM 2850 C C . GLY B 1 91 ? 5.238 24.719 7.699 1 97.56 91 GLY B C 1
ATOM 2851 O O . GLY B 1 91 ? 6.266 24.25 7.195 1 97.56 91 GLY B O 1
ATOM 2852 N N . ILE B 1 92 ? 5.223 25.516 8.734 1 96.19 92 ILE B N 1
ATOM 2853 C CA . ILE B 1 92 ? 6.426 25.891 9.461 1 96.19 92 ILE B CA 1
ATOM 2854 C C . ILE B 1 92 ? 6.395 25.281 10.859 1 96.19 92 ILE B C 1
ATOM 2856 O O . ILE B 1 92 ? 5.453 25.516 11.625 1 96.19 92 ILE B O 1
ATOM 2860 N N . ASN B 1 93 ? 7.43 24.453 11.125 1 92.69 93 ASN B N 1
ATOM 2861 C CA . ASN B 1 93 ? 7.43 23.766 12.414 1 92.69 93 ASN B CA 1
ATOM 2862 C C . ASN B 1 93 ? 7.926 24.672 13.531 1 92.69 93 ASN B C 1
ATOM 2864 O O . ASN B 1 93 ? 8.297 25.828 13.289 1 92.69 93 ASN B O 1
ATOM 2868 N N . LEU B 1 94 ? 7.785 24.297 14.867 1 84.5 94 LEU B N 1
ATOM 2869 C CA . LEU B 1 94 ? 8.18 25.078 16.031 1 84.5 94 LEU B CA 1
ATOM 2870 C C . LEU B 1 94 ? 9.445 24.5 16.672 1 84.5 94 LEU B C 1
ATOM 2872 O O . LEU B 1 94 ? 9.75 24.781 17.828 1 84.5 94 LEU B O 1
ATOM 2876 N N . GLY B 1 95 ? 10.164 23.719 15.961 1 78.75 95 GLY B N 1
ATOM 2877 C CA . GLY B 1 95 ? 11.391 23.156 16.516 1 78.75 95 GLY B CA 1
ATOM 2878 C C . GLY B 1 95 ? 11.719 21.781 15.953 1 78.75 95 GLY B C 1
ATOM 2879 O O . GLY B 1 95 ? 12.859 21.531 15.57 1 78.75 95 GLY B O 1
ATOM 2880 N N . ARG B 1 96 ? 10.695 20.953 16.016 1 84.25 96 ARG B N 1
ATOM 2881 C CA . ARG B 1 96 ? 10.953 19.609 15.5 1 84.25 96 ARG B CA 1
ATOM 2882 C C . ARG B 1 96 ? 10.258 19.391 14.164 1 84.25 96 ARG B C 1
ATOM 2884 O O . ARG B 1 96 ? 9.109 19.797 13.977 1 84.25 96 ARG B O 1
ATOM 2891 N N . LEU B 1 97 ? 10.961 18.766 13.328 1 90.44 97 LEU B N 1
ATOM 2892 C CA . LEU B 1 97 ? 10.453 18.422 12 1 90.44 97 LEU B CA 1
ATOM 2893 C C . LEU B 1 97 ? 9.234 17.516 12.094 1 90.44 97 LEU B C 1
ATOM 2895 O O . LEU B 1 97 ? 9.211 16.578 12.898 1 90.44 97 LEU B O 1
ATOM 2899 N N . GLY B 1 98 ? 8.172 17.844 11.297 1 94.94 98 GLY B N 1
ATOM 2900 C CA . GLY B 1 98 ? 7 17 11.188 1 94.94 98 GLY B CA 1
ATOM 2901 C C . GLY B 1 98 ? 6.789 16.453 9.789 1 94.94 98 GLY B C 1
ATOM 2902 O O . GLY B 1 98 ? 7.473 16.859 8.844 1 94.94 98 GLY B O 1
ATOM 2903 N N . PHE B 1 99 ? 5.875 15.555 9.641 1 96.94 99 PHE B N 1
ATOM 2904 C CA . PHE B 1 99 ? 5.57 14.961 8.336 1 96.94 99 PHE 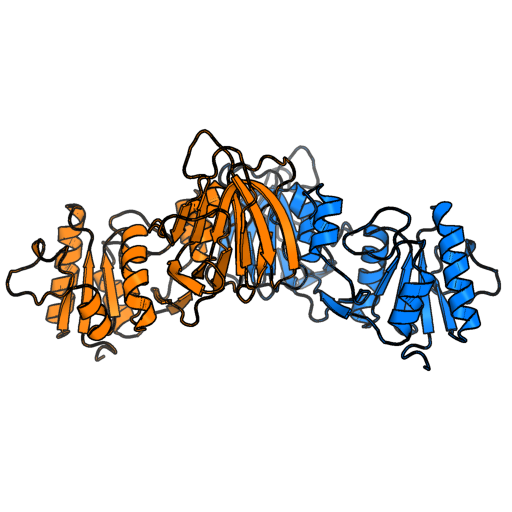B CA 1
ATOM 2905 C C . PHE B 1 99 ? 4.875 15.977 7.434 1 96.94 99 PHE B C 1
ATOM 2907 O O . PHE B 1 99 ? 4.988 15.906 6.211 1 96.94 99 PHE B O 1
ATOM 2914 N N . LEU B 1 100 ? 4.176 16.953 8.086 1 97.38 100 LEU B N 1
ATOM 2915 C CA . LEU B 1 100 ? 3.434 17.938 7.301 1 97.38 100 LEU B CA 1
ATOM 2916 C C . LEU B 1 100 ? 4.09 19.312 7.383 1 97.38 100 LEU B C 1
ATOM 2918 O O . LEU B 1 100 ? 3.986 20.109 6.449 1 97.38 100 LEU B O 1
ATOM 2922 N N . VAL B 1 101 ? 4.715 19.625 8.5 1 96.62 101 VAL B N 1
ATOM 2923 C CA . VAL B 1 101 ? 5.379 20.906 8.711 1 96.62 101 VAL B CA 1
ATOM 2924 C C . VAL B 1 101 ? 6.887 20.734 8.539 1 96.62 101 VAL B C 1
ATOM 2926 O O . VAL B 1 101 ? 7.602 20.484 9.508 1 96.62 101 VAL B O 1
ATOM 2929 N N . ASP B 1 102 ? 7.367 21.031 7.371 1 96.31 102 ASP B N 1
ATOM 2930 C CA . ASP B 1 102 ? 8.703 20.594 6.984 1 96.31 102 ASP B CA 1
ATOM 2931 C C . ASP B 1 102 ? 9.672 21.781 6.918 1 96.31 102 ASP B C 1
ATOM 2933 O O . ASP B 1 102 ? 10.812 21.625 6.492 1 96.31 102 ASP B O 1
ATOM 2937 N N . ILE B 1 103 ? 9.266 23 7.336 1 96.75 103 ILE B N 1
ATOM 2938 C CA . ILE B 1 103 ? 10.141 24.172 7.316 1 96.75 103 ILE B CA 1
ATOM 2939 C C . ILE B 1 103 ? 10.5 24.562 8.75 1 96.75 103 ILE B C 1
ATOM 2941 O O . ILE B 1 103 ? 9.617 24.781 9.578 1 96.75 103 ILE B O 1
ATOM 2945 N N . SER B 1 104 ? 11.742 24.688 9.031 1 94.38 104 SER B N 1
ATOM 2946 C CA . SER B 1 104 ? 12.211 25.078 10.359 1 94.38 104 SER B CA 1
ATOM 2947 C C . SER B 1 104 ? 12.023 26.562 10.594 1 94.38 104 SER B C 1
ATOM 2949 O O . SER B 1 104 ? 12.062 27.359 9.656 1 94.38 104 SER B O 1
ATOM 2951 N N . PRO B 1 105 ? 11.922 26.938 11.859 1 92.31 105 PRO B N 1
ATOM 2952 C CA . PRO B 1 105 ? 11.75 28.359 12.188 1 92.31 105 PRO B CA 1
ATOM 2953 C C . PRO B 1 105 ? 12.914 29.219 11.703 1 92.31 105 PRO B C 1
ATOM 2955 O O . PRO B 1 105 ? 12.703 30.344 11.234 1 92.31 105 PRO B O 1
ATOM 2958 N N . ASN B 1 106 ? 14.086 28.688 11.75 1 92.31 106 ASN B N 1
ATOM 2959 C CA . ASN B 1 106 ? 15.273 29.453 11.391 1 92.31 106 ASN B CA 1
ATOM 2960 C C . ASN B 1 106 ? 15.336 29.719 9.891 1 92.31 106 ASN B C 1
ATOM 2962 O O . ASN B 1 106 ? 16.031 30.641 9.453 1 92.31 106 ASN B O 1
ATOM 2966 N N . GLU B 1 107 ? 14.625 28.906 9.125 1 95 107 GLU B N 1
ATOM 2967 C CA . GLU B 1 107 ? 14.625 29.078 7.672 1 95 107 GLU B CA 1
ATOM 2968 C C . GLU B 1 107 ? 13.273 29.578 7.168 1 95 107 GLU B C 1
ATOM 2970 O O . GLU B 1 107 ? 13.039 29.625 5.961 1 95 107 GLU B O 1
ATOM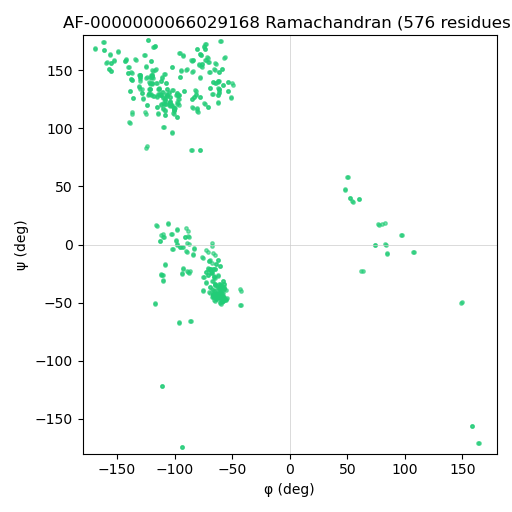 2975 N N . ALA B 1 108 ? 12.445 29.922 8.023 1 95.62 108 ALA B N 1
ATOM 2976 C CA . ALA B 1 108 ? 11.039 30.172 7.699 1 95.62 108 ALA B CA 1
ATOM 2977 C C . ALA B 1 108 ? 10.898 31.281 6.672 1 95.62 108 ALA B C 1
ATOM 2979 O O . ALA B 1 108 ? 10.258 31.109 5.633 1 95.62 108 ALA B O 1
ATOM 2980 N N . VAL B 1 109 ? 11.523 32.406 6.926 1 96.5 109 VAL B N 1
ATOM 2981 C CA . VAL B 1 109 ? 11.359 33.594 6.074 1 96.5 109 VAL B CA 1
ATOM 2982 C C . VAL B 1 109 ? 11.961 33.312 4.695 1 96.5 109 VAL B C 1
ATOM 2984 O O . VAL B 1 109 ? 11.328 33.594 3.672 1 96.5 109 VAL B O 1
ATOM 2987 N N . ASP B 1 110 ? 13.125 32.688 4.641 1 96.94 110 ASP B N 1
ATOM 2988 C CA . ASP B 1 110 ? 13.797 32.406 3.379 1 96.94 110 ASP B CA 1
ATOM 2989 C C . ASP B 1 110 ? 12.992 31.422 2.539 1 96.94 110 ASP B C 1
ATOM 2991 O O . ASP B 1 110 ? 12.797 31.641 1.34 1 96.94 110 ASP B O 1
ATOM 2995 N N . LYS B 1 111 ? 12.562 30.375 3.152 1 97.38 111 LYS B N 1
ATOM 2996 C CA . LYS B 1 111 ? 11.805 29.359 2.438 1 97.38 111 LYS B CA 1
ATOM 2997 C C . LYS B 1 111 ? 10.445 29.875 1.996 1 97.38 111 LYS B C 1
ATOM 2999 O O . LYS B 1 111 ? 9.977 29.562 0.899 1 97.38 111 LYS B O 1
ATOM 3004 N N . LEU B 1 112 ? 9.859 30.656 2.857 1 96.81 112 LEU B N 1
ATOM 3005 C CA . LEU B 1 112 ? 8.578 31.25 2.49 1 96.81 112 LEU B CA 1
ATOM 3006 C C . LEU B 1 112 ? 8.75 32.188 1.306 1 96.81 112 LEU B C 1
ATOM 3008 O O . LEU B 1 112 ? 7.918 32.219 0.391 1 96.81 112 LEU B O 1
ATOM 3012 N N . HIS B 1 113 ? 9.805 33.031 1.307 1 96.5 113 HIS B N 1
ATOM 3013 C CA . HIS B 1 113 ? 10.094 33.906 0.183 1 96.5 113 HIS B CA 1
ATOM 3014 C C . HIS B 1 113 ? 10.211 33.125 -1.12 1 96.5 113 HIS B C 1
ATOM 3016 O O . HIS B 1 113 ? 9.625 33.5 -2.135 1 96.5 113 HIS B O 1
ATOM 3022 N N . ALA B 1 114 ? 10.945 32.031 -1.05 1 97.12 114 ALA B N 1
ATOM 3023 C CA . ALA B 1 114 ? 11.133 31.203 -2.232 1 97.12 114 ALA B CA 1
ATOM 3024 C C . ALA B 1 114 ? 9.797 30.641 -2.721 1 97.12 114 ALA B C 1
ATOM 3026 O O . ALA B 1 114 ? 9.492 30.703 -3.912 1 97.12 114 ALA B O 1
ATOM 3027 N N . ILE B 1 115 ? 9 30.156 -1.815 1 97.31 115 ILE B N 1
ATOM 3028 C CA . ILE B 1 115 ? 7.727 29.531 -2.15 1 97.31 115 ILE B CA 1
ATOM 3029 C C . ILE B 1 115 ? 6.789 30.578 -2.754 1 97.31 115 ILE B C 1
ATOM 3031 O O . ILE B 1 115 ? 6.172 30.344 -3.797 1 97.31 115 ILE B O 1
ATOM 3035 N N . LEU B 1 116 ? 6.719 31.766 -2.176 1 96.12 116 LEU B N 1
ATOM 3036 C CA . LEU B 1 116 ? 5.82 32.812 -2.641 1 96.12 116 LEU B CA 1
ATOM 3037 C C . LEU B 1 116 ? 6.262 33.344 -4 1 96.12 116 LEU B C 1
ATOM 3039 O O . LEU B 1 116 ? 5.453 33.906 -4.75 1 96.12 116 LEU B O 1
ATOM 3043 N N . SER B 1 117 ? 7.543 33.125 -4.273 1 94.81 117 SER B N 1
ATOM 3044 C CA . SER B 1 117 ? 8.078 33.562 -5.559 1 94.81 117 SER B CA 1
ATOM 3045 C C . SER B 1 117 ? 7.914 32.469 -6.621 1 94.81 117 SER B C 1
ATOM 3047 O O . SER B 1 117 ? 8.312 32.656 -7.77 1 94.81 117 SER B O 1
ATOM 3049 N N . GLY B 1 118 ? 7.457 31.297 -6.184 1 95.06 118 GLY B N 1
ATOM 3050 C CA . GLY B 1 118 ? 7.164 30.234 -7.141 1 95.06 118 GLY B CA 1
ATOM 3051 C C . GLY B 1 118 ? 8.172 29.109 -7.098 1 95.06 118 GLY B C 1
ATOM 3052 O O . GLY B 1 118 ? 8.016 28.109 -7.805 1 95.06 118 GLY B O 1
ATOM 3053 N N . ALA B 1 119 ? 9.203 29.266 -6.348 1 96.62 119 ALA B N 1
ATOM 3054 C CA . ALA B 1 119 ? 10.211 28.203 -6.215 1 96.62 119 ALA B CA 1
ATOM 3055 C C . ALA B 1 119 ? 9.805 27.203 -5.145 1 96.62 119 ALA B C 1
ATOM 3057 O O . ALA B 1 119 ? 10.305 27.234 -4.02 1 96.62 119 ALA B O 1
ATOM 3058 N N . CYS B 1 120 ? 8.945 26.281 -5.512 1 97.12 120 CYS B N 1
ATOM 3059 C CA . CYS B 1 120 ? 8.445 25.312 -4.559 1 97.12 120 CYS B CA 1
ATOM 3060 C C . CYS B 1 120 ? 7.969 24.047 -5.273 1 97.12 120 CYS B C 1
ATOM 3062 O O . CYS B 1 120 ? 7.887 24.016 -6.504 1 97.12 120 CYS B O 1
ATOM 3064 N N . ARG B 1 121 ? 7.801 23 -4.566 1 97.06 121 ARG B N 1
ATOM 3065 C CA . ARG B 1 121 ? 7.152 21.766 -5.004 1 97.06 121 ARG B CA 1
ATOM 3066 C C . ARG B 1 121 ? 5.723 21.688 -4.484 1 97.06 121 ARG B C 1
ATOM 3068 O O . ARG B 1 121 ? 5.5 21.562 -3.275 1 97.06 121 ARG B O 1
ATOM 3075 N N . ALA B 1 122 ? 4.785 21.75 -5.398 1 97.44 122 ALA B N 1
ATOM 3076 C CA . ALA B 1 122 ? 3.385 21.594 -5.023 1 97.44 122 ALA B CA 1
ATOM 3077 C C . ALA B 1 122 ? 2.998 20.109 -4.973 1 97.44 122 ALA B C 1
ATOM 3079 O O . ALA B 1 122 ? 3.264 19.359 -5.914 1 97.44 122 ALA B O 1
ATOM 3080 N N . GLU B 1 123 ? 2.496 19.703 -3.924 1 98.12 123 GLU B N 1
ATOM 3081 C CA . GLU B 1 123 ? 2.082 18.312 -3.738 1 98.12 123 GLU B CA 1
ATOM 3082 C C . GLU B 1 123 ? 0.597 18.219 -3.395 1 98.12 123 GLU B C 1
ATOM 3084 O O . GLU B 1 123 ? 0.095 18.984 -2.574 1 98.12 123 GLU B O 1
ATOM 3089 N N . GLU B 1 124 ? -0.095 17.281 -4.082 1 98.31 124 GLU B N 1
ATOM 3090 C CA . GLU B 1 124 ? -1.504 17.016 -3.807 1 98.31 124 GLU B CA 1
ATOM 3091 C C . GLU B 1 124 ? -1.681 15.727 -3.021 1 98.31 124 GLU B C 1
ATOM 3093 O O . GLU B 1 124 ? -1.153 14.68 -3.412 1 98.31 124 GLU B O 1
ATOM 3098 N N . ARG B 1 125 ? -2.279 15.789 -1.937 1 98.38 125 ARG B N 1
ATOM 3099 C CA . ARG B 1 125 ? -2.662 14.641 -1.124 1 98.38 125 ARG B CA 1
ATOM 3100 C C . ARG B 1 125 ? -4.176 14.586 -0.934 1 98.38 125 ARG B C 1
ATOM 3102 O O . ARG B 1 125 ? -4.828 15.625 -0.803 1 98.38 125 ARG B O 1
ATOM 3109 N N . TYR B 1 126 ? -4.766 13.422 -0.908 1 98.5 126 TYR B N 1
ATOM 3110 C CA . TYR B 1 126 ? -6.219 13.312 -0.892 1 98.5 126 TYR B CA 1
ATOM 3111 C C . TYR B 1 126 ? -6.719 12.891 0.483 1 98.5 126 TYR B C 1
ATOM 3113 O O . TYR B 1 126 ? -6.254 11.891 1.039 1 98.5 126 TYR B O 1
ATOM 3121 N N . PRO B 1 127 ? -7.648 13.641 1.014 1 98.62 127 PRO B N 1
ATOM 3122 C CA . PRO B 1 127 ? -8.352 13.195 2.221 1 98.62 127 PRO B CA 1
ATOM 3123 C C . PRO B 1 127 ? -9.336 12.055 1.948 1 98.62 127 PRO B C 1
ATOM 3125 O O . PRO B 1 127 ? -9.523 11.664 0.794 1 98.62 127 PRO B O 1
ATOM 3128 N N . LEU B 1 128 ? -9.836 11.555 3.004 1 98.81 128 LEU B N 1
ATOM 3129 C CA . LEU B 1 128 ? -10.984 10.656 2.938 1 98.81 128 LEU B CA 1
ATOM 3130 C C . LEU B 1 128 ? -12.281 11.422 3.166 1 98.81 128 LEU B C 1
ATOM 3132 O O . LEU B 1 128 ? -12.312 12.398 3.918 1 98.81 128 LEU B O 1
ATOM 3136 N N . ALA B 1 129 ? -13.297 11.016 2.482 1 98.62 129 ALA B N 1
ATOM 3137 C CA . ALA B 1 129 ? -14.672 11.438 2.768 1 98.62 129 ALA B CA 1
ATOM 3138 C C . ALA B 1 129 ? -15.469 10.297 3.406 1 98.62 129 ALA B C 1
ATOM 3140 O O . ALA B 1 129 ? -15.508 9.188 2.877 1 98.62 129 ALA B O 1
ATOM 3141 N N . ALA B 1 130 ? -16.109 10.57 4.504 1 98.62 130 ALA B N 1
ATOM 3142 C CA . ALA B 1 130 ? -16.891 9.562 5.223 1 98.62 130 ALA B CA 1
ATOM 3143 C C . ALA B 1 130 ? -18.344 9.992 5.359 1 98.62 130 ALA B C 1
ATOM 3145 O O . ALA B 1 130 ? -18.641 11.172 5.562 1 98.62 130 ALA B O 1
ATOM 3146 N N . ARG B 1 131 ? -19.203 9.016 5.273 1 98.5 131 ARG B N 1
ATOM 3147 C CA . ARG B 1 131 ? -20.625 9.227 5.508 1 98.5 131 ARG B CA 1
ATOM 3148 C C . ARG B 1 131 ? -21.188 8.18 6.469 1 98.5 131 ARG B C 1
ATOM 3150 O O . ARG B 1 131 ? -20.812 7.004 6.398 1 98.5 131 ARG B O 1
ATOM 3157 N N . LEU B 1 132 ? -21.953 8.641 7.344 1 98.25 132 LEU B N 1
ATOM 3158 C CA . LEU B 1 132 ? -22.75 7.77 8.195 1 98.25 132 LEU B CA 1
ATOM 3159 C C . LEU B 1 132 ? -24.172 7.645 7.664 1 98.25 132 LEU B C 1
ATOM 3161 O O . LEU B 1 132 ? -24.875 8.641 7.527 1 98.25 132 LEU B O 1
ATOM 3165 N N . LEU B 1 133 ? -24.562 6.453 7.406 1 98.25 133 LEU B N 1
ATOM 3166 C CA . LEU B 1 133 ? -25.875 6.195 6.82 1 98.25 133 LEU B CA 1
ATOM 3167 C C . LEU B 1 133 ? -26.781 5.496 7.816 1 98.25 133 LEU B C 1
ATOM 3169 O O . LEU B 1 133 ? -26.391 4.52 8.453 1 98.25 133 LEU B O 1
ATOM 3173 N N . ARG B 1 134 ? -27.984 6.059 7.996 1 97 134 ARG B N 1
ATOM 3174 C CA . ARG B 1 134 ? -29.078 5.465 8.773 1 97 134 ARG B CA 1
ATOM 3175 C C . ARG B 1 134 ? -30.344 5.324 7.93 1 97 134 ARG B C 1
ATOM 3177 O O . ARG B 1 134 ? -30.859 6.32 7.422 1 97 134 ARG B O 1
ATOM 3184 N N . ASN B 1 135 ? -30.844 4.059 7.762 1 94.88 135 ASN B N 1
ATOM 3185 C CA . ASN B 1 135 ? -32 3.791 6.922 1 94.88 135 ASN B CA 1
ATOM 3186 C C . ASN B 1 135 ? -31.812 4.34 5.512 1 94.88 135 ASN B C 1
ATOM 3188 O O . ASN B 1 135 ? -32.688 5.012 4.977 1 94.88 135 ASN B O 1
ATOM 3192 N N . GLY B 1 136 ? -30.562 4.23 5.027 1 93.56 136 GLY B N 1
ATOM 3193 C CA . GLY B 1 136 ? -30.25 4.59 3.652 1 93.56 136 GLY B CA 1
ATOM 3194 C C . GLY B 1 136 ? -30.016 6.074 3.467 1 93.56 136 GLY B C 1
ATOM 3195 O O . GLY B 1 136 ? -29.688 6.523 2.365 1 93.56 136 GLY B O 1
ATOM 3196 N N . GLN B 1 137 ? -30.125 6.816 4.57 1 97.06 137 GLN B N 1
ATOM 3197 C CA . GLN B 1 137 ? -29.938 8.258 4.488 1 97.06 137 GLN B CA 1
ATOM 3198 C C . GLN B 1 137 ? -28.656 8.688 5.191 1 97.06 137 GLN B C 1
ATOM 3200 O O . GLN B 1 137 ? -28.312 8.156 6.246 1 97.06 137 GLN B O 1
ATOM 3205 N N . THR B 1 138 ? -28.047 9.641 4.629 1 97.62 138 THR B N 1
ATOM 3206 C CA . THR B 1 138 ? -26.859 10.203 5.262 1 97.62 138 THR B CA 1
ATOM 3207 C C . THR B 1 138 ? -27.234 11.062 6.461 1 97.62 138 THR B C 1
ATOM 3209 O O . THR B 1 138 ? -27.938 12.07 6.312 1 97.62 138 THR B O 1
ATOM 3212 N N . ILE B 1 139 ? -26.75 10.75 7.633 1 96.12 139 ILE B N 1
ATOM 3213 C CA . ILE B 1 139 ? -27.125 11.531 8.812 1 96.12 139 ILE B CA 1
ATOM 3214 C C . ILE B 1 139 ? -25.938 12.375 9.258 1 96.12 139 ILE B C 1
ATOM 3216 O O . ILE B 1 139 ? -26.094 13.289 10.07 1 96.12 139 ILE B O 1
ATOM 3220 N N . ALA B 1 140 ? -24.734 12.008 8.781 1 97.31 140 ALA B N 1
ATOM 3221 C CA . ALA B 1 140 ? -23.516 12.773 9.055 1 97.31 140 ALA B CA 1
ATOM 3222 C C . ALA B 1 140 ? -22.469 12.547 7.977 1 97.31 140 ALA B C 1
ATOM 3224 O O . ALA B 1 140 ? -22.469 11.508 7.312 1 97.31 140 ALA B O 1
ATOM 3225 N N . GLN B 1 141 ? -21.703 13.484 7.742 1 97.38 141 GLN B N 1
ATOM 3226 C CA . GLN B 1 141 ? -20.578 13.398 6.801 1 97.38 141 GLN B CA 1
ATOM 3227 C C . GLN B 1 141 ? -19.344 14.117 7.34 1 97.38 141 GLN B C 1
ATOM 3229 O O . GLN B 1 141 ? -19.469 15.023 8.164 1 97.38 141 GLN B O 1
ATOM 3234 N N . GLY B 1 142 ? -18.219 13.703 6.949 1 96.62 142 GLY B N 1
ATOM 3235 C CA . GLY B 1 142 ? -16.953 14.305 7.367 1 96.62 142 GLY B CA 1
ATOM 3236 C C . GLY B 1 142 ? -15.797 13.961 6.453 1 96.62 142 GLY B C 1
ATOM 3237 O O . GLY B 1 142 ? -15.945 13.164 5.523 1 96.62 142 GLY B O 1
ATOM 3238 N N . SER B 1 143 ? -14.75 14.656 6.637 1 97.38 143 SER B N 1
ATOM 3239 C CA . SER B 1 143 ? -13.516 14.391 5.898 1 97.38 143 SER B CA 1
ATOM 3240 C C . SER B 1 143 ? -12.344 14.156 6.844 1 97.38 143 SER B C 1
ATOM 3242 O O . SER B 1 143 ? -12.367 14.594 7.996 1 97.38 143 SER B O 1
ATOM 3244 N N . ALA B 1 144 ? -11.406 13.43 6.398 1 98.44 144 ALA B N 1
ATOM 3245 C CA . ALA B 1 144 ? -10.227 13.109 7.199 1 98.44 144 ALA B CA 1
ATOM 3246 C C . ALA B 1 144 ? -8.953 13.242 6.367 1 98.44 144 ALA B C 1
ATOM 3248 O O . ALA B 1 144 ? -8.82 12.609 5.316 1 98.44 144 ALA B O 1
ATOM 3249 N N . ILE B 1 145 ? -8.031 14.039 6.891 1 98.5 145 ILE B N 1
ATOM 3250 C CA . ILE B 1 145 ? -6.723 14.164 6.262 1 98.5 145 ILE B CA 1
ATOM 3251 C C . ILE B 1 145 ? -5.887 12.922 6.559 1 98.5 145 ILE B C 1
ATOM 3253 O O . ILE B 1 145 ? -5.184 12.414 5.684 1 98.5 145 ILE B O 1
ATOM 3257 N N . ASN B 1 146 ? -6.043 12.477 7.77 1 98.5 146 ASN B N 1
ATOM 3258 C CA . ASN B 1 146 ? -5.32 11.281 8.195 1 98.5 146 ASN B CA 1
ATOM 3259 C C . ASN B 1 146 ? -6.18 10.031 8.062 1 98.5 146 ASN B C 1
ATOM 3261 O O . ASN B 1 146 ? -5.91 9.172 7.215 1 98.5 146 ASN B O 1
ATOM 3265 N N . GLU B 1 147 ? -7.25 9.961 8.883 1 98.81 147 GLU B N 1
ATOM 3266 C CA . GLU B 1 147 ? -7.93 8.664 8.914 1 98.81 147 GLU B CA 1
ATOM 3267 C C . GLU B 1 147 ? -9.359 8.805 9.438 1 98.81 147 GLU B C 1
ATOM 3269 O O . GLU B 1 147 ? -9.688 9.797 10.094 1 98.81 147 GLU B O 1
ATOM 3274 N N . VAL B 1 148 ? -10.148 7.91 9.094 1 98.81 148 VAL B N 1
ATOM 3275 C CA . VAL B 1 148 ? -11.422 7.602 9.734 1 98.81 148 VAL B CA 1
ATOM 3276 C C . VAL B 1 148 ? -11.242 6.422 10.695 1 98.81 148 VAL B C 1
ATOM 3278 O O . VAL B 1 148 ? -10.688 5.387 10.312 1 98.81 148 VAL B O 1
ATOM 3281 N N . VAL B 1 149 ? -11.688 6.598 11.938 1 98.38 149 VAL B N 1
ATOM 3282 C CA . VAL B 1 149 ? -11.562 5.535 12.93 1 98.38 149 VAL B CA 1
ATOM 3283 C C . VAL B 1 149 ? -12.945 5.109 13.414 1 98.38 149 VAL B C 1
ATOM 3285 O O . VAL B 1 149 ? -13.781 5.957 13.742 1 98.38 149 VAL B O 1
ATOM 3288 N N . VAL B 1 150 ? -13.172 3.861 13.359 1 97.06 150 VAL B N 1
ATOM 3289 C CA . VAL B 1 150 ? -14.305 3.252 14.047 1 97.06 150 VAL B CA 1
ATOM 3290 C C . VAL B 1 150 ? -13.82 2.529 15.305 1 97.06 150 VAL B C 1
ATOM 3292 O O . VAL B 1 150 ? -12.93 1.676 15.227 1 97.06 150 VAL B O 1
ATOM 3295 N N . HIS B 1 151 ? -14.367 2.818 16.391 1 94 151 HIS B N 1
ATOM 3296 C CA . HIS B 1 151 ? -13.883 2.182 17.609 1 94 151 HIS B CA 1
ATOM 3297 C C . HIS B 1 151 ? -15.031 1.874 18.562 1 94 151 HIS B C 1
ATOM 3299 O O . HIS B 1 151 ? -16.125 2.439 18.438 1 94 151 HIS B O 1
ATOM 3305 N N . SER B 1 152 ? -14.984 0.907 19.562 1 88.56 152 SER B N 1
ATOM 3306 C CA . SER B 1 152 ? -15.984 0.398 20.484 1 88.56 152 SER B CA 1
ATOM 3307 C C . SER B 1 152 ? -16.391 1.466 21.5 1 88.56 152 SER B C 1
ATOM 3309 O O . SER B 1 152 ? -17.469 1.378 22.094 1 88.56 152 SER B O 1
ATOM 3311 N N . GLY B 1 153 ? -16 2.588 21.578 1 75.88 153 GLY B N 1
ATOM 3312 C CA . GLY B 1 153 ? -16.359 3.643 22.516 1 75.88 153 GLY B CA 1
ATOM 3313 C C . GLY B 1 153 ? -16.016 3.301 23.953 1 75.88 153 GLY B C 1
ATOM 3314 O O . GLY B 1 153 ? -16.141 4.148 24.844 1 75.88 153 GLY B O 1
ATOM 3315 N N . SER B 1 154 ? -15.898 1.983 24.234 1 70.88 154 SER B N 1
ATOM 3316 C CA . SER B 1 154 ? -15.547 1.545 25.578 1 70.88 154 SER B CA 1
ATOM 3317 C C . SER B 1 154 ? -14.281 0.703 25.578 1 70.88 154 SER B C 1
ATOM 3319 O O . SER B 1 154 ? -14.062 -0.094 24.672 1 70.88 154 SER B O 1
ATOM 3321 N N . ALA B 1 155 ? -13.453 0.911 26.547 1 64.62 155 ALA B N 1
ATOM 3322 C CA . ALA B 1 155 ? -12.195 0.179 26.672 1 64.62 155 ALA B CA 1
ATOM 3323 C C . ALA B 1 155 ? -12.438 -1.276 27.047 1 64.62 155 ALA B C 1
ATOM 3325 O O . ALA B 1 155 ? -11.578 -2.135 26.844 1 64.62 155 ALA B O 1
ATOM 3326 N N . THR B 1 156 ? -13.516 -1.488 27.422 1 71.12 156 THR B N 1
ATOM 3327 C CA . THR B 1 156 ? -13.711 -2.809 28.016 1 71.12 156 THR B CA 1
ATOM 3328 C C . THR B 1 156 ? -14.398 -3.746 27.016 1 71.12 156 THR B C 1
ATOM 3330 O O . THR B 1 156 ? -14.531 -4.941 27.281 1 71.12 156 THR B O 1
ATOM 3333 N N . SER B 1 157 ? -14.727 -3.182 25.906 1 79.75 157 SER B N 1
ATOM 3334 C CA . SER B 1 157 ? -15.469 -4.078 25.031 1 79.75 157 SER B CA 1
ATOM 3335 C C . SER B 1 157 ? -15 -3.945 23.578 1 79.75 157 SER B C 1
ATOM 3337 O O . SER B 1 157 ? -14.68 -2.848 23.125 1 79.75 157 SER B O 1
ATOM 3339 N N . MET B 1 158 ? -14.977 -5.09 22.969 1 87.12 158 MET B N 1
ATOM 3340 C CA . MET B 1 158 ? -14.703 -5.121 21.531 1 87.12 158 MET B CA 1
ATOM 3341 C C . MET B 1 158 ? -15.977 -4.898 20.734 1 87.12 158 MET B C 1
ATOM 3343 O O . MET B 1 158 ? -17.078 -5.008 21.266 1 87.12 158 MET B O 1
ATOM 3347 N N . ILE B 1 159 ? -15.758 -4.473 19.531 1 90.38 159 ILE B N 1
ATOM 3348 C CA . ILE B 1 159 ? -16.875 -4.34 18.609 1 90.38 159 ILE B CA 1
ATOM 3349 C C . ILE B 1 159 ? -16.688 -5.301 17.438 1 90.38 159 ILE B C 1
ATOM 3351 O O . ILE B 1 159 ? -15.57 -5.691 17.109 1 90.38 159 ILE B O 1
ATOM 3355 N N . GLU B 1 160 ? -17.797 -5.703 16.906 1 93 160 GLU B N 1
ATOM 3356 C CA . GLU B 1 160 ? -17.75 -6.547 15.719 1 93 160 GLU B CA 1
ATOM 3357 C C . GLU B 1 160 ? -18.109 -5.75 14.469 1 93 160 GLU B C 1
ATOM 3359 O O . GLU B 1 160 ? -19.219 -5.238 14.344 1 93 160 GLU B O 1
ATOM 3364 N N . LEU B 1 161 ? -17.203 -5.688 13.57 1 95.12 161 LEU B N 1
ATOM 3365 C CA . LEU B 1 161 ? -17.328 -4.895 12.359 1 95.12 161 LEU B CA 1
ATOM 3366 C C . LEU B 1 161 ? -17.391 -5.797 11.125 1 95.12 161 LEU B C 1
ATOM 3368 O O . LEU B 1 161 ? -16.672 -6.793 11.047 1 95.12 161 LEU B O 1
ATOM 3372 N N . GLU B 1 162 ? -18.297 -5.484 10.305 1 97 162 GLU B N 1
ATOM 3373 C CA . GLU B 1 162 ? -18.312 -6.07 8.969 1 97 162 GLU B CA 1
ATOM 3374 C C . GLU B 1 162 ? -17.828 -5.07 7.922 1 97 162 GLU B C 1
ATOM 3376 O O . GLU B 1 162 ? -18.422 -3.996 7.766 1 97 162 GLU B O 1
ATOM 3381 N N . THR B 1 163 ? -16.812 -5.441 7.215 1 98.25 163 THR B N 1
ATOM 3382 C CA . THR B 1 163 ? -16.203 -4.527 6.254 1 98.25 163 THR B CA 1
ATOM 3383 C C . THR B 1 163 ? -16.344 -5.062 4.832 1 98.25 163 THR B C 1
ATOM 3385 O O . THR B 1 163 ? -16.203 -6.266 4.602 1 98.25 163 THR B O 1
ATOM 3388 N N . ALA B 1 164 ? -16.641 -4.215 3.896 1 98.56 164 ALA B N 1
ATOM 3389 C CA . ALA B 1 164 ? -16.656 -4.535 2.473 1 98.56 164 ALA B CA 1
ATOM 3390 C C . ALA B 1 164 ? -15.867 -3.516 1.664 1 98.56 164 ALA B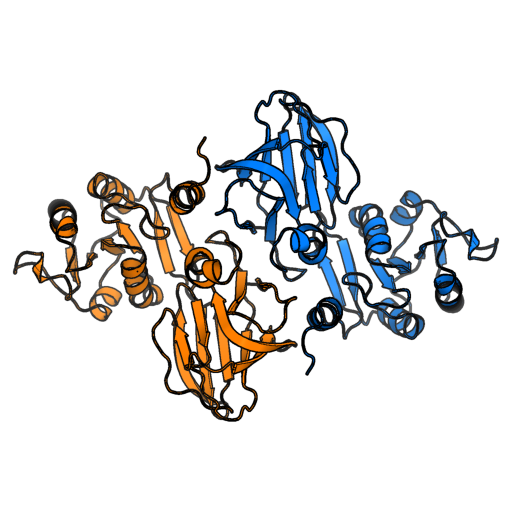 C 1
ATOM 3392 O O . ALA B 1 164 ? -15.773 -2.348 2.049 1 98.56 164 ALA B O 1
ATOM 3393 N N . ILE B 1 165 ? -15.234 -3.969 0.626 1 98.75 165 ILE B N 1
ATOM 3394 C CA . ILE B 1 165 ? -14.516 -3.123 -0.324 1 98.75 165 ILE B CA 1
ATOM 3395 C C . ILE B 1 165 ? -15.195 -3.199 -1.692 1 98.75 165 ILE B C 1
ATOM 3397 O O . ILE B 1 165 ? -15.273 -4.273 -2.291 1 98.75 165 ILE B O 1
ATOM 3401 N N . ASP B 1 166 ? -15.688 -2.062 -2.186 1 98.38 166 ASP B N 1
ATOM 3402 C CA . ASP B 1 166 ? -16.391 -1.993 -3.467 1 98.38 166 ASP B CA 1
ATOM 3403 C C . ASP B 1 166 ? -17.516 -3.014 -3.533 1 98.38 166 ASP B C 1
ATOM 3405 O O . ASP B 1 166 ? -17.672 -3.725 -4.531 1 98.38 166 ASP B O 1
ATOM 3409 N N . GLY B 1 167 ? -18.156 -3.115 -2.432 1 97.88 167 GLY B N 1
ATOM 3410 C CA . GLY B 1 167 ? -19.328 -3.963 -2.369 1 97.88 167 GLY B CA 1
ATOM 3411 C C . GLY B 1 167 ? -19 -5.422 -2.111 1 97.88 167 GLY B C 1
ATOM 3412 O O . GLY B 1 167 ? -19.906 -6.242 -1.932 1 97.88 167 GLY B O 1
ATOM 3413 N N . VAL B 1 168 ? -17.781 -5.805 -2.127 1 97.81 168 VAL B N 1
ATOM 3414 C CA . VAL B 1 168 ? -17.359 -7.184 -1.894 1 97.81 168 VAL B CA 1
ATOM 3415 C C . VAL B 1 168 ? -16.969 -7.363 -0.429 1 97.81 168 VAL B C 1
ATOM 3417 O O . VAL B 1 168 ? -16.156 -6.605 0.101 1 97.81 168 VAL B O 1
ATOM 3420 N N . PHE B 1 169 ? -17.516 -8.367 0.223 1 98.06 169 PHE B N 1
ATOM 3421 C CA . PHE B 1 169 ? -17.281 -8.648 1.635 1 98.06 169 PHE B CA 1
ATOM 3422 C C . PHE B 1 169 ? -15.82 -8.969 1.894 1 98.06 169 PHE B C 1
ATOM 3424 O O . PHE B 1 169 ? -15.258 -9.875 1.271 1 98.06 169 PHE B O 1
ATOM 3431 N N . LEU B 1 170 ? -15.211 -8.203 2.779 1 97.88 170 LEU B N 1
ATOM 3432 C CA . LEU B 1 170 ? -13.836 -8.477 3.201 1 97.88 170 LEU B CA 1
ATOM 3433 C C . LEU B 1 170 ? -13.812 -9.469 4.363 1 97.88 170 LEU B C 1
ATOM 3435 O O . LEU B 1 170 ? -13.391 -10.617 4.199 1 97.88 170 LEU B O 1
ATOM 3439 N N . ASN B 1 171 ? -14.352 -9.039 5.496 1 96.69 171 ASN B N 1
ATOM 3440 C CA . ASN B 1 171 ? -14.438 -9.906 6.664 1 96.69 171 ASN B CA 1
ATOM 3441 C C . ASN B 1 171 ? -15.328 -9.312 7.75 1 96.69 171 ASN B C 1
ATOM 3443 O O . ASN B 1 171 ? -15.828 -8.195 7.602 1 96.69 171 ASN B O 1
ATOM 3447 N N . SER B 1 172 ? -15.625 -10.133 8.711 1 95.06 172 SER B N 1
ATOM 3448 C CA . SER B 1 172 ? -16.125 -9.711 10.016 1 95.06 172 SER B CA 1
ATOM 3449 C C . SER B 1 172 ? -15.039 -9.82 11.078 1 95.06 172 SER B C 1
ATOM 3451 O O . SER B 1 172 ? -14.312 -10.812 11.133 1 95.06 172 SER B O 1
ATOM 3453 N N . GLN B 1 173 ? -14.891 -8.805 11.789 1 93.75 173 GLN B N 1
ATOM 3454 C CA . GLN B 1 173 ? -13.805 -8.859 12.758 1 93.75 173 GLN B CA 1
ATOM 3455 C C . GLN B 1 173 ? -14.242 -8.289 14.109 1 93.75 173 GLN B C 1
ATOM 3457 O O . GLN B 1 173 ? -15.031 -7.344 14.164 1 93.75 173 GLN B O 1
ATOM 3462 N N . ARG B 1 174 ? -13.781 -8.922 15.109 1 92.62 174 ARG B N 1
ATOM 3463 C CA . ARG B 1 174 ? -13.867 -8.383 16.453 1 92.62 174 ARG B CA 1
ATOM 3464 C C . ARG B 1 174 ? -12.562 -7.691 16.859 1 92.62 174 ARG B C 1
ATOM 3466 O O . ARG B 1 174 ? -11.484 -8.281 16.75 1 92.62 174 ARG B O 1
ATOM 3473 N N . SER B 1 175 ? -12.703 -6.508 17.234 1 93.62 175 SER B N 1
ATOM 3474 C CA . SER B 1 175 ? -11.547 -5.688 17.578 1 93.62 175 SER B CA 1
ATOM 3475 C C . SER B 1 175 ? -11.953 -4.477 18.406 1 93.62 175 SER B C 1
ATOM 3477 O O . SER B 1 175 ? -13.141 -4.277 18.688 1 93.62 175 SER B O 1
ATOM 3479 N N . ASP B 1 176 ? -10.922 -3.73 18.875 1 94.69 176 ASP B N 1
ATOM 3480 C CA . ASP B 1 176 ? -11.203 -2.434 19.484 1 94.69 176 ASP B CA 1
ATOM 3481 C C . ASP B 1 176 ? -11.688 -1.433 18.438 1 94.69 176 ASP B C 1
ATOM 3483 O O . ASP B 1 176 ? -12.297 -0.417 18.781 1 94.69 176 ASP B O 1
ATOM 3487 N N . GLY B 1 177 ? -11.383 -1.707 17.203 1 95.88 177 GLY B N 1
ATOM 3488 C CA . GLY B 1 177 ? -11.812 -0.836 16.125 1 95.88 177 GLY B CA 1
ATOM 3489 C C . GLY B 1 177 ? -11.062 -1.074 14.836 1 95.88 177 GLY B C 1
ATOM 3490 O O . GLY B 1 177 ? -10.383 -2.09 14.68 1 95.88 177 GLY B O 1
ATOM 3491 N N . LEU B 1 178 ? -11.289 -0.195 13.906 1 98.06 178 LEU B N 1
ATOM 3492 C CA . LEU B 1 178 ? -10.656 -0.216 12.594 1 98.06 178 LEU B CA 1
ATOM 3493 C C . LEU B 1 178 ? -10.266 1.19 12.156 1 98.06 178 LEU B C 1
ATOM 3495 O O . LEU B 1 178 ? -11.055 2.131 12.297 1 98.06 178 LEU B O 1
ATOM 3499 N N . ILE B 1 179 ? -9.055 1.304 11.695 1 98.81 179 ILE B N 1
ATOM 3500 C CA . ILE B 1 179 ? -8.562 2.559 11.141 1 98.81 179 ILE B CA 1
ATOM 3501 C C . ILE B 1 179 ? -8.555 2.479 9.617 1 98.81 179 ILE B C 1
ATOM 3503 O O . ILE B 1 179 ? -7.977 1.558 9.039 1 98.81 179 ILE B O 1
ATOM 3507 N N . VAL B 1 180 ? -9.242 3.303 8.906 1 98.94 180 VAL B N 1
ATOM 3508 C CA . VAL B 1 180 ? -9.117 3.535 7.473 1 98.94 180 VAL B CA 1
ATOM 3509 C C . VAL B 1 180 ? -8.312 4.812 7.227 1 98.94 180 VAL B C 1
ATOM 3511 O O . VAL B 1 180 ? -8.773 5.91 7.543 1 98.94 180 VAL B O 1
ATOM 3514 N N . SER B 1 181 ? -7.18 4.664 6.578 1 98.94 181 SER B N 1
ATOM 3515 C CA . SER B 1 181 ? -6.238 5.773 6.621 1 98.94 181 SER B CA 1
ATOM 3516 C C . SER B 1 181 ? -5.746 6.137 5.223 1 98.94 181 SER B C 1
ATOM 3518 O O . SER B 1 181 ? -5.582 5.262 4.371 1 98.94 181 SER B O 1
ATOM 3520 N N . THR B 1 182 ? -5.523 7.402 5.043 1 98.88 182 THR B N 1
ATOM 3521 C CA . THR B 1 182 ? -4.84 7.926 3.869 1 98.88 182 THR B CA 1
ATOM 3522 C C . THR B 1 182 ? -3.342 7.641 3.943 1 98.88 182 THR B C 1
ATOM 3524 O O . THR B 1 182 ? -2.836 7.219 4.984 1 98.88 182 THR B O 1
ATOM 3527 N N . PRO B 1 183 ? -2.611 7.906 2.822 1 98.88 183 PRO B N 1
ATOM 3528 C CA . PRO B 1 183 ? -1.15 7.852 2.912 1 98.88 183 PRO B CA 1
ATOM 3529 C C . PRO B 1 183 ? -0.584 8.844 3.928 1 98.88 183 PRO B C 1
ATOM 3531 O O . PRO B 1 183 ? 0.364 8.523 4.648 1 98.88 183 PRO B O 1
ATOM 3534 N N . THR B 1 184 ? -1.171 10.023 4.02 1 98.56 184 THR B N 1
ATOM 3535 C CA . THR B 1 184 ? -0.749 10.992 5.023 1 98.56 184 THR B CA 1
ATOM 3536 C C . THR B 1 184 ? -0.881 10.414 6.43 1 98.56 184 THR B C 1
ATOM 3538 O O . THR B 1 184 ? 0.055 10.484 7.227 1 98.56 184 THR B O 1
ATOM 3541 N N . GLY B 1 185 ? -1.99 9.766 6.672 1 98.56 185 GLY B N 1
ATOM 3542 C CA . GLY B 1 185 ? -2.277 9.203 7.984 1 98.56 185 GLY B CA 1
ATOM 3543 C C . GLY B 1 185 ? -1.507 7.93 8.266 1 98.56 185 GLY B C 1
ATOM 3544 O O . GLY B 1 185 ? -1.49 7.449 9.406 1 98.56 185 GLY B O 1
ATOM 3545 N N . SER B 1 186 ? -0.854 7.34 7.285 1 98.75 186 SER B N 1
ATOM 3546 C CA . SER B 1 186 ? -0.126 6.086 7.469 1 98.75 186 SER B CA 1
ATOM 3547 C C . SER B 1 186 ? 1.04 6.262 8.438 1 98.75 186 SER B C 1
ATOM 3549 O O . SER B 1 186 ? 1.57 5.281 8.961 1 98.75 186 SER B O 1
ATOM 3551 N N . THR B 1 187 ? 1.478 7.48 8.719 1 97.88 187 THR B N 1
ATOM 3552 C CA . THR B 1 187 ? 2.562 7.75 9.656 1 97.88 187 THR B CA 1
ATOM 3553 C C . THR B 1 187 ? 2.012 8.242 10.992 1 97.88 187 THR B C 1
ATOM 3555 O O . THR B 1 187 ? 2.762 8.734 11.836 1 97.88 187 THR B O 1
ATOM 3558 N N . ALA B 1 188 ? 0.748 8.18 11.156 1 97.31 188 ALA B N 1
ATOM 3559 C CA . ALA B 1 188 ? 0.091 8.594 12.391 1 97.31 188 ALA B CA 1
ATOM 3560 C C . ALA B 1 188 ? -0.484 7.395 13.141 1 97.31 188 ALA B C 1
ATOM 3562 O O . ALA B 1 188 ? 0.244 6.457 13.477 1 97.31 188 ALA B O 1
ATOM 3563 N N . TYR B 1 189 ? -1.847 7.379 13.422 1 97.94 189 TYR B N 1
ATOM 3564 C CA . TYR B 1 189 ? -2.479 6.355 14.25 1 97.94 189 TYR B CA 1
ATOM 3565 C C . TYR B 1 189 ? -2.383 4.984 13.586 1 97.94 189 TYR B C 1
ATOM 3567 O O . TYR B 1 189 ? -2.223 3.971 14.266 1 97.94 189 TYR B O 1
ATOM 3575 N N . ALA B 1 190 ? -2.467 4.941 12.258 1 98.25 190 ALA B N 1
ATOM 3576 C CA . ALA B 1 190 ? -2.377 3.67 11.539 1 98.25 190 ALA B CA 1
ATOM 3577 C C . ALA B 1 190 ? -1.034 2.992 11.789 1 98.25 190 ALA B C 1
ATOM 3579 O O . ALA B 1 190 ? -0.959 1.765 11.883 1 98.25 190 ALA B O 1
ATOM 3580 N N . LEU B 1 191 ? -0.003 3.793 11.828 1 97.69 191 LEU B N 1
ATOM 3581 C CA . LEU B 1 191 ? 1.328 3.262 12.094 1 97.69 191 LEU B CA 1
ATOM 3582 C C . LEU B 1 191 ? 1.377 2.574 13.453 1 97.69 191 LEU B C 1
ATOM 3584 O O . LEU B 1 191 ? 1.943 1.486 13.586 1 97.69 191 LEU B O 1
ATOM 3588 N N . SER B 1 192 ? 0.787 3.137 14.43 1 96.12 192 SER B N 1
ATOM 3589 C CA . SER B 1 192 ? 0.763 2.602 15.789 1 96.12 192 SER B CA 1
ATOM 3590 C C . SER B 1 192 ? -0.011 1.29 15.852 1 96.12 192 SER B C 1
ATOM 3592 O O . SER B 1 192 ? 0.249 0.451 16.719 1 96.12 192 SER B O 1
ATOM 3594 N N . ALA B 1 193 ? -0.941 1.178 14.93 1 96.25 193 ALA B N 1
ATOM 3595 C CA . ALA B 1 193 ? -1.764 -0.029 14.891 1 96.25 193 ALA B CA 1
ATOM 3596 C C . ALA B 1 193 ? -1.104 -1.112 14.039 1 96.25 193 ALA B C 1
ATOM 3598 O O . ALA B 1 193 ? -1.73 -2.127 13.727 1 96.25 193 ALA B O 1
ATOM 3599 N N . GLY B 1 194 ? 0.109 -0.84 13.625 1 95.94 194 GLY B N 1
ATOM 3600 C CA . GLY B 1 194 ? 0.852 -1.858 12.898 1 95.94 194 GLY B CA 1
ATOM 3601 C C . GLY B 1 194 ? 0.763 -1.703 11.391 1 95.94 194 GLY B C 1
ATOM 3602 O O . GLY B 1 194 ? 1.191 -2.586 10.648 1 95.94 194 GLY B O 1
ATOM 3603 N N . GLY B 1 195 ? 0.204 -0.648 10.922 1 98.06 195 GLY B N 1
ATOM 3604 C CA . GLY B 1 195 ? 0.116 -0.39 9.492 1 98.06 195 GLY B CA 1
ATOM 3605 C C . GLY B 1 195 ? 1.45 -0.029 8.867 1 98.06 195 GLY B C 1
ATOM 3606 O O . GLY B 1 195 ? 2.389 0.35 9.57 1 98.06 195 GLY B O 1
ATOM 3607 N N . PRO B 1 196 ? 1.507 -0.169 7.547 1 98.69 196 PRO B N 1
ATOM 3608 C CA . PRO B 1 196 ? 2.699 0.264 6.812 1 98.69 196 PRO B CA 1
ATOM 3609 C C . PRO B 1 196 ? 2.758 1.778 6.625 1 98.69 196 PRO B C 1
ATOM 3611 O O . PRO B 1 196 ? 1.762 2.471 6.848 1 98.69 196 PRO B O 1
ATOM 3614 N N . ILE B 1 197 ? 3.934 2.234 6.293 1 98.75 197 ILE B N 1
ATOM 3615 C CA . ILE B 1 197 ? 4.07 3.605 5.812 1 98.75 197 ILE B CA 1
ATOM 3616 C C . ILE B 1 197 ? 3.754 3.662 4.32 1 98.75 197 ILE B C 1
ATOM 3618 O O . ILE B 1 197 ? 4.266 2.855 3.537 1 98.75 197 ILE B O 1
ATOM 3622 N N . LEU B 1 198 ? 2.891 4.492 3.914 1 98.88 198 LEU B N 1
ATOM 3623 C CA . LEU B 1 198 ? 2.596 4.734 2.506 1 98.88 198 LEU B CA 1
ATOM 3624 C C . LEU B 1 198 ? 3.256 6.023 2.027 1 98.88 198 LEU B C 1
ATOM 3626 O O . LEU B 1 198 ? 3.223 7.039 2.725 1 98.88 198 LEU B O 1
ATOM 3630 N N . TYR B 1 199 ? 3.906 5.953 0.881 1 98.75 199 TYR B N 1
ATOM 3631 C CA . TYR B 1 199 ? 4.379 7.195 0.277 1 98.75 199 TYR B CA 1
ATOM 3632 C C . TYR B 1 199 ? 3.236 8.195 0.123 1 98.75 199 TYR B C 1
ATOM 3634 O O . TYR B 1 199 ? 2.125 7.82 -0.261 1 98.75 199 TYR B O 1
ATOM 3642 N N . PRO B 1 200 ? 3.428 9.461 0.367 1 97.75 200 PRO B N 1
ATOM 3643 C CA . PRO B 1 200 ? 2.342 10.43 0.566 1 97.75 200 PRO B CA 1
ATOM 3644 C C . PRO B 1 200 ? 1.435 10.555 -0.655 1 97.75 200 PRO B C 1
ATOM 3646 O O . PRO B 1 200 ? 0.232 10.789 -0.513 1 97.75 200 PRO B O 1
ATOM 3649 N N . THR B 1 201 ? 1.996 10.422 -1.847 1 97.56 201 THR B N 1
ATOM 3650 C CA . THR B 1 201 ? 1.19 10.672 -3.035 1 97.56 201 THR B CA 1
ATOM 3651 C C . THR B 1 201 ? 0.675 9.367 -3.629 1 97.56 201 THR B C 1
ATOM 3653 O O . THR B 1 201 ? 0.105 9.359 -4.723 1 97.56 201 THR B O 1
ATOM 3656 N N . LEU B 1 202 ? 0.95 8.227 -2.975 1 98.69 202 LEU B N 1
ATOM 3657 C CA . LEU B 1 202 ? 0.435 6.945 -3.445 1 98.69 202 LEU B CA 1
ATOM 3658 C C . LEU B 1 202 ? -1.09 6.93 -3.426 1 98.69 202 LEU B C 1
ATOM 3660 O O . LEU B 1 202 ? -1.705 7.297 -2.422 1 98.69 202 LEU B O 1
ATOM 3664 N N . ASN B 1 203 ? -1.741 6.562 -4.527 1 98.75 203 ASN B N 1
ATOM 3665 C CA . ASN B 1 203 ? -3.193 6.41 -4.535 1 98.75 203 ASN B CA 1
ATOM 3666 C C . ASN B 1 203 ? -3.625 5.102 -3.885 1 98.75 203 ASN B C 1
ATOM 3668 O O . ASN B 1 203 ? -3.93 4.129 -4.574 1 98.75 203 ASN B O 1
ATOM 3672 N N . ALA B 1 204 ? -3.672 5.133 -2.592 1 98.88 204 ALA B N 1
ATOM 3673 C CA . ALA B 1 204 ? -3.969 3.93 -1.816 1 98.88 204 ALA B CA 1
ATOM 3674 C C . ALA B 1 204 ? -4.621 4.285 -0.483 1 98.88 204 ALA B C 1
ATOM 3676 O O . ALA B 1 204 ? -4.539 5.43 -0.03 1 98.88 204 ALA B O 1
ATOM 3677 N N . THR B 1 205 ? -5.293 3.352 0.067 1 98.88 205 THR B N 1
ATOM 3678 C CA . THR B 1 205 ? -5.902 3.418 1.391 1 98.88 205 THR B CA 1
ATOM 3679 C C . THR B 1 205 ? -5.527 2.191 2.219 1 98.88 205 THR B C 1
ATOM 3681 O O . THR B 1 205 ? -5.527 1.068 1.711 1 98.88 205 THR B O 1
ATOM 3684 N N . VAL B 1 206 ? -5.148 2.426 3.438 1 98.81 206 VAL B N 1
ATOM 3685 C CA . VAL B 1 206 ? -4.797 1.29 4.285 1 98.81 206 VAL B CA 1
ATOM 3686 C C . VAL B 1 206 ? -5.895 1.059 5.32 1 98.81 206 VAL B C 1
ATOM 3688 O O . VAL B 1 206 ? -6.449 2.014 5.871 1 98.81 206 VAL B O 1
ATOM 3691 N N . LEU B 1 207 ? -6.332 -0.155 5.523 1 98.88 207 LEU B N 1
ATOM 3692 C CA . LEU B 1 207 ? -7.172 -0.619 6.625 1 98.88 207 LEU B CA 1
ATOM 3693 C C . LEU B 1 207 ? -6.332 -1.323 7.684 1 98.88 207 LEU B C 1
ATOM 3695 O O . LEU B 1 207 ? -5.695 -2.342 7.406 1 98.88 207 LEU B O 1
ATOM 3699 N N . ALA B 1 208 ? -6.309 -0.798 8.867 1 98.44 208 ALA B N 1
ATOM 3700 C CA . ALA B 1 208 ? -5.539 -1.353 9.977 1 98.44 208 ALA B CA 1
ATOM 3701 C C . ALA B 1 208 ? -6.43 -1.604 11.188 1 98.44 208 ALA B C 1
ATOM 3703 O O . ALA B 1 208 ? -6.922 -0.662 11.812 1 98.44 208 ALA B O 1
ATOM 3704 N N . PRO B 1 209 ? -6.645 -2.812 11.586 1 97.06 209 PRO B N 1
ATOM 3705 C CA . PRO B 1 209 ? -7.441 -3.094 12.781 1 97.06 209 PRO B CA 1
ATOM 3706 C C . PRO B 1 209 ? -6.734 -2.684 14.07 1 97.06 209 PRO B C 1
ATOM 3708 O O . PRO B 1 209 ? -5.504 -2.734 14.148 1 97.06 209 PRO B O 1
ATOM 3711 N N . ILE B 1 210 ? -7.531 -2.297 15.008 1 96.19 210 ILE B N 1
ATOM 3712 C CA . ILE B 1 210 ? -7 -1.97 16.328 1 96.19 210 ILE B CA 1
ATOM 3713 C C . ILE B 1 210 ? -7.172 -3.162 17.266 1 96.19 210 ILE B C 1
ATOM 3715 O O . ILE B 1 210 ? -8.297 -3.51 17.641 1 96.19 210 ILE B O 1
ATOM 3719 N N . ASN B 1 211 ? -6.125 -3.834 17.641 1 94.19 211 ASN B N 1
ATOM 3720 C CA . ASN B 1 211 ? -6.117 -4.961 18.562 1 94.19 211 ASN B CA 1
ATOM 3721 C C . ASN B 1 211 ? -7.152 -6.016 18.172 1 94.19 211 ASN B C 1
ATOM 3723 O O . ASN B 1 211 ? -8.016 -6.371 18.984 1 94.19 211 ASN B O 1
ATOM 3727 N N . PRO B 1 212 ? -7.047 -6.527 17 1 93.69 212 PRO B N 1
ATOM 3728 C CA . PRO B 1 212 ? -8.016 -7.547 16.594 1 93.69 212 PRO B CA 1
ATOM 3729 C C . PRO B 1 212 ? -7.895 -8.836 17.406 1 93.69 212 PRO B C 1
ATOM 3731 O O . PRO B 1 212 ? -6.793 -9.203 17.828 1 93.69 212 PRO B O 1
ATOM 3734 N N . HIS B 1 213 ? -8.945 -9.438 17.5 1 92.25 213 HIS B N 1
ATOM 3735 C CA . HIS B 1 213 ? -8.992 -10.711 18.203 1 92.25 213 HIS B CA 1
ATOM 3736 C C . HIS B 1 213 ? -8.328 -11.82 17.391 1 92.25 213 HIS B C 1
ATOM 3738 O O . HIS B 1 213 ? -7.773 -12.766 17.969 1 92.25 213 HIS B O 1
ATOM 3744 N N . THR B 1 214 ? -8.422 -11.727 16.156 1 90.88 214 THR B N 1
ATOM 3745 C CA . THR B 1 214 ? -7.836 -12.727 15.266 1 90.88 214 THR B CA 1
ATOM 3746 C C . THR B 1 214 ? -6.328 -12.523 15.141 1 90.88 214 THR B C 1
ATOM 3748 O O . THR B 1 214 ? -5.879 -11.477 14.664 1 90.88 214 THR B O 1
ATOM 3751 N N . LEU B 1 215 ? -5.535 -13.539 15.383 1 87.94 215 LEU B N 1
ATOM 3752 C CA . LEU B 1 215 ? -4.082 -13.445 15.438 1 87.94 215 LEU B CA 1
ATOM 3753 C C . LEU B 1 215 ? -3.492 -13.258 14.039 1 87.94 215 LEU B C 1
ATOM 3755 O O . LEU B 1 215 ? -2.395 -12.711 13.891 1 87.94 215 LEU B O 1
ATOM 3759 N N . SER B 1 216 ? -4.219 -13.672 13.07 1 91.69 216 SER B N 1
ATOM 3760 C CA . SER B 1 216 ? -3.676 -13.617 11.711 1 91.69 216 SER B CA 1
ATOM 3761 C C . SER B 1 216 ? -4.016 -12.297 11.039 1 91.69 216 SER B C 1
ATOM 3763 O O . SER B 1 216 ? -3.695 -12.094 9.859 1 91.69 216 SER B O 1
ATOM 3765 N N . ASN B 1 217 ? -4.562 -11.438 11.75 1 91.75 217 ASN B N 1
ATOM 3766 C CA . ASN B 1 217 ? -4.957 -10.164 11.156 1 91.75 217 ASN B CA 1
ATOM 3767 C C . ASN B 1 217 ? -3.748 -9.375 10.664 1 91.75 217 ASN B C 1
ATOM 3769 O O . ASN B 1 217 ? -2.689 -9.398 11.289 1 91.75 217 ASN B O 1
ATOM 3773 N N . ARG B 1 218 ? -3.896 -8.781 9.531 1 95.94 218 ARG B N 1
ATOM 3774 C CA . ARG B 1 218 ? -2.898 -7.926 8.891 1 95.94 218 ARG B CA 1
ATOM 3775 C C . ARG B 1 218 ? -3.541 -6.68 8.297 1 95.94 218 ARG B C 1
ATOM 3777 O O . ARG B 1 218 ? -4.68 -6.73 7.824 1 95.94 218 ARG B O 1
ATOM 3784 N N . PRO B 1 219 ? -2.775 -5.59 8.305 1 98.25 219 PRO B N 1
ATOM 3785 C CA . PRO B 1 219 ? -3.281 -4.453 7.531 1 98.25 219 PRO B CA 1
ATOM 3786 C C . PRO B 1 219 ? -3.428 -4.77 6.043 1 98.25 219 PRO B C 1
ATOM 3788 O O . PRO B 1 219 ? -2.645 -5.551 5.496 1 98.25 219 PRO B O 1
ATOM 3791 N N . ILE B 1 220 ? -4.367 -4.168 5.453 1 98.75 220 ILE B N 1
ATOM 3792 C CA . ILE B 1 220 ? -4.598 -4.328 4.023 1 98.75 220 ILE B CA 1
ATOM 3793 C C . ILE B 1 220 ? -4.523 -2.971 3.33 1 98.75 220 ILE B C 1
ATOM 3795 O O . ILE B 1 220 ? -5.051 -1.979 3.838 1 98.75 220 ILE B O 1
ATOM 3799 N N . VAL B 1 221 ? -3.812 -2.918 2.211 1 98.94 221 VAL B N 1
ATOM 3800 C CA . VAL B 1 221 ? -3.738 -1.714 1.391 1 98.94 221 VAL B CA 1
ATOM 3801 C C . VAL B 1 221 ? -4.52 -1.922 0.095 1 98.94 221 VAL B C 1
ATOM 3803 O O . VAL B 1 221 ? -4.305 -2.906 -0.615 1 98.94 221 VAL B O 1
ATOM 3806 N N . ILE B 1 222 ? -5.426 -1.05 -0.175 1 98.94 222 ILE B N 1
ATOM 3807 C CA . ILE B 1 222 ? -6.281 -1.113 -1.357 1 98.94 222 ILE B CA 1
ATOM 3808 C C . ILE B 1 222 ? -6.133 0.172 -2.168 1 98.94 222 ILE B C 1
ATOM 3810 O O . ILE B 1 222 ? -5.391 1.078 -1.78 1 98.94 222 ILE B O 1
ATOM 3814 N N . SER B 1 223 ? -6.824 0.195 -3.346 1 98.81 223 SER B N 1
ATOM 3815 C CA . SER B 1 223 ? -6.809 1.391 -4.184 1 98.81 223 SER B CA 1
ATOM 3816 C C . SER B 1 223 ? -7.418 2.584 -3.455 1 98.81 223 SER B C 1
ATOM 3818 O O . SER B 1 223 ? -8.43 2.443 -2.758 1 98.81 223 SER B O 1
ATOM 3820 N N . GLY B 1 224 ? -6.805 3.695 -3.658 1 98.75 224 GLY B N 1
ATOM 3821 C CA . GLY B 1 224 ? -7.387 4.91 -3.111 1 98.75 224 GLY B CA 1
ATOM 3822 C C . GLY B 1 224 ? -8.758 5.223 -3.682 1 98.75 224 GLY B C 1
ATOM 3823 O O . GLY B 1 224 ? -9.5 6.035 -3.125 1 98.75 224 GLY B O 1
ATOM 3824 N N . ASP B 1 225 ? -9.133 4.566 -4.758 1 98.69 225 ASP B N 1
ATOM 3825 C CA . ASP B 1 225 ? -10.398 4.855 -5.438 1 98.69 225 ASP B CA 1
ATOM 3826 C C . ASP B 1 225 ? -11.5 3.914 -4.969 1 98.69 225 ASP B C 1
ATOM 3828 O O . ASP B 1 225 ? -12.648 4.016 -5.418 1 98.69 225 ASP B O 1
ATOM 3832 N N . SER B 1 226 ? -11.164 2.988 -4.09 1 98.81 226 SER B N 1
ATOM 3833 C CA . SER B 1 226 ? -12.141 2.006 -3.617 1 98.81 226 SER B CA 1
ATOM 3834 C C . SER B 1 226 ? -13.094 2.619 -2.598 1 98.81 226 SER B C 1
ATOM 3836 O O . SER B 1 226 ? -12.75 3.592 -1.923 1 98.81 226 SER B O 1
ATOM 3838 N N . LEU B 1 227 ? -14.273 2.066 -2.5 1 98.88 227 LEU B N 1
ATOM 3839 C CA . LEU B 1 227 ? -15.242 2.383 -1.462 1 98.88 227 LEU B CA 1
ATOM 3840 C C . LEU B 1 227 ? -15.18 1.362 -0.33 1 98.88 227 LEU B C 1
ATOM 3842 O O . LEU B 1 227 ? -15.336 0.161 -0.562 1 98.88 227 LEU B O 1
ATOM 3846 N N . VAL B 1 228 ? -14.906 1.81 0.838 1 98.94 228 VAL B N 1
ATOM 3847 C CA . VAL B 1 228 ? -14.938 0.964 2.027 1 98.94 228 VAL B CA 1
ATOM 3848 C C . VAL B 1 228 ? -16.281 1.139 2.746 1 98.94 228 VAL B C 1
ATOM 3850 O O . VAL B 1 228 ? -16.719 2.266 2.996 1 98.94 228 VAL B O 1
ATOM 3853 N N . THR B 1 229 ? -16.922 0.118 3.039 1 98.81 229 THR B N 1
ATOM 3854 C CA . THR B 1 229 ? -18.141 0.17 3.836 1 98.81 229 THR B CA 1
ATOM 3855 C C . THR B 1 229 ? -17.984 -0.645 5.117 1 98.81 229 THR B C 1
ATOM 3857 O O . THR B 1 229 ? -17.438 -1.748 5.094 1 98.81 229 THR B O 1
ATOM 3860 N N . ILE B 1 230 ? -18.469 -0.147 6.172 1 98.44 230 ILE B N 1
ATOM 3861 C CA . ILE B 1 230 ? -18.391 -0.799 7.473 1 98.44 230 ILE B CA 1
ATOM 3862 C C . ILE B 1 230 ? -19.797 -0.888 8.094 1 98.44 230 ILE B C 1
ATOM 3864 O O . ILE B 1 230 ? -20.516 0.112 8.164 1 98.44 230 ILE B O 1
ATOM 3868 N N . ALA B 1 231 ? -20.172 -2.029 8.445 1 97.19 231 ALA B N 1
ATOM 3869 C CA . ALA B 1 231 ? -21.406 -2.291 9.195 1 97.19 231 ALA B CA 1
ATOM 3870 C C . ALA B 1 231 ? -21.094 -2.926 10.547 1 97.19 231 ALA B C 1
ATOM 3872 O O . ALA B 1 231 ? -19.953 -3.289 10.828 1 97.19 231 ALA B O 1
ATOM 3873 N N . PHE B 1 232 ? -22.109 -3.002 11.359 1 94.75 232 PHE B N 1
ATOM 3874 C CA . PHE B 1 232 ? -21.922 -3.473 12.727 1 94.75 232 PHE B CA 1
ATOM 3875 C C . PHE B 1 232 ? -22.766 -4.719 12.984 1 94.75 232 PHE B C 1
ATOM 3877 O O . PHE B 1 232 ? -23.844 -4.891 12.406 1 94.75 232 PHE B O 1
ATOM 3884 N N . ARG B 1 233 ? -22.203 -5.488 13.75 1 90.31 233 ARG B N 1
ATOM 3885 C CA . ARG B 1 233 ? -22.953 -6.664 14.18 1 90.31 233 ARG B CA 1
ATOM 3886 C C . ARG B 1 233 ? -23.344 -6.551 15.648 1 90.31 233 ARG B C 1
ATOM 3888 O O . ARG B 1 233 ? -22.625 -5.957 16.453 1 90.31 233 ARG B O 1
ATOM 3895 N N . PRO B 1 234 ? -24.562 -7.129 15.969 1 81.69 234 PRO B N 1
ATOM 3896 C CA . PRO B 1 234 ? -25.062 -7.012 17.344 1 81.69 234 PRO B CA 1
ATOM 3897 C C . PRO B 1 234 ? -24.141 -7.668 18.375 1 81.69 234 PRO B C 1
ATOM 3899 O O . PRO B 1 234 ? -23.547 -8.711 18.094 1 81.69 234 PRO B O 1
ATOM 3902 N N . ASN B 1 235 ? -23.906 -6.848 19.391 1 74.5 235 ASN B N 1
ATOM 3903 C CA . ASN B 1 235 ? -23.312 -7.383 20.594 1 74.5 235 ASN B CA 1
ATOM 3904 C C . ASN B 1 235 ? -24.031 -6.875 21.844 1 74.5 235 ASN B C 1
ATOM 3906 O O . ASN B 1 235 ? -24.922 -6.035 21.75 1 74.5 235 ASN B O 1
ATOM 3910 N N . LYS B 1 236 ? -23.938 -7.516 23.031 1 63.72 236 LYS B N 1
ATOM 3911 C CA . LYS B 1 236 ? -24.688 -7.227 24.25 1 63.72 236 LYS B CA 1
ATOM 3912 C C . LYS B 1 236 ? -24.781 -5.723 24.484 1 63.72 236 LYS B C 1
ATOM 3914 O O . LYS B 1 236 ? -25.859 -5.207 24.797 1 63.72 236 LYS B O 1
ATOM 3919 N N . GLU B 1 237 ? -23.766 -5.027 24.484 1 73.5 237 GLU B N 1
ATOM 3920 C CA . GLU B 1 237 ? -23.75 -3.58 24.672 1 73.5 237 GLU B CA 1
ATOM 3921 C C . GLU B 1 237 ? -23.047 -2.889 23.516 1 73.5 237 GLU B C 1
ATOM 3923 O O . GLU B 1 237 ? -21.875 -2.488 23.641 1 73.5 237 GLU B O 1
ATOM 3928 N N . PHE B 1 238 ? -23.906 -2.727 22.484 1 79.88 238 PHE B N 1
ATOM 3929 C CA . PHE B 1 238 ? -23.297 -2.135 21.297 1 79.88 238 PHE B CA 1
ATOM 3930 C C . PHE B 1 238 ? -22.969 -0.667 21.531 1 79.88 238 PHE B C 1
ATOM 3932 O O . PHE B 1 238 ? -23.844 0.127 21.891 1 79.88 238 PHE B O 1
ATOM 3939 N N . ARG B 1 239 ? -21.719 -0.338 21.453 1 85.75 239 ARG B N 1
ATOM 3940 C CA . ARG B 1 239 ? -21.219 1.036 21.469 1 85.75 239 ARG B CA 1
ATOM 3941 C C . ARG B 1 239 ? -20.125 1.228 20.422 1 85.75 239 ARG B C 1
ATOM 3943 O O . ARG B 1 239 ? -19.109 0.519 20.453 1 85.75 239 ARG B O 1
ATOM 3950 N N . ALA B 1 240 ? -20.422 2.004 19.438 1 91.94 240 ALA B N 1
ATOM 3951 C CA . ALA B 1 240 ? -19.406 2.326 18.438 1 91.94 240 ALA B CA 1
ATOM 3952 C C . ALA B 1 240 ? -19.328 3.834 18.203 1 91.94 240 ALA B C 1
ATOM 3954 O O . ALA B 1 240 ? -20.328 4.539 18.297 1 91.94 240 ALA B O 1
ATOM 3955 N N . GLN B 1 241 ? -18.203 4.25 18.031 1 94.5 241 GLN B N 1
ATOM 3956 C CA . GLN B 1 241 ? -17.953 5.648 17.703 1 94.5 241 GLN B CA 1
ATOM 3957 C C . GLN B 1 241 ? -17.141 5.773 16.422 1 94.5 241 GLN B C 1
ATOM 3959 O O . GLN B 1 241 ? -16.281 4.934 16.141 1 94.5 241 GLN B O 1
ATOM 3964 N N . VAL B 1 242 ? -17.469 6.77 15.664 1 96.88 242 VAL B N 1
ATOM 3965 C CA . VAL B 1 242 ? -16.734 7.078 14.438 1 96.88 242 VAL B CA 1
ATOM 3966 C C . VAL B 1 242 ? -16.141 8.484 14.523 1 96.88 242 VAL B C 1
ATOM 3968 O O . VAL B 1 242 ? -16.797 9.406 15.047 1 96.88 242 VAL B O 1
ATOM 3971 N N . SER B 1 243 ? -14.945 8.633 14.086 1 97.62 243 SER B N 1
ATOM 3972 C CA . SER B 1 243 ? -14.328 9.953 14.055 1 97.62 243 SER B CA 1
ATOM 3973 C C . SER B 1 243 ? -13.5 10.148 12.789 1 97.62 243 SER B C 1
ATOM 3975 O O . SER B 1 243 ? -12.992 9.18 12.219 1 97.62 243 SER B O 1
ATOM 3977 N N . CYS B 1 244 ? -13.453 11.336 12.312 1 98 244 CYS B N 1
ATOM 3978 C CA . CYS B 1 244 ? -12.555 11.797 11.258 1 98 244 CYS B CA 1
ATOM 3979 C C . CYS B 1 244 ? -11.477 12.711 11.82 1 98 244 CYS B C 1
ATOM 3981 O O . CYS B 1 244 ? -11.766 13.828 12.25 1 98 244 CYS B O 1
ATOM 3983 N N . ASP B 1 245 ? -10.289 12.242 11.812 1 97.56 245 ASP B N 1
ATOM 3984 C CA . ASP B 1 245 ? -9.195 12.992 12.43 1 97.56 245 ASP B CA 1
ATOM 3985 C C . ASP B 1 245 ? -9.578 13.477 13.82 1 97.56 245 ASP B C 1
ATOM 3987 O O . ASP B 1 245 ? -9.438 14.656 14.133 1 97.56 245 ASP B O 1
ATOM 3991 N N . ASN B 1 246 ? -10.102 12.609 14.578 1 94.5 246 ASN B N 1
ATOM 3992 C CA . ASN B 1 246 ? -10.438 12.805 15.984 1 94.5 246 ASN B CA 1
ATOM 3993 C C . ASN B 1 246 ? -11.672 13.688 16.141 1 94.5 246 ASN B C 1
ATOM 3995 O O . ASN B 1 246 ? -12.016 14.078 17.266 1 94.5 246 ASN B O 1
ATOM 3999 N N . VAL B 1 247 ? -12.273 14.156 15.078 1 95.25 247 VAL B N 1
ATOM 4000 C CA . VAL B 1 247 ? -13.562 14.836 15.164 1 95.25 247 VAL B CA 1
ATOM 4001 C C . VAL B 1 247 ? -14.688 13.805 15.148 1 95.25 247 VAL B C 1
ATOM 4003 O O . VAL B 1 247 ? -14.891 13.109 14.148 1 95.25 247 VAL B O 1
ATOM 4006 N N . PRO B 1 248 ? -15.461 13.727 16.156 1 95.44 248 PRO B N 1
ATOM 4007 C CA . PRO B 1 248 ? -16.438 12.641 16.297 1 95.44 248 PRO B CA 1
ATOM 4008 C C . PRO B 1 248 ? -17.672 12.852 15.438 1 95.44 248 PRO B C 1
ATOM 4010 O O . PRO B 1 248 ? -18.141 13.984 15.266 1 95.44 248 PRO B O 1
ATOM 4013 N N . PHE B 1 249 ? -18.172 11.766 14.93 1 94.62 249 PHE B N 1
ATOM 4014 C CA . PHE B 1 249 ? -19.516 11.703 14.391 1 94.62 249 PHE B CA 1
ATOM 4015 C C . PHE B 1 249 ? -20.547 11.609 15.508 1 94.62 249 PHE B C 1
ATOM 4017 O O . PHE B 1 249 ? -20.203 11.375 16.672 1 94.62 249 PHE B O 1
ATOM 4024 N N . PRO B 1 250 ? -21.875 11.891 15.156 1 92.44 250 PRO B N 1
ATOM 4025 C CA . PRO B 1 250 ? -22.922 11.594 16.141 1 92.44 250 PRO B CA 1
ATOM 4026 C C . PRO B 1 250 ? -22.969 10.117 16.516 1 92.44 250 PRO B C 1
ATOM 4028 O O . PRO B 1 250 ? -22.297 9.297 15.906 1 92.44 250 PRO B O 1
ATOM 4031 N N . ASP B 1 251 ? -23.781 9.812 17.422 1 91.5 251 ASP B N 1
ATOM 4032 C CA . ASP B 1 251 ? -23.891 8.445 17.922 1 91.5 251 ASP B CA 1
ATOM 4033 C C . ASP B 1 251 ? -24.234 7.469 16.797 1 91.5 251 ASP B C 1
ATOM 4035 O O . ASP B 1 251 ? -25.094 7.754 15.969 1 91.5 251 ASP B O 1
ATOM 4039 N N . VAL B 1 252 ? -23.547 6.371 16.859 1 93.06 252 VAL B N 1
ATOM 4040 C CA . VAL B 1 252 ? -23.719 5.336 15.844 1 93.06 252 VAL B CA 1
ATOM 4041 C C . VAL B 1 252 ? -24.672 4.262 16.375 1 93.06 252 VAL B C 1
ATOM 4043 O O . VAL B 1 252 ? -24.547 3.82 17.516 1 93.06 252 VAL B O 1
ATOM 4046 N N . GLY B 1 253 ? -25.625 3.943 15.57 1 92.25 253 GLY B N 1
ATOM 4047 C CA . GLY B 1 253 ? -26.516 2.842 15.891 1 92.25 253 GLY B CA 1
ATOM 4048 C C . GLY B 1 253 ? -26.109 1.531 15.25 1 92.25 253 GLY B C 1
ATOM 4049 O O . GLY B 1 253 ? -25.344 1.521 14.281 1 92.25 253 GLY B O 1
ATOM 4050 N N . ILE B 1 254 ? -26.656 0.438 15.719 1 92.5 254 ILE B N 1
ATOM 4051 C CA . ILE B 1 254 ? -26.281 -0.91 15.305 1 92.5 254 ILE B CA 1
ATOM 4052 C C . ILE B 1 254 ? -26.656 -1.112 13.836 1 92.5 254 ILE B C 1
ATOM 4054 O O . ILE B 1 254 ? -25.984 -1.867 13.125 1 92.5 254 ILE B O 1
ATOM 4058 N N . GLU B 1 255 ? -27.672 -0.405 13.328 1 94.5 255 GLU B N 1
ATOM 4059 C CA . GLU B 1 255 ? -28.125 -0.593 11.953 1 94.5 255 GLU B CA 1
ATOM 4060 C C . GLU B 1 255 ? -27.453 0.391 11.008 1 94.5 255 GLU B C 1
ATOM 4062 O O . GLU B 1 255 ? -27.672 0.35 9.797 1 94.5 255 GLU B O 1
ATOM 4067 N N . ASP B 1 256 ? -26.656 1.232 11.562 1 96.38 256 ASP B N 1
ATOM 4068 C CA . ASP B 1 256 ? -25.984 2.252 10.75 1 96.38 256 ASP B CA 1
ATOM 4069 C C . ASP B 1 256 ? -24.891 1.639 9.891 1 96.38 256 ASP B C 1
ATOM 4071 O O . ASP B 1 256 ? -24.453 0.515 10.141 1 96.38 256 ASP B O 1
ATOM 4075 N N . ARG B 1 257 ? -24.531 2.34 8.836 1 97.81 257 ARG B N 1
ATOM 4076 C CA . ARG B 1 257 ? -23.422 1.992 7.957 1 97.81 257 ARG B CA 1
ATOM 4077 C C . ARG B 1 257 ? -22.5 3.193 7.727 1 97.81 257 ARG B C 1
ATOM 4079 O O . ARG B 1 257 ? -22.969 4.332 7.652 1 97.81 257 ARG B O 1
ATOM 4086 N N . ILE B 1 258 ? -21.266 2.885 7.641 1 98.5 258 ILE B N 1
ATOM 4087 C CA . ILE B 1 258 ? -20.297 3.926 7.324 1 98.5 258 ILE B CA 1
ATOM 4088 C C . ILE B 1 258 ? -19.734 3.705 5.922 1 98.5 258 ILE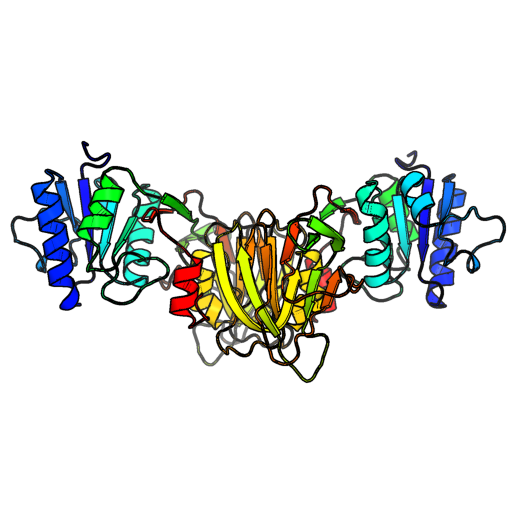 B C 1
ATOM 4090 O O . ILE B 1 258 ? -19.344 2.586 5.57 1 98.5 258 ILE B O 1
ATOM 4094 N N . GLU B 1 259 ? -19.703 4.691 5.145 1 98.88 259 GLU B N 1
ATOM 4095 C CA . GLU B 1 259 ? -19.062 4.672 3.834 1 98.88 259 GLU B CA 1
ATOM 4096 C C . GLU B 1 259 ? -17.859 5.609 3.801 1 98.88 259 GLU B C 1
ATOM 4098 O O . GLU B 1 259 ? -17.953 6.766 4.215 1 98.88 259 GLU B O 1
ATOM 4103 N N . ILE B 1 260 ? -16.766 5.109 3.363 1 98.94 260 ILE B N 1
ATOM 4104 C CA . ILE B 1 260 ? -15.523 5.883 3.305 1 98.94 260 ILE B CA 1
ATOM 4105 C C . ILE B 1 260 ? -14.93 5.797 1.902 1 98.94 260 ILE B C 1
ATOM 4107 O O . ILE B 1 260 ? -14.766 4.703 1.356 1 98.94 260 ILE B O 1
ATOM 4111 N N . ARG B 1 261 ? -14.578 6.871 1.307 1 98.81 261 ARG B N 1
ATOM 4112 C CA . ARG B 1 261 ? -13.945 6.926 -0.005 1 98.81 261 ARG B CA 1
ATOM 4113 C C . ARG B 1 261 ? -13 8.125 -0.104 1 98.81 261 ARG B C 1
ATOM 4115 O O . ARG B 1 261 ? -13.016 9.008 0.756 1 98.81 261 ARG B O 1
ATOM 4122 N N . LYS B 1 262 ? -12.195 8.109 -1.096 1 98.69 262 LYS B N 1
ATOM 4123 C CA . LYS B 1 262 ? -11.312 9.234 -1.385 1 98.69 262 LYS B CA 1
ATOM 4124 C C . LYS B 1 262 ? -12.117 10.5 -1.679 1 98.69 262 LYS B C 1
ATOM 4126 O O . LYS B 1 262 ? -13.117 10.453 -2.4 1 98.69 262 LYS B O 1
ATOM 4131 N N . ALA B 1 263 ? -11.742 11.617 -1.077 1 98.12 263 ALA B N 1
ATOM 4132 C CA . ALA B 1 263 ? -12.406 12.891 -1.348 1 98.12 263 ALA B CA 1
ATOM 4133 C C . ALA B 1 263 ? -12.203 13.32 -2.797 1 98.12 263 ALA B C 1
ATOM 4135 O O . ALA B 1 263 ? -11.227 12.922 -3.438 1 98.12 263 ALA B O 1
ATOM 4136 N N . GLU B 1 264 ? -13.086 14.109 -3.287 1 96.38 264 GLU B N 1
ATOM 4137 C CA . GLU B 1 264 ? -13.039 14.578 -4.668 1 96.38 264 GLU B CA 1
ATOM 4138 C C . GLU B 1 264 ? -11.875 15.539 -4.887 1 96.38 264 GLU B C 1
ATOM 4140 O O . GLU B 1 264 ? -11.203 15.484 -5.922 1 96.38 264 GLU B O 1
ATOM 4145 N N . ARG B 1 265 ? -11.586 16.359 -3.879 1 96.81 265 ARG B N 1
ATOM 4146 C CA . ARG B 1 265 ? -10.547 17.375 -3.998 1 96.81 265 ARG B CA 1
ATOM 4147 C C . ARG B 1 265 ? -9.359 17.047 -3.098 1 96.81 265 ARG B C 1
ATOM 4149 O O . ARG B 1 265 ? -9.539 16.609 -1.957 1 96.81 265 ARG B O 1
ATOM 4156 N N . PRO B 1 266 ? -8.234 17.281 -3.59 1 98.06 266 PRO B N 1
ATOM 4157 C CA . PRO B 1 266 ? -7.047 17.125 -2.748 1 98.06 266 PRO B CA 1
ATOM 4158 C C . PRO B 1 266 ? -6.762 18.375 -1.908 1 98.06 266 PRO B C 1
ATOM 4160 O O . PRO B 1 266 ? -7.309 19.438 -2.182 1 98.06 266 PRO B O 1
ATOM 4163 N N . PHE B 1 267 ? -6.027 18.203 -0.866 1 97.06 267 PHE B N 1
ATOM 4164 C CA . PHE B 1 267 ? -5.371 19.391 -0.308 1 97.06 267 PHE B CA 1
ATOM 4165 C C . PHE B 1 267 ? -3.959 19.531 -0.857 1 97.06 267 PHE B C 1
ATOM 4167 O O . PHE B 1 267 ? -3.328 18.531 -1.229 1 97.06 267 PHE B O 1
ATOM 4174 N N . ARG B 1 268 ? -3.562 20.828 -0.932 1 98.06 268 ARG B N 1
ATOM 4175 C CA . ARG B 1 268 ? -2.271 21.125 -1.542 1 98.06 268 ARG B CA 1
ATOM 4176 C C . ARG B 1 268 ? -1.292 21.672 -0.509 1 98.06 268 ARG B C 1
ATOM 4178 O O . ARG B 1 268 ? -1.642 22.547 0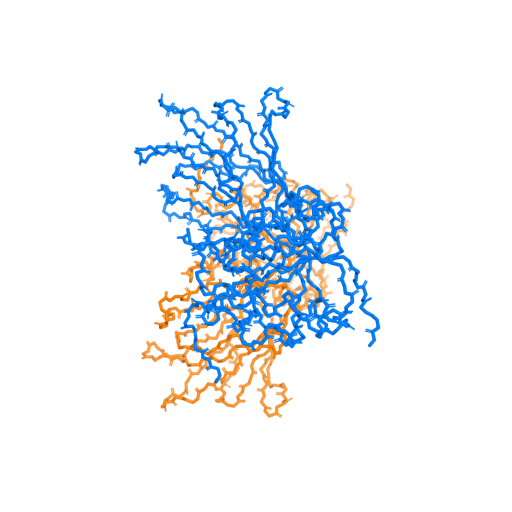.286 1 98.06 268 ARG B O 1
ATOM 4185 N N . ILE B 1 269 ? -0.194 21.031 -0.562 1 98.56 269 ILE B N 1
ATOM 4186 C CA . ILE B 1 269 ? 0.901 21.516 0.27 1 98.56 269 ILE B CA 1
ATOM 4187 C C . ILE B 1 269 ? 2.037 22.016 -0.616 1 98.56 269 ILE B C 1
ATOM 4189 O O . ILE B 1 269 ? 2.396 21.375 -1.604 1 98.56 269 ILE B O 1
ATOM 4193 N N . LEU B 1 270 ? 2.561 23.156 -0.308 1 98.31 270 LEU B N 1
ATOM 4194 C CA . LEU B 1 270 ? 3.74 23.672 -0.993 1 98.31 270 LEU B CA 1
ATOM 4195 C C . LEU B 1 270 ? 4.996 23.438 -0.162 1 98.31 270 LEU B C 1
ATOM 4197 O O . LEU B 1 270 ? 5.105 23.938 0.96 1 98.31 270 LEU B O 1
ATOM 4201 N N . HIS B 1 271 ? 5.84 22.641 -0.75 1 98.38 271 HIS B N 1
ATOM 4202 C CA . HIS B 1 271 ? 7.105 22.328 -0.101 1 98.38 271 HIS B CA 1
ATOM 4203 C C . HIS B 1 271 ? 8.25 23.125 -0.717 1 98.38 271 HIS B C 1
ATOM 4205 O O . HIS B 1 271 ? 8.18 23.531 -1.882 1 98.38 271 HIS B O 1
ATOM 4211 N N . PRO B 1 272 ? 9.289 23.359 0.158 1 97.69 272 PRO B N 1
ATOM 4212 C CA . PRO B 1 272 ? 10.523 23.844 -0.473 1 97.69 272 PRO B CA 1
ATOM 4213 C C . PRO B 1 272 ? 11.031 22.906 -1.566 1 97.69 272 PRO B C 1
ATOM 4215 O O . PRO B 1 272 ? 10.672 21.734 -1.591 1 97.69 272 PRO B O 1
ATOM 4218 N N . THR B 1 273 ? 11.891 23.391 -2.459 1 97.06 273 THR B N 1
ATOM 4219 C CA . THR B 1 273 ? 12.359 22.625 -3.602 1 97.06 273 THR B CA 1
ATOM 4220 C C . THR B 1 273 ? 13.219 21.453 -3.143 1 97.06 273 THR B C 1
ATOM 4222 O O . THR B 1 273 ? 13.336 20.438 -3.848 1 97.06 273 THR B O 1
ATOM 4225 N N . ASP B 1 274 ? 13.742 21.547 -1.967 1 95.62 274 ASP B N 1
ATOM 4226 C CA . ASP B 1 274 ? 14.617 20.484 -1.462 1 95.62 274 ASP B CA 1
ATOM 4227 C C . ASP B 1 274 ? 13.859 19.531 -0.555 1 95.62 274 ASP B C 1
ATOM 4229 O O . ASP B 1 274 ? 14.469 18.75 0.182 1 95.62 274 ASP B O 1
ATOM 4233 N N . TYR B 1 275 ? 12.578 19.641 -0.591 1 95.88 275 TYR B N 1
ATOM 4234 C CA . TYR B 1 275 ? 11.742 18.75 0.203 1 95.88 275 TYR B CA 1
ATOM 4235 C C . TYR B 1 275 ? 12.078 17.281 -0.081 1 95.88 275 TYR B C 1
ATOM 4237 O O . TYR B 1 275 ? 12.227 16.891 -1.239 1 95.88 275 TYR B O 1
ATOM 4245 N N . ASP B 1 276 ? 12.227 16.578 1.013 1 95.88 276 ASP B N 1
ATOM 4246 C CA . ASP B 1 276 ? 12.555 15.156 0.97 1 95.88 276 ASP B CA 1
ATOM 4247 C C . ASP B 1 276 ? 11.766 14.383 2.021 1 95.88 276 ASP B C 1
ATOM 4249 O O . ASP B 1 276 ? 12.109 14.406 3.205 1 95.88 276 ASP B O 1
ATOM 4253 N N . PHE B 1 277 ? 10.789 13.672 1.563 1 97.5 277 PHE B N 1
ATOM 4254 C CA . PHE B 1 277 ? 9.938 12.922 2.473 1 97.5 277 PHE B CA 1
ATOM 4255 C C . PHE B 1 277 ? 10.75 11.906 3.264 1 97.5 277 PHE B C 1
ATOM 4257 O O . PHE B 1 277 ? 10.523 11.719 4.461 1 97.5 277 PHE B O 1
ATOM 4264 N N . PHE B 1 278 ? 11.625 11.219 2.615 1 97.75 278 PHE B N 1
ATOM 4265 C CA . PHE B 1 278 ? 12.383 10.164 3.271 1 97.75 278 PHE B CA 1
ATOM 4266 C C . PHE B 1 278 ? 13.328 10.742 4.316 1 97.75 278 PHE B C 1
ATOM 4268 O O . PHE B 1 278 ? 13.594 10.109 5.344 1 97.75 278 PHE B O 1
ATOM 4275 N N . GLN B 1 279 ? 13.812 11.938 4.082 1 96.19 279 GLN B N 1
ATOM 4276 C CA . GLN B 1 279 ? 14.602 12.602 5.113 1 96.19 279 GLN B CA 1
ATOM 4277 C C . GLN B 1 279 ? 13.773 12.812 6.383 1 96.19 279 GLN B C 1
ATOM 4279 O O . GLN B 1 279 ? 14.266 12.602 7.492 1 96.19 279 GLN B O 1
ATOM 4284 N N . ILE B 1 280 ? 12.586 13.273 6.203 1 96.25 280 ILE B N 1
ATOM 4285 C CA . ILE B 1 280 ? 11.68 13.469 7.328 1 96.25 280 ILE B CA 1
ATOM 4286 C C . ILE B 1 280 ? 11.43 12.141 8.031 1 96.25 280 ILE B C 1
ATOM 4288 O O . ILE B 1 280 ? 11.469 12.062 9.266 1 96.25 280 ILE B O 1
ATOM 4292 N N . LEU B 1 281 ? 11.203 11.148 7.242 1 96.5 281 LEU B N 1
ATOM 4293 C CA . LEU B 1 281 ? 10.961 9.812 7.773 1 96.5 281 LEU B CA 1
ATOM 4294 C C . LEU B 1 281 ? 12.141 9.336 8.625 1 96.5 281 LEU B C 1
ATOM 4296 O O . LEU B 1 281 ? 11.945 8.844 9.734 1 96.5 281 LEU B O 1
ATOM 4300 N N . ARG B 1 282 ? 13.328 9.461 8.125 1 96.12 282 ARG B N 1
ATOM 4301 C CA . ARG B 1 282 ? 14.523 9.055 8.852 1 96.12 282 ARG B CA 1
ATOM 4302 C C . ARG B 1 282 ? 14.633 9.797 10.18 1 96.12 282 ARG B C 1
ATOM 4304 O O . ARG B 1 282 ? 14.977 9.203 11.203 1 96.12 282 ARG B O 1
ATOM 4311 N N . HIS B 1 283 ? 14.336 11.039 10.133 1 93.62 283 HIS B N 1
ATOM 4312 C CA . HIS B 1 283 ? 14.398 11.852 11.344 1 93.62 283 HIS B CA 1
ATOM 4313 C C . HIS B 1 283 ? 13.352 11.406 12.359 1 93.62 283 HIS B C 1
ATOM 4315 O O . HIS B 1 283 ? 13.656 11.273 13.547 1 93.62 283 HIS B O 1
ATOM 4321 N N . LYS B 1 284 ? 12.164 11.133 11.875 1 94.56 284 LYS B N 1
ATOM 4322 C CA . LYS B 1 284 ? 11.031 10.836 12.758 1 94.56 284 LYS B CA 1
ATOM 4323 C C . LYS B 1 284 ? 11.148 9.422 13.328 1 94.56 284 LYS B C 1
ATOM 4325 O O . LYS B 1 284 ? 10.688 9.164 14.445 1 94.56 284 LYS B O 1
ATOM 4330 N N . LEU B 1 285 ? 11.812 8.516 12.578 1 94.12 285 LEU B N 1
ATOM 4331 C CA . LEU B 1 285 ? 11.844 7.117 12.992 1 94.12 285 LEU B CA 1
ATOM 4332 C C . LEU B 1 285 ? 13.258 6.703 13.398 1 94.12 285 LEU B C 1
ATOM 4334 O O . LEU B 1 285 ? 13.516 5.523 13.648 1 94.12 285 LEU B O 1
ATOM 4338 N N . ASN B 1 286 ? 14.172 7.629 13.383 1 92.44 286 ASN B N 1
ATOM 4339 C CA . ASN B 1 286 ? 15.562 7.41 13.773 1 92.44 286 ASN B CA 1
ATOM 4340 C C . ASN B 1 286 ? 16.234 6.363 12.898 1 92.44 286 ASN B C 1
ATOM 4342 O O . ASN B 1 286 ? 16.859 5.434 13.398 1 92.44 286 ASN B O 1
ATOM 4346 N N . TRP B 1 287 ? 15.898 6.453 11.68 1 91.44 287 TRP B N 1
ATOM 4347 C CA . TRP B 1 287 ? 16.594 5.617 10.703 1 91.44 287 TRP B CA 1
ATOM 4348 C C . TRP B 1 287 ? 17.953 6.195 10.359 1 91.44 287 TRP B C 1
ATOM 4350 O O . TRP B 1 287 ? 18.188 7.398 10.508 1 91.44 287 TRP B O 1
ATOM 4360 N N . SER B 1 288 ? 18.828 5.352 9.938 1 82.81 288 SER B N 1
ATOM 4361 C CA . SER B 1 288 ? 20.188 5.785 9.648 1 82.81 288 SER B CA 1
ATOM 4362 C C . SER B 1 288 ? 20.219 6.73 8.453 1 82.81 288 SER B C 1
ATOM 4364 O O . SER B 1 288 ? 19.5 6.531 7.477 1 82.81 288 SER B O 1
ATOM 4366 N N . ASN B 1 289 ? 21.125 7.762 8.703 1 76.94 289 ASN B N 1
ATOM 4367 C CA . ASN B 1 289 ? 21.375 8.734 7.641 1 76.94 289 ASN B CA 1
ATOM 4368 C C . ASN B 1 289 ? 22.562 8.328 6.785 1 76.94 289 ASN B C 1
ATOM 4370 O O . ASN B 1 289 ? 23.297 7.395 7.125 1 76.94 289 ASN B O 1
ATOM 4374 N N . ARG B 1 290 ? 22.609 9 5.551 1 68.81 290 ARG B N 1
ATOM 4375 C CA . ARG B 1 290 ? 23.797 8.766 4.73 1 68.81 290 ARG B CA 1
ATOM 4376 C C . ARG B 1 290 ? 25.047 9.344 5.391 1 68.81 290 ARG B C 1
ATOM 4378 O O . ARG B 1 290 ? 24.969 10.352 6.102 1 68.81 290 ARG B O 1
#

Radius of gyration: 27.35 Å; Cα contacts (8 Å, |Δi|>4): 1466; chains: 2; bounding box: 66×88×58 Å

Organism: Methylococcus capsulatus (strain ATCC 33009 / NCIMB 11132 / Bath) (NCBI:txid243233)

Secondary structure (DSSP, 8-state):
---S--EEEEEE-TT-HHHHHHHHHHHHHHHHTT-EEEEEGGGGGGS-TTS-EE-HHHHHHH-SEEEEES-HHHHHHHHHHHGGGT--EEEE-SSS--SS--B-GGGHHHHHHHHHTT-SEEEEE--EEEEEEETTEEEEEEEESSEEEEE-SSTT--EEEEEEETTEEEEEEEESEEEEE-TGGGGTHHHHTTPPEEPTT--EEEEEEES-SSTT---EEEETTPPEEEEE---TT---EEEETTEEPSPPPTT-EEEEEE-SS-EEEEEPTT--HHHHHHHHHTPBP-/---S--EEEEEE-TT-HHHHHHHHHHHHHHHHTT-EEEEEGGGGGGS-TTS-EE-HHHHHHH-SEEEEES-HHHHHHHHHHHGGGT--EEEE-SSS--SS--B-GGGHHHHHHHHHTT-SEEEEE--EEEEEEETTEEEEEEEESSEEEEE-SSTT--EEEEEEETTEEEEEEEESEEEEE-TGGGGTHHHHTTPPEEPTT--EEEEEEES-SSTT---EEEETTPPEEEEE---TT---EEEETTEEPSPPPTT-EEEEEE-SS-EEEEEPTT--HHHHHHHHHTPBP-

Sequence (580 aa):
MPSQFRTIALIGKPDAPRIADTLAAIHSYLLTSGLEILVEHGCAGLFPRSARTGTMPELARQADIAVVVGGDGTLLGAARSLYAHGVPLVGINLGRLGFLVDISPNEAVDKLHAILSGACRAEERYPLAARLLRNGQTIAQGSAINEVVVHSGSATSMIELETAIDGVFLNSQRSDGLIVSTPTGSTAYALSAGGPILYPTLNATVLAPINPHTLSNRPIVISGDSLVTIAFRPNKEFRAQVSCDNVPFPDVGIEDRIEIRKAERPFRILHPTDYDFFQILRHKLNWSNRMPSQFRTIALIGKPDAPRIADTLAAIHSYLLTSGLEILVEHGCAGLFPRSARTGTMPELARQADIAVVVGGDGTLLGAARSLYAHGVPLVGINLGRLGFLVDISPNEAVDKLHAILSGACRAEERYPLAARLLRNGQTIAQGSAINEVVVHSGSATSMIELETAIDGVFLNSQRSDGLIVSTPTGSTAYALSAGGPILYPTLNATVLAPINPHTLSNRPIVISGDSLVTIAFRPNKEFRAQVSCDNVPFPDVGIEDRIEIRKAERPFRILHPTDYDFFQILRHKLNWSNR